Protein AF-0000000069205001 (afdb_homodimer)

Sequence (744 aa):
MDLSSPHASFQARDLKILHTQHYITKPPCDPKIMTFGAFHTDHLLEIDWSDKMGWSRPMIVPFKNLELHPFSSCLHYAIECFEGSKAYKGPDNTIRVFRLDCNMLRMKHSAKRLSLPDFDGHELQKCIEALIKVDQDWIPDHPGFSCYIRPTLIATEEALGVRASSKAKLFVVLCPVGPYFPSGLKPVRVFCNTITIRSYPGGVGEYKVAGNYAPTVLPLKEVQKIGFHQNLWLLPDGLVQEMGVCNLFFYWKNKQGENELITPMLDGTILPGVVRDSILNLAKQLNKFKVTERKVYIQEVVEAIAEGRMIEMFGCGTGVMVQPIEAIGLNDKIYEIKYNPNLNSGELTHQLYQQLNEIQTGGKPHEWISIIMDLSSPHASFQARDLKILHTQHYITKPPCDPKIMTFGAFHTDHLLEIDWSDKMGWSRPMIVPFKNLELHPFSSCLHYAIECFEGSKAYKGPDNTIRVFRLDCNMLRMKHSAKRLSLPDFDGHELQKCIEALIKVDQDWIPDHPGFSCYIRPTLIATEEALGVRASSKAKLFVVLCPVGPYFPSGLKPVRVFCNTITIRSYPGGVGEYKVAGNYAPTVLPLKEVQKIGFHQNLWLLPDGLVQEMGVCNLFFYWKNKQGENELITPMLDGTILPGVVRDSILNLAKQLNKFKVTERKVYIQEVVEAIAEGRMIEMFGCGTGVMVQPIEAIGLNDKIYEIKYNPNLNSGELTHQLYQQLNEIQTGGKPHEWISII

Organism: Paramecium tetraurelia (NCBI:txid5888)

Radius of gyration: 27.1 Å; Cα contacts (8 Å, |Δi|>4): 1817; chains: 2; bounding box: 65×78×55 Å

Structure (mmCIF, N/CA/C/O backbone):
data_AF-0000000069205001-model_v1
#
loop_
_entity.id
_entity.type
_entity.pdbx_description
1 polymer 'Branched-chain-amino-acid aminotransferase'
#
loop_
_atom_site.group_PDB
_atom_site.id
_atom_site.type_symbol
_atom_site.label_atom_id
_atom_site.label_alt_id
_atom_site.label_comp_id
_atom_site.label_asym_id
_atom_site.label_entity_id
_atom_site.label_seq_id
_atom_site.pdbx_PDB_ins_code
_atom_site.Cartn_x
_atom_site.Cartn_y
_atom_site.Cartn_z
_atom_site.occupancy
_atom_site.B_iso_or_equiv
_atom_site.auth_seq_id
_atom_site.auth_comp_id
_atom_site.auth_asym_id
_atom_site.auth_atom_id
_atom_site.pdbx_PDB_model_num
ATOM 1 N N . MET A 1 1 ? 1.134 26.609 -12.836 1 84.44 1 MET A N 1
ATOM 2 C CA . MET A 1 1 ? 0.849 25.188 -12.625 1 84.44 1 MET A CA 1
ATOM 3 C C . MET A 1 1 ? -0.255 24.719 -13.555 1 84.44 1 MET A C 1
ATOM 5 O O . MET A 1 1 ? -1.294 25.359 -13.688 1 84.44 1 MET A O 1
ATOM 9 N N . ASP A 1 2 ? 0.003 23.688 -14.375 1 91.44 2 ASP A N 1
ATOM 10 C CA . ASP A 1 2 ? -0.993 23.141 -15.297 1 91.44 2 ASP A CA 1
ATOM 11 C C . ASP A 1 2 ? -1.703 21.938 -14.695 1 91.44 2 ASP A C 1
ATOM 13 O O . ASP A 1 2 ? -1.098 20.875 -14.523 1 91.44 2 ASP A O 1
ATOM 17 N N . LEU A 1 3 ? -2.941 22.094 -14.367 1 96.44 3 LEU A N 1
ATOM 18 C CA . LEU A 1 3 ? -3.734 21.047 -13.727 1 96.44 3 LEU A CA 1
ATOM 19 C C . LEU A 1 3 ? -4.656 20.375 -14.734 1 96.44 3 LEU A C 1
ATOM 21 O O . LEU A 1 3 ? -5.434 19.484 -14.375 1 96.44 3 LEU A O 1
ATOM 25 N N . SER A 1 4 ? -4.52 20.781 -16 1 95.62 4 SER A N 1
ATOM 26 C CA . SER A 1 4 ? -5.426 20.234 -17.016 1 95.62 4 SER A CA 1
ATOM 27 C C . SER A 1 4 ? -5.109 18.781 -17.297 1 95.62 4 SER A C 1
ATOM 29 O O . SER A 1 4 ? -4.051 18.281 -16.922 1 95.62 4 SER A O 1
ATOM 31 N N . SER A 1 5 ? -6.117 18.125 -17.812 1 94.94 5 SER A N 1
ATOM 32 C CA . SER A 1 5 ? -5.957 16.75 -18.25 1 94.94 5 SER A CA 1
ATOM 33 C C . SER A 1 5 ? -5.945 16.641 -19.766 1 94.94 5 SER A C 1
ATOM 35 O O . SER A 1 5 ? -6.742 17.281 -20.453 1 94.94 5 SER A O 1
ATOM 37 N N . PRO A 1 6 ? -5.078 15.812 -20.328 1 93 6 PRO A N 1
ATOM 38 C CA . PRO A 1 6 ? -5.109 15.586 -21.781 1 93 6 PRO A CA 1
ATOM 39 C C . PRO A 1 6 ? -6.289 14.719 -22.219 1 93 6 PRO A C 1
ATOM 41 O O . PRO A 1 6 ? -6.566 14.609 -23.406 1 93 6 PRO A O 1
ATOM 44 N N . HIS A 1 7 ? -6.961 14.062 -21.25 1 92.69 7 HIS A N 1
ATOM 45 C CA . HIS A 1 7 ? -8.125 13.227 -21.516 1 92.69 7 HIS A CA 1
ATOM 46 C C . HIS A 1 7 ? -9.398 13.875 -20.969 1 92.69 7 HIS A C 1
ATOM 48 O O . HIS A 1 7 ? -9.336 14.789 -20.141 1 92.69 7 HIS A O 1
ATOM 54 N N . ALA A 1 8 ? -10.508 13.398 -21.531 1 95.06 8 ALA A N 1
ATOM 55 C CA . ALA A 1 8 ? -11.797 13.883 -21.031 1 95.06 8 ALA A CA 1
ATOM 56 C C . ALA A 1 8 ? -11.914 13.672 -19.516 1 95.06 8 ALA A C 1
ATOM 58 O O . ALA A 1 8 ? -11.531 12.625 -19 1 95.06 8 ALA A O 1
ATOM 59 N N . SER A 1 9 ? -12.359 14.648 -18.844 1 97.69 9 SER A N 1
ATOM 60 C CA . SER A 1 9 ? -12.57 14.625 -17.391 1 97.69 9 SER A CA 1
ATOM 61 C C . SER A 1 9 ? -13.984 15.07 -17.031 1 97.69 9 SER A C 1
ATOM 63 O O . SER A 1 9 ? -14.734 15.539 -17.891 1 97.69 9 SER A O 1
ATOM 65 N N . PHE A 1 10 ? -14.367 14.766 -15.836 1 98.69 10 PHE A N 1
ATOM 66 C CA . PHE A 1 10 ? -15.625 15.312 -15.336 1 98.69 10 PHE A CA 1
ATOM 67 C C . PHE A 1 10 ? -15.562 16.828 -15.281 1 98.69 10 PHE A C 1
ATOM 69 O O . PHE A 1 10 ? -14.484 17.422 -15.242 1 98.69 10 PHE A O 1
ATOM 76 N N . GLN A 1 11 ? -16.797 17.453 -15.266 1 98.19 11 GLN A N 1
ATOM 77 C CA . GLN A 1 11 ? -16.906 18.906 -15.211 1 98.19 11 GLN A CA 1
ATOM 78 C C . GLN A 1 11 ? -17.703 19.359 -13.984 1 98.19 11 GLN A C 1
ATOM 80 O O . GLN A 1 11 ? -18.75 18.781 -13.68 1 98.19 11 GLN A O 1
ATOM 85 N N . ALA A 1 12 ? -17.172 20.359 -13.32 1 98.44 12 ALA A N 1
ATOM 86 C CA . ALA A 1 12 ? -17.844 20.891 -12.133 1 98.44 12 ALA A CA 1
ATOM 87 C C . ALA A 1 12 ? -19.234 21.422 -12.477 1 98.44 12 ALA A C 1
ATOM 89 O O . ALA A 1 12 ? -20.141 21.359 -11.656 1 98.44 12 ALA A O 1
ATOM 90 N N . ARG A 1 13 ? -19.391 21.969 -13.672 1 98.44 13 ARG A N 1
ATOM 91 C CA . ARG A 1 13 ? -20.672 22.531 -14.078 1 98.44 13 ARG A CA 1
ATOM 92 C C . ARG A 1 13 ? -21.766 21.469 -14.078 1 98.44 13 ARG A C 1
ATOM 94 O O . ARG A 1 13 ? -22.953 21.781 -14.023 1 98.44 13 ARG A O 1
ATOM 101 N N . ASP A 1 14 ? -21.422 20.172 -14.188 1 98.62 14 ASP A N 1
ATOM 102 C CA . ASP A 1 14 ? -22.375 19.078 -14.242 1 98.62 14 ASP A CA 1
ATOM 103 C C . ASP A 1 14 ? -22.641 18.5 -12.852 1 98.62 14 ASP A C 1
ATOM 105 O O . ASP A 1 14 ? -23.375 17.516 -12.703 1 98.62 14 ASP A O 1
ATOM 109 N N . LEU A 1 15 ? -22.062 19.094 -11.828 1 98.81 15 LEU A N 1
ATOM 110 C CA . LEU A 1 15 ? -22.156 18.609 -10.461 1 98.81 15 LEU A CA 1
ATOM 111 C C . LEU A 1 15 ? -23.625 18.594 -10 1 98.81 15 LEU A C 1
ATOM 113 O O . LEU A 1 15 ? -24.344 19.578 -10.18 1 98.81 15 LEU A O 1
ATOM 117 N N . LYS A 1 16 ? -23.984 17.469 -9.477 1 98.81 16 LYS A N 1
ATOM 118 C CA . LYS A 1 16 ? -25.297 17.328 -8.844 1 98.81 16 LYS A CA 1
ATOM 119 C C . LYS A 1 16 ? -25.172 17.203 -7.332 1 98.81 16 LYS A C 1
ATOM 121 O O . LYS A 1 16 ? -24.312 16.469 -6.836 1 98.81 16 LYS A O 1
ATOM 126 N N . ILE A 1 17 ? -26.094 17.891 -6.617 1 98.75 17 ILE A N 1
ATOM 127 C CA . ILE A 1 17 ? -26.062 17.891 -5.16 1 98.75 17 ILE A CA 1
ATOM 128 C C . ILE A 1 17 ? -27.344 17.281 -4.617 1 98.75 17 ILE A C 1
ATOM 130 O O . ILE A 1 17 ? -28.438 17.766 -4.926 1 98.75 17 ILE A O 1
ATOM 134 N N . LEU A 1 18 ? -27.219 16.234 -3.934 1 98.69 18 LEU A N 1
ATOM 135 C CA . LEU A 1 18 ? -28.312 15.648 -3.156 1 98.69 18 LEU A CA 1
ATOM 136 C C . LEU A 1 18 ? -28.109 15.891 -1.665 1 98.69 18 LEU A C 1
ATOM 138 O O . LEU A 1 18 ? -27.281 15.227 -1.031 1 98.69 18 LEU A O 1
ATOM 142 N N . HIS A 1 19 ? -28.906 16.703 -1.059 1 98.25 19 HIS A N 1
ATOM 143 C CA . HIS A 1 19 ? -28.75 17.047 0.35 1 98.25 19 HIS A CA 1
ATOM 144 C C . HIS A 1 19 ? -29.297 15.953 1.25 1 98.25 19 HIS A C 1
ATOM 146 O O . HIS A 1 19 ? -30.297 15.305 0.914 1 98.25 19 HIS A O 1
ATOM 152 N N . THR A 1 20 ? -28.641 15.82 2.369 1 97.69 20 THR A N 1
ATOM 153 C CA . THR A 1 20 ? -29.125 14.867 3.359 1 97.69 20 THR A CA 1
ATOM 154 C C . THR A 1 20 ? -30.438 15.344 3.977 1 97.69 20 THR A C 1
ATOM 156 O O . THR A 1 20 ? -30.703 16.547 4.012 1 97.69 20 THR A O 1
ATOM 159 N N . GLN A 1 21 ? -31.203 14.32 4.395 1 96.06 21 GLN A N 1
ATOM 160 C CA . GLN A 1 21 ? -32.406 14.609 5.18 1 96.06 21 GLN A CA 1
ATOM 161 C C . GLN A 1 21 ? -32.156 14.359 6.664 1 96.06 21 GLN A C 1
ATOM 163 O O . GLN A 1 21 ? -33 14.68 7.5 1 96.06 21 GLN A O 1
ATOM 168 N N . HIS A 1 22 ? -31.078 13.82 6.965 1 94.19 22 HIS A N 1
ATOM 169 C CA . HIS A 1 22 ? -30.719 13.477 8.336 1 94.19 22 HIS A CA 1
ATOM 170 C C . HIS A 1 22 ? -29.359 14.047 8.703 1 94.19 22 HIS A C 1
ATOM 172 O O . HIS A 1 22 ? -28.344 13.359 8.586 1 94.19 22 HIS A O 1
ATOM 178 N N . TYR A 1 23 ? -29.359 15.18 9.281 1 94.75 23 TYR A N 1
ATOM 179 C CA . TYR A 1 23 ? -28.125 15.852 9.656 1 94.75 23 TYR A CA 1
ATOM 180 C C . TYR A 1 23 ? -27.547 15.266 10.938 1 94.75 23 TYR A C 1
ATOM 182 O O . TYR A 1 23 ? -28.297 14.953 11.875 1 94.75 23 TYR A O 1
ATOM 190 N N . ILE A 1 24 ? -26.281 15.023 10.969 1 94.38 24 ILE A N 1
ATOM 191 C CA . ILE A 1 24 ? -25.578 14.516 12.141 1 94.38 24 ILE A CA 1
ATOM 192 C C . ILE A 1 24 ? -25.359 15.648 13.141 1 94.38 24 ILE A C 1
ATOM 194 O O . ILE A 1 24 ? -25.188 16.797 12.75 1 94.38 24 ILE A O 1
ATOM 198 N N . THR A 1 25 ? -25.422 15.273 14.43 1 95.12 25 THR A N 1
ATOM 199 C CA . THR A 1 25 ? -25.109 16.25 15.461 1 95.12 25 THR A CA 1
ATOM 200 C C . THR A 1 25 ? -23.625 16.609 15.43 1 95.12 25 THR A C 1
ATOM 202 O O . THR A 1 25 ? -22.766 15.719 15.508 1 95.12 25 THR A O 1
ATOM 205 N N . LYS A 1 26 ? -23.359 17.875 15.305 1 95.19 26 LYS A N 1
ATOM 206 C CA . LYS A 1 26 ? -21.969 18.328 15.273 1 95.19 26 LYS A CA 1
ATOM 207 C C . LYS A 1 26 ? -21.328 18.203 16.656 1 95.19 26 LYS A C 1
ATOM 209 O O . LYS A 1 26 ? -21.922 18.562 17.656 1 95.19 26 LYS A O 1
ATOM 214 N N . PRO A 1 27 ? -20.156 17.672 16.703 1 95.31 27 PRO A N 1
ATOM 215 C CA . PRO A 1 27 ? -19.438 17.656 17.984 1 95.31 27 PRO A CA 1
ATOM 216 C C . PRO A 1 27 ? -19.047 19.047 18.453 1 95.31 27 PRO A C 1
ATOM 218 O O . PRO A 1 27 ? -18.938 19.984 17.656 1 95.31 27 PRO A O 1
ATOM 221 N N . PRO A 1 28 ? -18.859 19.172 19.844 1 94.62 28 PRO A N 1
ATOM 222 C CA . PRO A 1 28 ? -18.344 20.469 20.328 1 94.62 28 PRO A CA 1
ATOM 223 C C . PRO A 1 28 ? -16.922 20.75 19.844 1 94.62 28 PRO A C 1
ATOM 225 O O . PRO A 1 28 ? -16.141 19.812 19.641 1 94.62 28 PRO A O 1
ATOM 228 N N . CYS A 1 29 ? -16.625 22.031 19.688 1 93.62 29 CYS A N 1
ATOM 229 C CA . CYS A 1 29 ? -15.273 22.438 19.344 1 93.62 29 CYS A CA 1
ATOM 230 C C . CYS A 1 29 ? -14.344 22.281 20.547 1 93.62 29 CYS A C 1
ATOM 232 O O . CYS A 1 29 ? -13.836 23.266 21.078 1 93.62 29 CYS A O 1
ATOM 234 N N . ASP A 1 30 ? -14.227 21.109 20.984 1 94.62 30 ASP A N 1
ATOM 235 C CA . ASP A 1 30 ? -13.336 20.672 22.062 1 94.62 30 ASP A CA 1
ATOM 236 C C . ASP A 1 30 ? -12.172 19.859 21.516 1 94.62 30 ASP A C 1
ATOM 238 O O . ASP A 1 30 ? -12.383 18.781 20.938 1 94.62 30 ASP A O 1
ATOM 242 N N . PRO A 1 31 ? -10.953 20.391 21.719 1 93.31 31 PRO A N 1
ATOM 243 C CA . PRO A 1 31 ? -9.789 19.703 21.172 1 93.31 31 PRO A CA 1
ATOM 244 C C . PRO A 1 31 ? -9.68 18.266 21.641 1 93.31 31 PRO A C 1
ATOM 246 O O . PRO A 1 31 ? -9.055 17.438 20.969 1 93.31 31 PRO A O 1
ATOM 249 N N . LYS A 1 32 ? -10.297 17.938 22.781 1 93.19 32 LYS A N 1
ATOM 250 C CA . LYS A 1 32 ? -10.25 16.578 23.312 1 93.19 32 LYS A CA 1
ATOM 251 C C . LYS A 1 32 ? -11.234 15.664 22.594 1 93.19 32 LYS A C 1
ATOM 253 O O . LYS A 1 32 ? -11.109 14.438 22.656 1 93.19 32 LYS A O 1
ATOM 258 N N . ILE A 1 33 ? -12.164 16.203 22 1 94.56 33 ILE A N 1
ATOM 259 C CA . ILE A 1 33 ? -13.219 15.445 21.344 1 94.56 33 ILE A CA 1
ATOM 260 C C . ILE A 1 33 ? -13 15.453 19.828 1 94.56 33 ILE A C 1
ATOM 262 O O . ILE A 1 33 ? -12.969 14.398 19.203 1 94.56 33 ILE A O 1
ATOM 266 N N . MET A 1 34 ? -12.781 16.656 19.312 1 95.62 34 MET A N 1
ATOM 267 C CA . MET A 1 34 ? -12.602 16.828 17.875 1 95.62 34 MET A CA 1
ATOM 268 C C . MET A 1 34 ? -11.156 16.578 17.469 1 95.62 34 MET A C 1
ATOM 270 O O . MET A 1 34 ? -10.469 17.484 17 1 95.62 34 MET A O 1
ATOM 274 N N . THR A 1 35 ? -10.711 15.32 17.656 1 92.88 35 THR A N 1
ATOM 275 C CA . THR A 1 35 ? -9.352 14.945 17.297 1 92.88 35 THR A CA 1
ATOM 276 C C . THR A 1 35 ? -9.25 14.648 15.805 1 92.88 35 THR A C 1
ATOM 278 O O . THR A 1 35 ? -10.266 14.539 15.117 1 92.88 35 THR A O 1
ATOM 281 N N . PHE A 1 36 ? -8.109 14.594 15.359 1 93.25 36 PHE A N 1
ATOM 282 C CA . PHE A 1 36 ? -7.875 14.383 13.938 1 93.25 36 PHE A CA 1
ATOM 283 C C . PHE A 1 36 ? -8.508 13.078 13.469 1 93.25 36 PHE A C 1
ATOM 285 O O . PHE A 1 36 ? -8.195 12.008 14 1 93.25 36 PHE A O 1
ATOM 292 N N . GLY A 1 37 ? -9.414 13.188 12.461 1 95.31 37 GLY A N 1
ATOM 293 C CA . GLY A 1 37 ? -9.969 12.031 11.781 1 95.31 37 GLY A CA 1
ATOM 294 C C . GLY A 1 37 ? -11.164 11.422 12.508 1 95.31 37 GLY A C 1
ATOM 295 O O . GLY A 1 37 ? -11.695 10.398 12.078 1 95.31 37 GLY A O 1
ATOM 296 N N . ALA A 1 38 ? -11.68 12.062 13.492 1 95.94 38 ALA A N 1
ATOM 297 C CA . ALA A 1 38 ? -12.641 11.422 14.383 1 95.94 38 ALA A CA 1
ATOM 298 C C . ALA A 1 38 ? -14.062 11.57 13.844 1 95.94 38 ALA A C 1
ATOM 300 O O . ALA A 1 38 ? -14.938 10.75 14.156 1 95.94 38 ALA A O 1
ATOM 301 N N . PHE A 1 39 ? -14.297 12.617 13.031 1 97.31 39 PHE A N 1
ATOM 302 C CA . PHE A 1 39 ? -15.664 12.891 12.602 1 97.31 39 PHE A CA 1
ATOM 303 C C . PHE A 1 39 ? -15.703 13.219 11.109 1 97.31 39 PHE A C 1
ATOM 305 O O . PHE A 1 39 ? -14.781 13.828 10.578 1 97.31 39 PHE A O 1
ATOM 312 N N . HIS A 1 40 ? -16.719 12.789 10.5 1 98.19 40 HIS A N 1
ATOM 313 C CA . HIS A 1 40 ? -17 13.203 9.133 1 98.19 40 HIS A CA 1
ATOM 314 C C . HIS A 1 40 ? -18.172 14.188 9.086 1 98.19 40 HIS A C 1
ATOM 316 O O . HIS A 1 40 ? -18.953 14.273 10.031 1 98.19 40 HIS A O 1
ATOM 322 N N . THR A 1 41 ? -18.312 14.898 7.984 1 98.5 41 THR A N 1
ATOM 323 C CA . THR A 1 41 ? -19.438 15.82 7.809 1 98.5 41 THR A CA 1
ATOM 324 C C . THR A 1 41 ? -20.641 15.102 7.211 1 98.5 41 THR A C 1
ATOM 326 O O . THR A 1 41 ? -20.672 13.875 7.16 1 98.5 41 THR A O 1
ATOM 329 N N . ASP A 1 42 ? -21.672 15.859 6.789 1 98.69 42 ASP A N 1
ATOM 330 C CA . ASP A 1 42 ? -22.969 15.305 6.422 1 98.69 42 ASP A CA 1
ATOM 331 C C . ASP A 1 42 ? -22.938 14.719 5.012 1 98.69 42 ASP A C 1
ATOM 333 O O . ASP A 1 42 ? -23.781 13.898 4.652 1 98.69 42 ASP A O 1
ATOM 337 N N . HIS A 1 43 ? -21.984 15.18 4.207 1 98.88 43 HIS A N 1
ATOM 338 C CA . HIS A 1 43 ? -21.984 14.789 2.805 1 98.88 43 HIS A CA 1
ATOM 339 C C . HIS A 1 43 ? -20.594 14.328 2.369 1 98.88 43 HIS A C 1
ATOM 341 O O . HIS A 1 43 ? -19.609 14.539 3.088 1 98.88 43 HIS A O 1
ATOM 347 N N . LEU A 1 44 ? -20.484 13.625 1.287 1 98.88 44 LEU A N 1
ATOM 348 C CA . LEU A 1 44 ? -19.234 13.367 0.579 1 98.88 44 LEU A CA 1
ATOM 349 C C . LEU A 1 44 ? -19.406 13.586 -0.922 1 98.88 44 LEU A C 1
ATOM 351 O O . LEU A 1 44 ? -20.531 13.664 -1.416 1 98.88 44 LEU A O 1
ATOM 355 N N . LEU A 1 45 ? -18.297 13.844 -1.606 1 98.94 45 LEU A N 1
ATOM 356 C CA . LEU A 1 45 ? -18.219 13.898 -3.062 1 98.94 45 LEU A CA 1
ATOM 357 C C . LEU A 1 45 ? -17.797 12.555 -3.643 1 98.94 45 LEU A C 1
ATOM 359 O O . LEU A 1 45 ? -16.891 11.914 -3.121 1 98.94 45 LEU A O 1
ATOM 363 N N . GLU A 1 46 ? -18.438 12.086 -4.691 1 98.88 46 GLU A N 1
ATOM 364 C CA . GLU A 1 46 ? -18.016 10.852 -5.34 1 98.88 46 GLU A CA 1
ATOM 365 C C . GLU A 1 46 ? -18.109 10.969 -6.859 1 98.88 46 GLU A C 1
ATOM 367 O O . GLU A 1 46 ? -19.031 11.602 -7.383 1 98.88 46 GLU A O 1
ATOM 372 N N . ILE A 1 47 ? -17.203 10.445 -7.566 1 98.94 47 ILE A N 1
ATOM 373 C CA . ILE A 1 47 ? -17.094 10.383 -9.016 1 98.94 47 ILE A CA 1
ATOM 374 C C . ILE A 1 47 ? -16.547 9.023 -9.438 1 98.94 47 ILE A C 1
ATOM 376 O O . ILE A 1 47 ? -15.445 8.641 -9.047 1 98.94 47 ILE A O 1
ATOM 380 N N . ASP A 1 48 ? -17.25 8.289 -10.266 1 98.88 48 ASP A N 1
ATOM 381 C CA . ASP A 1 48 ? -16.797 6.984 -10.734 1 98.88 48 ASP A CA 1
ATOM 382 C C . ASP A 1 48 ? -16.141 7.09 -12.102 1 98.88 48 ASP A C 1
ATOM 384 O O . ASP A 1 48 ? -16.391 8.031 -12.852 1 98.88 48 ASP A O 1
ATOM 388 N N . TRP A 1 49 ? -15.273 6.152 -12.391 1 98.88 49 TRP A N 1
ATOM 389 C CA . TRP A 1 49 ? -14.609 6.074 -13.688 1 98.88 49 TRP A CA 1
ATOM 390 C C . TRP A 1 49 ? -14.555 4.633 -14.188 1 98.88 49 TRP A C 1
ATOM 392 O O . TRP A 1 49 ? -14.383 3.701 -13.391 1 98.88 49 TRP A O 1
ATOM 402 N N . SER A 1 50 ? -14.695 4.418 -15.453 1 98.56 50 SER A N 1
ATOM 403 C CA . SER A 1 50 ? -14.352 3.168 -16.125 1 98.56 50 SER A CA 1
ATOM 404 C C . SER A 1 50 ? -13.664 3.428 -17.469 1 98.56 50 SER A C 1
ATOM 406 O O . SER A 1 50 ? -13.852 4.488 -18.062 1 98.56 50 SER A O 1
ATOM 408 N N . ASP A 1 51 ? -12.875 2.461 -17.844 1 97.44 51 ASP A N 1
ATOM 409 C CA . ASP A 1 51 ? -12.18 2.617 -19.109 1 97.44 51 ASP A CA 1
ATOM 410 C C . ASP A 1 51 ? -13.164 2.666 -20.281 1 97.44 51 ASP A C 1
ATOM 412 O O . ASP A 1 51 ? -12.867 3.248 -21.312 1 97.44 51 ASP A O 1
ATOM 416 N N . LYS A 1 52 ? -14.352 2.195 -20.094 1 97.44 52 LYS A N 1
ATOM 417 C CA . LYS A 1 52 ? -15.367 2.15 -21.141 1 97.44 52 LYS A CA 1
ATOM 418 C C . LYS A 1 52 ? -16.172 3.449 -21.188 1 97.44 52 LYS A C 1
ATOM 420 O O . LYS A 1 52 ? -16.484 3.947 -22.266 1 97.44 52 LYS A O 1
ATOM 425 N N . MET A 1 53 ? -16.469 4.035 -20.031 1 97.75 53 MET A N 1
ATOM 426 C CA . MET A 1 53 ? -17.438 5.125 -19.984 1 97.75 53 MET A CA 1
ATOM 427 C C . MET A 1 53 ? -16.75 6.441 -19.609 1 97.75 53 MET A C 1
ATOM 429 O O . MET A 1 53 ? -17.344 7.512 -19.766 1 97.75 53 MET A O 1
ATOM 433 N N . GLY A 1 54 ? -15.461 6.344 -19.156 1 98.25 54 GLY A N 1
ATOM 434 C CA . GLY A 1 54 ? -14.828 7.535 -18.609 1 98.25 54 GLY A CA 1
ATOM 435 C C . GLY A 1 54 ? -15.352 7.93 -17.25 1 98.25 54 GLY A C 1
ATOM 436 O O . GLY A 1 54 ? -15.773 7.07 -16.469 1 98.25 54 GLY A O 1
ATOM 437 N N . TRP A 1 55 ? -15.211 9.203 -16.906 1 98.81 55 TRP A N 1
ATOM 438 C CA . TRP A 1 55 ? -15.648 9.711 -15.609 1 98.81 55 TRP A CA 1
ATOM 439 C C . TRP A 1 55 ? -17.156 9.953 -15.602 1 98.81 55 TRP A C 1
ATOM 441 O O . TRP A 1 55 ? -17.719 10.461 -16.578 1 98.81 55 TRP A O 1
ATOM 451 N N . SER A 1 56 ? -17.797 9.672 -14.539 1 98.75 56 SER A N 1
ATOM 452 C CA . SER A 1 56 ? -19.203 10.008 -14.344 1 98.75 56 SER A CA 1
ATOM 453 C C . SER A 1 56 ? -19.359 11.461 -13.906 1 98.75 56 SER A C 1
ATOM 455 O O . SER A 1 56 ? -18.375 12.141 -13.625 1 98.75 56 SER A O 1
ATOM 457 N N . ARG A 1 57 ? -20.594 11.867 -13.898 1 98.44 57 ARG A N 1
ATOM 458 C CA . ARG A 1 57 ? -20.875 13.18 -13.328 1 98.44 57 ARG A CA 1
ATOM 459 C C . ARG A 1 57 ? -20.531 13.219 -11.844 1 98.44 57 ARG A C 1
ATOM 461 O O . ARG A 1 57 ? -20.812 12.273 -11.109 1 98.44 57 ARG A O 1
ATOM 468 N N . PRO A 1 58 ? -19.922 14.305 -11.406 1 98.88 58 PRO A N 1
ATOM 469 C CA . PRO A 1 58 ? -19.672 14.43 -9.969 1 98.88 58 PRO A CA 1
ATOM 470 C C . PRO A 1 58 ? -20.953 14.555 -9.148 1 98.88 58 PRO A C 1
ATOM 472 O O . PRO A 1 58 ? -21.906 15.211 -9.586 1 98.88 58 PRO A O 1
ATOM 475 N N . MET A 1 59 ? -20.953 13.922 -8.023 1 98.94 59 MET A N 1
ATOM 476 C CA . MET A 1 59 ? -22.125 13.953 -7.148 1 98.94 59 MET A CA 1
ATOM 477 C C . MET A 1 59 ? -21.719 14.266 -5.711 1 98.94 59 MET A C 1
ATOM 479 O O . MET A 1 59 ? -20.797 13.656 -5.18 1 98.94 59 MET A O 1
ATOM 483 N N . ILE A 1 60 ? -22.359 15.219 -5.125 1 98.94 60 ILE A N 1
ATOM 484 C CA . ILE A 1 60 ? -22.344 15.375 -3.674 1 98.94 60 ILE A CA 1
ATOM 485 C C . ILE A 1 60 ? -23.594 14.711 -3.076 1 98.94 60 ILE A C 1
ATOM 487 O O . ILE A 1 60 ? -24.719 15.07 -3.424 1 98.94 60 ILE A O 1
ATOM 491 N N . VAL A 1 61 ? -23.375 13.734 -2.227 1 98.88 61 VAL A N 1
ATOM 492 C CA . VAL A 1 61 ? -24.469 12.922 -1.695 1 98.88 61 VAL A CA 1
ATOM 493 C C . VAL A 1 61 ? -24.359 12.836 -0.175 1 98.88 61 VAL A C 1
ATOM 495 O O . VAL A 1 61 ? -23.312 13.156 0.397 1 98.88 61 VAL A O 1
ATOM 498 N N . PRO A 1 62 ? -25.5 12.461 0.512 1 98.75 62 PRO A N 1
ATOM 499 C CA . PRO A 1 62 ? -25.359 12.195 1.946 1 98.75 62 PRO A CA 1
ATOM 500 C C . PRO A 1 62 ? -24.25 11.195 2.254 1 98.75 62 PRO A C 1
ATOM 502 O O . PRO A 1 62 ? -24.078 10.227 1.521 1 98.75 62 PRO A O 1
ATOM 505 N N . PHE A 1 63 ? -23.578 11.523 3.338 1 98.62 63 PHE A N 1
ATOM 506 C CA . PHE A 1 63 ? -22.516 10.625 3.746 1 98.62 63 PHE A CA 1
ATOM 507 C C . PHE A 1 63 ? -23.031 9.203 3.908 1 98.62 63 PHE A C 1
ATOM 509 O O . PHE A 1 63 ? -24.078 8.984 4.504 1 98.62 63 PHE A O 1
ATOM 516 N N . LYS A 1 64 ? -22.297 8.266 3.35 1 98.25 64 LYS A N 1
ATOM 517 C CA . LYS A 1 64 ? -22.688 6.859 3.385 1 98.25 64 LYS A CA 1
ATOM 518 C C . LYS A 1 64 ? -21.484 5.945 3.232 1 98.25 64 LYS A C 1
ATOM 520 O O . LYS A 1 64 ? -20.42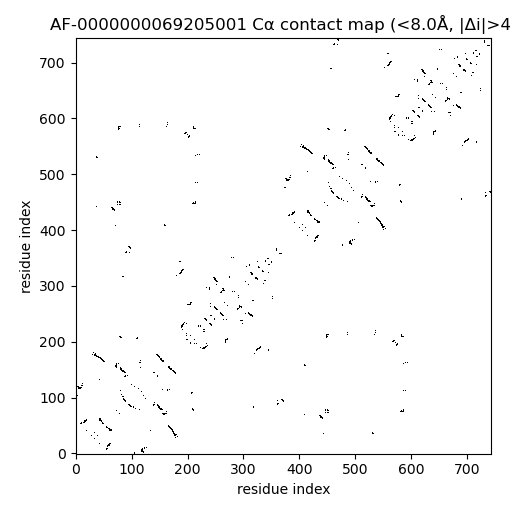2 6.379 2.766 1 98.25 64 LYS A O 1
ATOM 525 N N . ASN A 1 65 ? -21.688 4.777 3.658 1 98.5 65 ASN A N 1
ATOM 526 C CA . ASN A 1 65 ? -20.672 3.766 3.4 1 98.5 65 ASN A CA 1
ATOM 527 C C . ASN A 1 65 ? -20.5 3.504 1.907 1 98.5 65 ASN A C 1
ATOM 529 O O . ASN A 1 65 ? -21.453 3.641 1.14 1 98.5 65 ASN A O 1
ATOM 533 N N . LEU A 1 66 ? -19.281 3.148 1.541 1 98.69 66 LEU A N 1
ATOM 534 C CA . LEU A 1 66 ? -19 2.74 0.168 1 98.69 66 LEU A CA 1
ATOM 535 C C . LEU A 1 66 ? -19.297 1.259 -0.031 1 98.69 66 LEU A C 1
ATOM 537 O O . LEU A 1 66 ? -19 0.438 0.84 1 98.69 66 LEU A O 1
ATOM 541 N N . GLU A 1 67 ? -19.906 0.952 -1.098 1 98.12 67 GLU A N 1
ATOM 542 C CA . GLU A 1 67 ? -20.078 -0.432 -1.527 1 98.12 67 GLU A CA 1
ATOM 543 C C . GLU A 1 67 ? -18.953 -0.866 -2.469 1 98.12 67 GLU A C 1
ATOM 545 O O . GLU A 1 67 ? -18.859 -0.38 -3.598 1 98.12 67 GLU A O 1
ATOM 550 N N . LEU A 1 68 ? -18.172 -1.802 -2.031 1 98.69 68 LEU A N 1
ATOM 551 C CA . LEU A 1 68 ? -17.047 -2.266 -2.838 1 98.69 68 LEU A CA 1
ATOM 552 C C . LEU A 1 68 ? -17.141 -3.77 -3.076 1 98.69 68 LEU A C 1
ATOM 554 O O . LEU A 1 68 ? -17.344 -4.539 -2.139 1 98.69 68 LEU A O 1
ATOM 558 N N . HIS A 1 69 ? -17.047 -4.113 -4.355 1 98.75 69 HIS A N 1
ATOM 559 C CA . HIS A 1 69 ? -16.938 -5.535 -4.672 1 98.75 69 HIS A CA 1
ATOM 560 C C . HIS A 1 69 ? -15.766 -6.176 -3.939 1 98.75 69 HIS A C 1
ATOM 562 O O . HIS A 1 69 ? -14.688 -5.586 -3.861 1 98.75 69 HIS A O 1
ATOM 568 N N . PRO A 1 70 ? -15.945 -7.402 -3.404 1 98.75 70 PRO A N 1
ATOM 569 C CA . PRO A 1 70 ? -14.867 -8.039 -2.641 1 98.75 70 PRO A CA 1
ATOM 570 C C . PRO A 1 70 ? -13.609 -8.273 -3.473 1 98.75 70 PRO A C 1
ATOM 572 O O . PRO A 1 70 ? -12.531 -8.492 -2.918 1 98.75 70 PRO A O 1
ATOM 575 N N . PHE A 1 71 ? -13.688 -8.18 -4.824 1 98.75 71 PHE A N 1
ATOM 576 C CA . PHE A 1 71 ? -12.539 -8.352 -5.699 1 98.75 71 PHE A CA 1
ATOM 577 C C . PHE A 1 71 ? -11.891 -7.008 -6.012 1 98.75 71 PHE A C 1
ATOM 579 O O . PHE A 1 71 ? -10.875 -6.945 -6.711 1 98.75 71 PHE A O 1
ATOM 586 N N . SER A 1 72 ? -12.398 -5.918 -5.48 1 98.75 72 SER A N 1
ATOM 587 C CA . SER A 1 72 ? -11.891 -4.602 -5.852 1 98.75 72 SER A CA 1
ATOM 588 C C . SER A 1 72 ? -10.375 -4.523 -5.684 1 98.75 72 SER A C 1
ATOM 590 O O . SER A 1 72 ? -9.844 -4.906 -4.641 1 98.75 72 SER A O 1
ATOM 592 N N . SER A 1 73 ? -9.711 -3.959 -6.652 1 98.38 73 SER A N 1
ATOM 593 C CA . SER A 1 73 ? -8.25 -3.924 -6.715 1 98.38 73 SER A CA 1
ATOM 594 C C . SER A 1 73 ? -7.664 -3.17 -5.527 1 98.38 73 SER A C 1
ATOM 596 O O . SER A 1 73 ? -6.574 -3.494 -5.055 1 98.38 73 SER A O 1
ATOM 598 N N . CYS A 1 74 ? -8.359 -2.197 -5.02 1 98.69 74 CYS A N 1
ATOM 599 C CA . CYS A 1 74 ? -7.852 -1.418 -3.896 1 98.69 74 CYS A CA 1
ATOM 600 C C . CYS A 1 74 ? -7.762 -2.271 -2.637 1 98.69 74 CYS A C 1
ATOM 602 O O . CYS A 1 74 ? -6.922 -2.021 -1.771 1 98.69 74 CYS A O 1
ATOM 604 N N . LEU A 1 75 ? -8.531 -3.346 -2.52 1 98.69 75 LEU A N 1
ATOM 605 C CA . LEU A 1 75 ? -8.586 -4.16 -1.31 1 98.69 75 LEU A CA 1
ATOM 606 C C . LEU A 1 75 ? -7.492 -5.227 -1.326 1 98.69 75 LEU A C 1
ATOM 608 O O . LEU A 1 75 ? -7.211 -5.848 -0.299 1 98.69 75 LEU A O 1
ATOM 612 N N . HIS A 1 76 ? -6.859 -5.391 -2.475 1 98.62 76 HIS A N 1
ATOM 613 C CA . HIS A 1 76 ? -5.883 -6.469 -2.619 1 98.62 76 HIS A CA 1
ATOM 614 C C . HIS A 1 76 ? -4.508 -5.922 -2.986 1 98.62 76 HIS A C 1
ATOM 616 O O . HIS A 1 76 ? -3.488 -6.449 -2.539 1 98.62 76 HIS A O 1
ATOM 622 N N . TYR A 1 77 ? -4.512 -4.816 -3.746 1 98.56 77 TYR A N 1
ATOM 623 C CA . TYR A 1 77 ? -3.244 -4.402 -4.34 1 98.56 77 TYR A CA 1
ATOM 624 C C . TYR A 1 77 ? -2.932 -2.951 -3.998 1 98.56 77 TYR A C 1
ATOM 626 O O . TYR A 1 77 ? -1.97 -2.379 -4.516 1 98.56 77 TYR A O 1
ATOM 634 N N . ALA A 1 78 ? -3.771 -2.303 -3.215 1 98.56 78 ALA A N 1
ATOM 635 C CA . ALA A 1 78 ? -3.561 -0.965 -2.668 1 98.56 78 ALA A CA 1
ATOM 636 C C . ALA A 1 78 ? -3.326 0.053 -3.779 1 98.56 78 ALA A C 1
ATOM 638 O O . ALA A 1 78 ? -2.48 0.94 -3.648 1 98.56 78 ALA A O 1
ATOM 639 N N . ILE A 1 79 ? -4.031 -0.114 -4.875 1 98.81 79 ILE A N 1
ATOM 640 C CA . ILE A 1 79 ? -3.961 0.903 -5.918 1 98.81 79 ILE A CA 1
ATOM 641 C C . ILE A 1 79 ? -4.824 2.102 -5.531 1 98.81 79 ILE A C 1
ATOM 643 O O . ILE A 1 79 ? -5.988 2.188 -5.93 1 98.81 79 ILE A O 1
ATOM 647 N N . GLU A 1 80 ? -4.219 2.918 -4.684 1 98.75 80 GLU A N 1
ATOM 648 C CA . GLU A 1 80 ? -4.91 4.023 -4.023 1 98.75 80 GLU A CA 1
ATOM 649 C C . GLU A 1 80 ? -3.955 5.18 -3.74 1 98.75 80 GLU A C 1
ATOM 651 O O . GLU A 1 80 ? -2.805 4.961 -3.357 1 98.75 80 GLU A O 1
ATOM 656 N N . CYS A 1 81 ? -4.445 6.367 -3.996 1 98.88 81 CYS A N 1
ATOM 657 C CA . CYS A 1 81 ? -3.73 7.562 -3.561 1 98.88 81 CYS A CA 1
ATOM 658 C C . CYS A 1 81 ? -4.688 8.578 -2.947 1 98.88 81 CYS A C 1
ATOM 660 O O . CYS A 1 81 ? -5.906 8.453 -3.094 1 98.88 81 CYS A O 1
ATOM 662 N N . PHE A 1 82 ? -4.156 9.516 -2.219 1 98.88 82 PHE A N 1
ATOM 663 C CA . PHE A 1 82 ? -4.992 10.492 -1.532 1 98.88 82 PHE A CA 1
ATOM 664 C C . PHE A 1 82 ? -4.238 11.805 -1.341 1 98.88 82 PHE A C 1
ATOM 666 O O . PHE A 1 82 ? -3.049 11.898 -1.659 1 98.88 82 PHE A O 1
ATOM 673 N N . GLU A 1 83 ? -4.938 12.789 -0.892 1 98.69 83 GLU A N 1
ATOM 674 C CA . GLU A 1 83 ? -4.371 14.078 -0.508 1 98.69 83 GLU A CA 1
ATOM 675 C C . GLU A 1 83 ? -4.934 14.547 0.831 1 98.69 83 GLU A C 1
ATOM 677 O O . GLU A 1 83 ? -5.824 13.914 1.395 1 98.69 83 GLU A O 1
ATOM 682 N N . GLY A 1 84 ? -4.391 15.578 1.335 1 97.94 84 GLY A N 1
ATOM 683 C CA . GLY A 1 84 ? -4.824 16.25 2.545 1 97.94 84 GLY A CA 1
ATOM 684 C C . GLY A 1 84 ? -4.625 17.766 2.488 1 97.94 84 GLY A C 1
ATOM 685 O O . GLY A 1 84 ? -3.518 18.234 2.221 1 97.94 84 GLY A O 1
ATOM 686 N N . SER A 1 85 ? -5.641 18.406 2.662 1 98.19 85 SER A N 1
ATOM 687 C CA . SER A 1 85 ? -5.645 19.875 2.766 1 98.19 85 SER A CA 1
ATOM 688 C C . SER A 1 85 ? -6.609 20.344 3.846 1 98.19 85 SER A C 1
ATOM 690 O O . SER A 1 85 ? -7.188 19.531 4.57 1 98.19 85 SER A O 1
ATOM 692 N N . LYS A 1 86 ? -6.668 21.672 4.059 1 97.81 86 LYS A N 1
ATOM 693 C CA . LYS A 1 86 ? -7.555 22.188 5.102 1 97.81 86 LYS A CA 1
ATOM 694 C C . LYS A 1 86 ? -8.312 23.422 4.621 1 97.81 86 LYS A C 1
ATOM 696 O O . LYS A 1 86 ? -7.797 24.188 3.807 1 97.81 86 LYS A O 1
ATOM 701 N N . ALA A 1 87 ? -9.492 23.531 5.121 1 97.94 87 ALA A N 1
ATOM 702 C CA . ALA A 1 87 ? -10.289 24.75 5.023 1 97.94 87 ALA A CA 1
ATOM 703 C C . ALA A 1 87 ? -10.398 25.438 6.379 1 97.94 87 ALA A C 1
ATOM 705 O O . ALA A 1 87 ? -10.508 24.781 7.414 1 97.94 87 ALA A O 1
ATOM 706 N N . TYR A 1 88 ? -10.398 26.75 6.355 1 96.5 88 TYR A N 1
ATOM 707 C CA . TYR A 1 88 ? -10.43 27.578 7.551 1 96.5 88 TYR A CA 1
ATOM 708 C C . TYR A 1 88 ? -11.531 28.641 7.461 1 96.5 88 TYR A C 1
ATOM 710 O O . TYR A 1 88 ? -11.883 29.078 6.367 1 96.5 88 TYR A O 1
ATOM 718 N N . LYS A 1 89 ? -11.992 28.953 8.664 1 94.5 89 LYS A N 1
ATOM 719 C CA . LYS A 1 89 ? -12.852 30.125 8.758 1 94.5 89 LYS A CA 1
ATOM 720 C C . LYS A 1 89 ? -12.023 31.391 9 1 94.5 89 LYS A C 1
ATOM 722 O O . LYS A 1 89 ? -11.172 31.422 9.891 1 94.5 89 LYS A O 1
ATOM 727 N N . GLY A 1 90 ? -12.172 32.312 8.148 1 90.5 90 GLY A N 1
ATOM 728 C CA . GLY A 1 90 ? -11.453 33.562 8.297 1 90.5 90 GLY A CA 1
ATOM 729 C C . GLY A 1 90 ? -12.305 34.688 8.898 1 90.5 90 GLY A C 1
ATOM 730 O O . GLY A 1 90 ? -13.367 34.406 9.461 1 90.5 90 GLY A O 1
ATOM 731 N N . PRO A 1 91 ? -11.703 35.875 8.797 1 87.5 91 PRO A N 1
ATOM 732 C CA . PRO A 1 91 ? -12.484 37.031 9.227 1 87.5 91 PRO A CA 1
ATOM 733 C C . PRO A 1 91 ? -13.789 37.156 8.453 1 87.5 91 PRO A C 1
ATOM 735 O O . PRO A 1 91 ? -13.867 36.812 7.281 1 87.5 91 PRO A O 1
ATOM 738 N N . ASP A 1 92 ? -14.852 37.656 8.969 1 86.06 92 ASP A N 1
ATOM 739 C CA . ASP A 1 92 ? -16.172 37.875 8.398 1 86.06 92 ASP A CA 1
ATOM 740 C C . ASP A 1 92 ? -16.797 36.562 7.922 1 86.06 92 ASP A C 1
ATOM 742 O O . ASP A 1 92 ? -17.5 36.531 6.91 1 86.06 92 ASP A O 1
ATOM 746 N N . ASN A 1 93 ? -16.312 35.438 8.344 1 87.81 93 ASN A N 1
ATOM 747 C CA . ASN A 1 93 ? -16.891 34.125 8.133 1 87.81 93 ASN A CA 1
ATOM 748 C C . ASN A 1 93 ? -16.625 33.625 6.715 1 87.81 93 ASN A C 1
ATOM 750 O O . ASN A 1 93 ? -17.375 32.781 6.191 1 87.81 93 ASN A O 1
ATOM 754 N N . THR A 1 94 ? -15.594 34.281 6.176 1 93.31 94 THR A N 1
ATOM 755 C CA . THR A 1 94 ? -15.203 33.75 4.863 1 93.31 94 THR A CA 1
ATOM 756 C C . THR A 1 94 ? -14.508 32.406 4.996 1 93.31 94 THR A C 1
ATOM 758 O O . THR A 1 94 ? -13.797 32.156 5.973 1 93.31 94 THR A O 1
ATOM 761 N N . ILE A 1 95 ? -14.812 31.531 4.051 1 96.56 95 ILE A N 1
ATOM 762 C CA . ILE A 1 95 ? -14.156 30.219 4.051 1 96.56 95 ILE A CA 1
ATOM 763 C C . ILE A 1 95 ? -12.922 30.266 3.154 1 96.56 95 ILE A C 1
ATOM 765 O O . ILE A 1 95 ? -12.992 30.719 2.01 1 96.56 95 ILE A O 1
ATOM 769 N N . ARG A 1 96 ? -11.789 29.766 3.689 1 96.62 96 ARG A N 1
ATOM 770 C CA . ARG A 1 96 ? -10.484 29.812 3.041 1 96.62 96 ARG A CA 1
ATOM 771 C C . ARG A 1 96 ? -9.914 28.422 2.846 1 96.62 96 ARG A C 1
ATOM 773 O O . ARG A 1 96 ? -10.008 27.578 3.738 1 96.62 96 ARG A O 1
ATOM 780 N N . VAL A 1 97 ? -9.398 28.203 1.672 1 97.94 97 VAL A N 1
ATOM 781 C CA . VAL A 1 97 ? -8.734 26.938 1.385 1 97.94 97 VAL A CA 1
ATOM 782 C C . VAL A 1 97 ? -7.266 27.188 1.048 1 97.94 97 VAL A C 1
ATOM 784 O O . VAL A 1 97 ? -6.949 28.094 0.261 1 97.94 97 VAL A O 1
ATOM 787 N N . PHE A 1 98 ? -6.406 26.438 1.618 1 97.81 98 PHE A N 1
ATOM 788 C CA . PHE A 1 98 ? -4.965 26.656 1.53 1 97.81 98 PHE A CA 1
ATOM 789 C C . PHE A 1 98 ? -4.352 25.766 0.455 1 97.81 98 PHE A C 1
ATOM 791 O O . PHE A 1 98 ? -4.277 24.547 0.619 1 97.81 98 PHE A O 1
ATOM 798 N N . ARG A 1 99 ? -3.873 26.266 -0.675 1 98.25 99 ARG A N 1
ATOM 799 C CA . ARG A 1 99 ? -3.023 25.719 -1.73 1 98.25 99 ARG A CA 1
ATOM 800 C C . ARG A 1 99 ? -3.559 24.391 -2.232 1 98.25 99 ARG A C 1
ATOM 802 O O . ARG A 1 99 ? -2.787 23.453 -2.473 1 98.25 99 ARG A O 1
ATOM 809 N N . LEU A 1 100 ? -4.875 24.359 -2.393 1 98.19 100 LEU A N 1
ATOM 810 C CA . LEU A 1 100 ? -5.531 23.156 -2.881 1 98.19 100 LEU A CA 1
ATOM 811 C C . LEU A 1 100 ? -5.027 22.781 -4.273 1 98.19 100 LEU A C 1
ATOM 813 O O . LEU A 1 100 ? -4.949 21.609 -4.613 1 98.19 100 LEU A O 1
ATOM 817 N N . ASP A 1 101 ? -4.629 23.734 -5.051 1 98.19 101 ASP A N 1
ATOM 818 C CA . ASP A 1 101 ? -4.086 23.516 -6.387 1 98.19 101 ASP A CA 1
ATOM 819 C C . ASP A 1 101 ? -2.814 22.672 -6.332 1 98.19 101 ASP A C 1
ATOM 821 O O . ASP A 1 101 ? -2.621 21.781 -7.16 1 98.19 101 ASP A O 1
ATOM 825 N N . CYS A 1 102 ? -1.922 22.953 -5.316 1 98.5 102 CYS A N 1
ATOM 826 C CA . CYS A 1 102 ? -0.705 22.172 -5.145 1 98.5 102 CYS A CA 1
ATOM 827 C C . CYS A 1 102 ? -1.034 20.719 -4.801 1 98.5 102 CYS A C 1
ATOM 829 O O . CYS A 1 102 ? -0.36 19.812 -5.266 1 98.5 102 CYS A O 1
ATOM 831 N N . ASN A 1 103 ? -2.088 20.562 -4.02 1 98.56 103 ASN A N 1
ATOM 832 C CA . ASN A 1 103 ? -2.523 19.203 -3.701 1 98.56 103 ASN A CA 1
ATOM 833 C C . ASN A 1 103 ? -3.051 18.484 -4.938 1 98.56 103 ASN A C 1
ATOM 835 O O . ASN A 1 103 ? -2.811 17.281 -5.109 1 98.56 103 ASN A O 1
ATOM 839 N N . MET A 1 104 ? -3.758 19.172 -5.797 1 98.69 104 MET A N 1
ATOM 840 C CA . MET A 1 104 ? -4.266 18.547 -7.02 1 98.69 104 MET A CA 1
ATOM 841 C C . MET A 1 104 ? -3.121 18.109 -7.926 1 98.69 104 MET A C 1
ATOM 843 O O . MET A 1 104 ? -3.164 17.016 -8.5 1 98.69 104 MET A O 1
ATOM 847 N N . LEU A 1 105 ? -2.166 18.984 -8.023 1 98.56 105 LEU A N 1
ATOM 848 C CA . LEU A 1 105 ? -1.008 18.641 -8.844 1 98.56 105 LEU A CA 1
ATOM 849 C C . LEU A 1 105 ? -0.326 17.375 -8.312 1 98.56 105 LEU A C 1
ATOM 851 O O . LEU A 1 105 ? 0.023 16.484 -9.094 1 98.56 105 LEU A O 1
ATOM 855 N N . ARG A 1 106 ? -0.095 17.344 -7.035 1 98.56 106 ARG A N 1
ATOM 856 C CA . ARG A 1 106 ? 0.551 16.188 -6.422 1 98.56 106 ARG A CA 1
ATOM 857 C C . ARG A 1 106 ? -0.317 14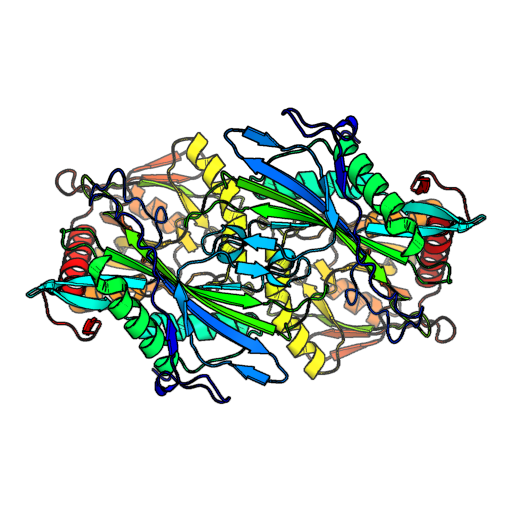.938 -6.555 1 98.56 106 ARG A C 1
ATOM 859 O O . ARG A 1 106 ? 0.197 13.836 -6.746 1 98.56 106 ARG A O 1
ATOM 866 N N . MET A 1 107 ? -1.616 15.109 -6.457 1 98.81 107 MET A N 1
ATOM 867 C CA . MET A 1 107 ? -2.52 13.969 -6.605 1 98.81 107 MET A CA 1
ATOM 868 C C . MET A 1 107 ? -2.434 13.383 -8.008 1 98.81 107 MET A C 1
ATOM 870 O O . MET A 1 107 ? -2.41 12.164 -8.18 1 98.81 107 MET A O 1
ATOM 874 N N . LYS A 1 108 ? -2.42 14.234 -8.977 1 98.75 108 LYS A N 1
ATOM 875 C CA . LYS A 1 108 ? -2.287 13.789 -10.359 1 98.75 108 LYS A CA 1
ATOM 876 C C . LYS A 1 108 ? -0.987 13.016 -10.57 1 98.75 108 LYS A C 1
ATOM 878 O O . LYS A 1 108 ? -0.966 12.008 -11.273 1 98.75 108 LYS A O 1
ATOM 883 N N . HIS A 1 109 ? 0.051 13.508 -9.938 1 98.44 109 HIS A N 1
ATOM 884 C CA . HIS A 1 109 ? 1.344 12.836 -10.023 1 98.44 109 HIS A CA 1
ATOM 885 C C . HIS A 1 109 ? 1.278 11.438 -9.414 1 98.44 109 HIS A C 1
ATOM 887 O O . HIS A 1 109 ? 1.797 10.484 -10 1 98.44 109 HIS A O 1
ATOM 893 N N . SER A 1 110 ? 0.672 11.297 -8.289 1 98.81 110 SER A N 1
ATOM 894 C CA . SER A 1 110 ? 0.515 10.008 -7.621 1 98.81 110 SER A CA 1
ATOM 895 C C . SER A 1 110 ? -0.369 9.07 -8.43 1 98.81 110 SER A C 1
ATOM 897 O O . SER A 1 110 ? -0.065 7.879 -8.57 1 98.81 110 SER A O 1
ATOM 899 N N . ALA A 1 111 ? -1.467 9.609 -8.945 1 98.81 111 ALA A N 1
ATOM 900 C CA . ALA A 1 111 ? -2.379 8.805 -9.758 1 98.81 111 ALA A CA 1
ATOM 901 C C . ALA A 1 111 ? -1.666 8.234 -10.977 1 98.81 111 ALA A C 1
ATOM 903 O O . ALA A 1 111 ? -1.821 7.051 -11.297 1 98.81 111 ALA A O 1
ATOM 904 N N . LYS A 1 112 ? -0.899 9.031 -11.625 1 98.5 112 LYS A N 1
ATOM 905 C CA . LYS A 1 112 ? -0.142 8.586 -12.789 1 98.5 112 LYS A CA 1
ATOM 906 C C . LYS A 1 112 ? 0.787 7.43 -12.43 1 98.5 112 LYS A C 1
ATOM 908 O O . LYS A 1 112 ? 0.857 6.438 -13.156 1 98.5 112 LYS A O 1
ATOM 913 N N . ARG A 1 113 ? 1.45 7.504 -11.312 1 98.5 113 ARG A N 1
ATOM 914 C CA . ARG A 1 113 ? 2.396 6.48 -10.875 1 98.5 113 ARG A CA 1
ATOM 915 C C . ARG A 1 113 ? 1.688 5.156 -10.617 1 98.5 113 ARG A C 1
ATOM 917 O O . ARG A 1 113 ? 2.283 4.086 -10.766 1 98.5 113 ARG A O 1
ATOM 924 N N . LEU A 1 114 ? 0.405 5.207 -10.32 1 98.69 114 LEU A N 1
ATOM 925 C CA . LEU A 1 114 ? -0.37 4.012 -10.016 1 98.69 114 LEU A CA 1
ATOM 926 C C . LEU A 1 114 ? -1.156 3.547 -11.234 1 98.69 114 LEU A C 1
ATOM 928 O O . LEU A 1 114 ? -1.968 2.623 -11.141 1 98.69 114 LEU A O 1
ATOM 932 N N . SER A 1 115 ? -0.998 4.215 -12.336 1 98.5 115 SER A N 1
ATOM 933 C CA . SER A 1 115 ? -1.739 3.945 -13.562 1 98.5 115 SER A CA 1
ATOM 934 C C . SER A 1 115 ? -3.24 4.125 -13.352 1 98.5 115 SER A C 1
ATOM 936 O O . SER A 1 115 ? -4.043 3.389 -13.93 1 98.5 115 SER A O 1
ATOM 938 N N . LEU A 1 116 ? -3.623 5.008 -12.477 1 98.75 116 LEU A N 1
ATOM 939 C CA . LEU A 1 116 ? -5.012 5.43 -12.312 1 98.75 116 LEU A CA 1
ATOM 940 C C . LEU A 1 116 ? -5.375 6.508 -13.328 1 98.75 116 LEU A C 1
ATOM 942 O O . LEU A 1 116 ? -4.496 7.145 -13.906 1 98.75 116 LEU A O 1
ATOM 946 N N . PRO A 1 117 ? -6.691 6.68 -13.531 1 98.62 117 PRO A N 1
ATOM 947 C CA . PRO A 1 117 ? -7.078 7.672 -14.539 1 98.62 117 PRO A CA 1
ATOM 948 C C . PRO A 1 117 ? -6.719 9.094 -14.125 1 98.62 117 PRO A C 1
ATOM 950 O O . PRO A 1 117 ? -6.828 9.453 -12.953 1 98.62 117 PRO A O 1
ATOM 953 N N . ASP A 1 118 ? -6.266 9.867 -15.102 1 98.38 118 ASP A N 1
ATOM 954 C CA . ASP A 1 118 ? -6.027 11.289 -14.898 1 98.38 118 ASP A CA 1
ATOM 955 C C . ASP A 1 118 ? -7.344 12.062 -14.797 1 98.38 118 ASP A C 1
ATOM 957 O O . ASP A 1 118 ? -8.406 11.531 -15.133 1 98.38 118 ASP A O 1
ATOM 961 N N . PHE A 1 119 ? -7.312 13.227 -14.281 1 98.75 119 PHE A N 1
ATOM 962 C CA . PHE A 1 119 ? -8.461 14.125 -14.18 1 98.75 119 PHE A CA 1
ATOM 963 C C . PHE A 1 119 ? -8.023 15.578 -14.266 1 98.75 119 PHE A C 1
ATOM 965 O O . PHE A 1 119 ? -6.836 15.883 -14.133 1 98.75 119 PHE A O 1
ATOM 972 N N . ASP A 1 120 ? -8.969 16.453 -14.586 1 98.69 120 ASP A N 1
ATOM 973 C CA . ASP A 1 120 ? -8.695 17.891 -14.578 1 98.69 120 ASP A CA 1
ATOM 974 C C . ASP A 1 120 ? -8.688 18.422 -13.148 1 98.69 120 ASP A C 1
ATOM 976 O O . ASP A 1 120 ? -9.734 18.484 -12.492 1 98.69 120 ASP A O 1
ATOM 980 N N . GLY A 1 121 ? -7.516 18.844 -12.695 1 98.62 121 GLY A N 1
ATOM 981 C CA . GLY A 1 121 ? -7.355 19.297 -11.32 1 98.62 121 GLY A CA 1
ATOM 982 C C . GLY A 1 121 ? -8.164 20.531 -11 1 98.62 121 GLY A C 1
ATOM 983 O O . GLY A 1 121 ? -8.594 20.734 -9.867 1 98.62 121 GLY A O 1
ATOM 984 N N . HIS A 1 122 ? -8.375 21.422 -11.984 1 98.25 122 HIS A N 1
ATOM 985 C CA . HIS A 1 122 ? -9.203 22.609 -11.766 1 98.25 122 HIS A CA 1
ATOM 986 C C . HIS A 1 122 ? -10.648 22.219 -11.492 1 98.25 122 HIS A C 1
ATOM 988 O O . HIS A 1 122 ? -11.297 22.797 -10.609 1 98.25 122 HIS A O 1
ATOM 994 N N . GLU A 1 123 ? -11.117 21.281 -12.273 1 98.62 123 GLU A N 1
ATOM 995 C CA . GLU A 1 123 ? -12.5 20.828 -12.117 1 98.62 123 GLU A CA 1
ATOM 996 C C . GLU A 1 123 ? -12.703 20.141 -10.773 1 98.62 123 GLU A C 1
ATOM 998 O O . GLU A 1 123 ? -13.734 20.328 -10.125 1 98.62 123 GLU A O 1
ATOM 1003 N N . LEU A 1 124 ? -11.734 19.344 -10.367 1 98.88 124 LEU A N 1
ATOM 1004 C CA . LEU A 1 124 ? -11.867 18.719 -9.055 1 98.88 124 LEU A CA 1
ATOM 1005 C C . LEU A 1 124 ? -11.859 19.766 -7.949 1 98.88 124 LEU A C 1
ATOM 1007 O O . LEU A 1 124 ? -12.617 19.656 -6.984 1 98.88 124 LEU A O 1
ATOM 1011 N N . GLN A 1 125 ? -10.992 20.75 -8.086 1 98.44 125 GLN A N 1
ATOM 1012 C CA . GLN A 1 125 ? -10.961 21.828 -7.098 1 98.44 125 GLN A CA 1
ATOM 1013 C C . GLN A 1 125 ? -12.344 22.469 -6.938 1 98.44 125 GLN A C 1
ATOM 1015 O O . GLN A 1 125 ? -12.805 22.688 -5.812 1 98.44 125 GLN A O 1
ATOM 1020 N N . LYS A 1 126 ? -12.961 22.734 -8.039 1 98.56 126 LYS A N 1
ATOM 1021 C CA . LYS A 1 126 ? -14.289 23.344 -8.008 1 98.56 126 LYS A CA 1
ATOM 1022 C C . LYS A 1 126 ? -15.289 22.438 -7.316 1 98.56 126 LYS A C 1
ATOM 1024 O O . LYS A 1 126 ? -16.141 22.891 -6.559 1 98.56 126 LYS A O 1
ATOM 1029 N N . CYS A 1 127 ? -15.234 21.141 -7.59 1 98.94 127 CYS A N 1
ATOM 1030 C CA . CYS A 1 127 ? -16.141 20.172 -6.957 1 98.94 127 CYS A CA 1
ATOM 1031 C C . CYS A 1 127 ? -15.906 20.125 -5.453 1 98.94 127 CYS A C 1
ATOM 1033 O O . CYS A 1 127 ? -16.859 20.047 -4.676 1 98.94 127 CYS A O 1
ATOM 1035 N N . ILE A 1 128 ? -14.641 20.156 -5.051 1 98.94 128 ILE A N 1
ATOM 1036 C CA . ILE A 1 128 ? -14.305 20.125 -3.635 1 98.94 128 ILE A CA 1
ATOM 1037 C C . ILE A 1 128 ? -14.828 21.391 -2.951 1 98.94 128 ILE A C 1
ATOM 1039 O O . ILE A 1 128 ? -15.398 21.312 -1.859 1 98.94 128 ILE A O 1
ATOM 1043 N N . GLU A 1 129 ? -14.633 22.5 -3.553 1 98.69 129 GLU A N 1
ATOM 1044 C CA . GLU A 1 129 ? -15.133 23.766 -3.01 1 98.69 129 GLU A CA 1
ATOM 1045 C C . GLU A 1 129 ? -16.641 23.734 -2.84 1 98.69 129 GLU A C 1
ATOM 1047 O O . GLU A 1 129 ? -17.172 24.25 -1.853 1 98.69 129 GLU A O 1
ATOM 1052 N N . ALA A 1 130 ? -17.328 23.141 -3.84 1 98.81 130 ALA A N 1
ATOM 1053 C CA . ALA A 1 130 ? -18.766 22.984 -3.723 1 98.81 130 ALA A CA 1
ATOM 1054 C C . ALA A 1 130 ? -19.141 22.141 -2.51 1 98.81 130 ALA A C 1
ATOM 1056 O O . ALA A 1 130 ? -20.094 22.453 -1.787 1 98.81 130 ALA A O 1
ATOM 1057 N N . LEU A 1 131 ? -18.422 21.062 -2.275 1 98.94 131 LEU A N 1
ATOM 1058 C CA . LEU A 1 131 ? -18.656 20.219 -1.108 1 98.94 131 LEU A CA 1
ATOM 1059 C C . LEU A 1 131 ? -18.469 21.016 0.18 1 98.94 131 LEU A C 1
ATOM 1061 O O . LEU A 1 131 ? -19.281 20.906 1.107 1 98.94 131 LEU A O 1
ATOM 1065 N N . ILE A 1 132 ? -17.406 21.797 0.24 1 98.75 132 ILE A N 1
ATOM 1066 C CA . ILE A 1 132 ? -17.109 22.625 1.405 1 98.75 132 ILE A CA 1
ATOM 1067 C C . ILE A 1 132 ? -18.266 23.594 1.651 1 98.75 132 ILE A C 1
ATOM 1069 O O . ILE A 1 132 ? -18.688 23.781 2.795 1 98.75 132 ILE A O 1
ATOM 1073 N N . LYS A 1 133 ? -18.797 24.156 0.592 1 98.12 133 LYS A N 1
ATOM 1074 C CA . LYS A 1 133 ? -19.906 25.094 0.723 1 98.12 133 LYS A CA 1
ATOM 1075 C C . LYS A 1 133 ? -21.156 24.391 1.239 1 98.12 133 LYS A C 1
ATOM 1077 O O . LYS A 1 133 ? -21.859 24.906 2.105 1 98.12 133 LYS A O 1
ATOM 1082 N N . VAL A 1 134 ? -21.422 23.203 0.718 1 98.38 134 VAL A N 1
ATOM 1083 C CA . VAL A 1 134 ? -22.578 22.406 1.141 1 98.38 134 VAL A CA 1
ATOM 1084 C C . VAL A 1 134 ? -22.484 22.125 2.639 1 98.38 134 VAL A C 1
ATOM 1086 O O . VAL A 1 134 ? -23.484 22.219 3.354 1 98.38 134 VAL A O 1
ATOM 1089 N N . ASP A 1 135 ? -21.312 21.875 3.098 1 98.25 135 ASP A N 1
ATOM 1090 C CA . ASP A 1 135 ? -21.094 21.5 4.496 1 98.25 135 ASP A CA 1
ATOM 1091 C C . ASP A 1 135 ? -20.391 22.625 5.25 1 98.25 135 ASP A C 1
ATOM 1093 O O . ASP A 1 135 ? -19.594 22.375 6.152 1 98.25 135 ASP A O 1
ATOM 1097 N N . GLN A 1 136 ? -20.594 23.891 4.906 1 96.94 136 GLN A N 1
ATOM 1098 C CA . GLN A 1 136 ? -19.844 25.031 5.426 1 96.94 136 GLN A CA 1
ATOM 1099 C C . GLN A 1 136 ? -20.062 25.172 6.93 1 96.94 136 GLN A C 1
ATOM 1101 O O . GLN A 1 136 ? -19.172 25.641 7.641 1 96.94 136 GLN A O 1
ATOM 1106 N N . ASP A 1 137 ? -21.203 24.688 7.449 1 95.44 137 ASP A N 1
ATOM 1107 C CA . ASP A 1 137 ? -21.516 24.812 8.875 1 95.44 137 ASP A CA 1
ATOM 1108 C C . ASP A 1 137 ? -20.609 23.922 9.711 1 95.44 137 ASP A C 1
ATOM 1110 O O . ASP A 1 137 ? -20.516 24.078 10.93 1 95.44 137 ASP A O 1
ATOM 1114 N N . TRP A 1 138 ? -19.969 22.984 9.078 1 97.12 138 TRP A N 1
ATOM 1115 C CA . TRP A 1 138 ? -19.078 22.062 9.766 1 97.12 138 TRP A CA 1
ATOM 1116 C C . TRP A 1 138 ? -17.688 22.672 9.938 1 97.12 138 TRP A C 1
ATOM 1118 O O . TRP A 1 138 ? -16.859 22.125 10.664 1 97.12 138 TRP A O 1
ATOM 1128 N N . ILE A 1 139 ? -17.359 23.766 9.258 1 97 139 ILE A N 1
ATOM 1129 C CA . ILE A 1 139 ? -16.078 24.438 9.438 1 97 139 ILE A CA 1
ATOM 1130 C C . ILE A 1 139 ? -16.078 25.234 10.742 1 97 139 ILE A C 1
ATOM 1132 O O . ILE A 1 139 ? -16.797 26.219 10.867 1 97 139 ILE A O 1
ATOM 1136 N N . PRO A 1 140 ? -15.258 24.812 11.656 1 94.88 140 PRO A N 1
ATOM 1137 C CA . PRO A 1 140 ? -15.289 25.469 12.969 1 94.88 140 PRO A CA 1
ATOM 1138 C C . PRO A 1 140 ? -14.836 26.922 12.898 1 94.88 140 PRO A C 1
ATOM 1140 O O . PRO A 1 140 ? -13.945 27.266 12.125 1 94.88 140 PRO A O 1
ATOM 1143 N N . ASP A 1 141 ? -15.391 27.766 13.758 1 91.06 141 ASP A N 1
ATOM 1144 C CA . ASP A 1 141 ? -15.039 29.188 13.812 1 91.06 141 ASP A CA 1
ATOM 1145 C C . ASP A 1 141 ? -14.18 29.484 15.039 1 91.06 141 ASP A C 1
ATOM 1147 O O . ASP A 1 141 ? -14.109 30.641 15.477 1 91.06 141 ASP A O 1
ATOM 1151 N N . HIS A 1 142 ? -13.516 28.547 15.586 1 90.69 142 HIS A N 1
ATOM 1152 C CA . HIS A 1 142 ? -12.641 28.703 16.75 1 90.69 142 HIS A CA 1
ATOM 1153 C C . HIS A 1 142 ? -11.172 28.672 16.344 1 90.69 142 HIS A C 1
ATOM 1155 O O . HIS A 1 142 ? -10.789 27.906 15.453 1 90.69 142 HIS A O 1
ATOM 1161 N N . PRO A 1 143 ? -10.398 29.516 17.062 1 87.88 143 PRO A N 1
ATOM 1162 C CA . PRO A 1 143 ? -8.969 29.5 16.766 1 87.88 143 PRO A CA 1
ATOM 1163 C C . PRO A 1 143 ? -8.359 28.109 16.906 1 87.88 143 PRO A C 1
ATOM 1165 O O . PRO A 1 143 ? -8.656 27.391 17.875 1 87.88 143 PRO A O 1
ATOM 1168 N N . GLY A 1 144 ? -7.578 27.734 15.961 1 90.12 144 GLY A N 1
ATOM 1169 C CA . GLY A 1 144 ? -6.887 26.453 16 1 90.12 144 GLY A CA 1
ATOM 1170 C C . GLY A 1 144 ? -7.664 25.344 15.344 1 90.12 144 GLY A C 1
ATOM 1171 O O . GLY A 1 144 ? -7.105 24.281 15.039 1 90.12 144 GLY A O 1
ATOM 1172 N N . PHE A 1 145 ? -8.977 25.547 15.195 1 94.5 145 PHE A N 1
ATOM 1173 C CA . PHE A 1 145 ? -9.82 24.531 14.555 1 94.5 145 PHE A CA 1
ATOM 1174 C C . PHE A 1 145 ? -9.898 24.766 13.055 1 94.5 145 PHE A C 1
ATOM 1176 O O . PHE A 1 145 ? -9.727 25.906 12.586 1 94.5 145 PHE A O 1
ATOM 1183 N N . SER A 1 146 ? -10.102 23.75 12.258 1 96.56 146 SER A N 1
ATOM 1184 C CA . SER A 1 146 ? -10.227 23.781 10.805 1 96.56 146 SER A CA 1
ATOM 1185 C C . SER A 1 146 ? -11.031 22.594 10.281 1 96.56 146 SER A C 1
ATOM 1187 O O . SER A 1 146 ? -11.656 21.875 11.062 1 96.56 146 SER A O 1
ATOM 1189 N N . CYS A 1 147 ? -11.148 22.484 9.016 1 97.88 147 CYS A N 1
ATOM 1190 C CA . CYS A 1 147 ? -11.797 21.344 8.375 1 97.88 147 CYS A CA 1
ATOM 1191 C C . CYS A 1 147 ? -10.852 20.672 7.391 1 97.88 147 CYS A C 1
ATOM 1193 O O . CYS A 1 147 ? -10.445 21.266 6.391 1 97.88 147 CYS A O 1
ATOM 1195 N N . TYR A 1 148 ? -10.508 19.484 7.766 1 98.12 148 TYR A N 1
ATOM 1196 C CA . TYR A 1 148 ? -9.617 18.688 6.926 1 98.12 148 TYR A CA 1
ATOM 1197 C C . TYR A 1 148 ? -10.344 18.188 5.68 1 98.12 148 TYR A C 1
ATOM 1199 O O . TYR A 1 148 ? -11.508 17.781 5.754 1 98.12 148 TYR A O 1
ATOM 1207 N N . ILE A 1 149 ? -9.703 18.266 4.484 1 98.81 149 ILE A N 1
ATOM 1208 C CA . ILE A 1 149 ? -10.195 17.812 3.189 1 98.81 149 ILE A CA 1
ATOM 1209 C C . ILE A 1 149 ? -9.398 16.594 2.727 1 98.81 149 ILE A C 1
ATOM 1211 O O . ILE A 1 149 ? -8.164 16.656 2.652 1 98.81 149 ILE A O 1
ATOM 1215 N N . ARG A 1 150 ? -10.055 15.492 2.41 1 98.81 150 ARG A N 1
ATOM 1216 C CA . ARG A 1 150 ? -9.383 14.25 2.047 1 98.81 150 ARG A CA 1
ATOM 1217 C C . ARG A 1 150 ? -9.867 13.742 0.69 1 98.81 150 ARG A C 1
ATOM 1219 O O . ARG A 1 150 ? -10.719 12.859 0.616 1 98.81 150 ARG A O 1
ATOM 1226 N N . PRO A 1 151 ? -9.32 14.289 -0.414 1 98.88 151 PRO A N 1
ATOM 1227 C CA . PRO A 1 151 ? -9.531 13.633 -1.705 1 98.88 151 PRO A CA 1
ATOM 1228 C C . PRO A 1 151 ? -8.852 12.273 -1.791 1 98.88 151 PRO A C 1
ATOM 1230 O O . PRO A 1 151 ? -7.699 12.125 -1.374 1 98.88 151 PRO A O 1
ATOM 1233 N N . THR A 1 152 ? -9.555 11.266 -2.309 1 98.94 152 THR A N 1
ATOM 1234 C CA . THR A 1 152 ? -9.031 9.906 -2.41 1 98.94 152 THR A CA 1
ATOM 1235 C C . THR A 1 152 ? -9.406 9.281 -3.75 1 98.94 152 THR A C 1
ATOM 1237 O O . THR A 1 152 ? -10.531 9.445 -4.223 1 98.94 152 THR A O 1
ATOM 1240 N N . LEU A 1 153 ? -8.492 8.672 -4.41 1 98.94 153 LEU A N 1
ATOM 1241 C CA . LEU A 1 153 ? -8.695 7.938 -5.652 1 98.94 153 LEU A CA 1
ATOM 1242 C C . LEU A 1 153 ? -8.305 6.473 -5.488 1 98.94 153 LEU A C 1
ATOM 1244 O O . LEU A 1 153 ? -7.152 6.168 -5.172 1 98.94 153 LEU A O 1
ATOM 1248 N N . ILE A 1 154 ? -9.289 5.531 -5.715 1 98.94 154 ILE A N 1
ATOM 1249 C CA . ILE A 1 154 ? -9.039 4.113 -5.492 1 98.94 154 ILE A CA 1
ATOM 1250 C C . ILE A 1 154 ? -9.43 3.318 -6.738 1 98.94 154 ILE A C 1
ATOM 1252 O O . ILE A 1 154 ? -10.359 3.695 -7.453 1 98.94 154 ILE A O 1
ATOM 1256 N N . ALA A 1 155 ? -8.695 2.221 -7.008 1 98.94 155 ALA A N 1
ATOM 1257 C CA . ALA A 1 155 ? -9.047 1.27 -8.055 1 98.94 155 ALA A CA 1
ATOM 1258 C C . ALA A 1 155 ? -10.164 0.338 -7.609 1 98.94 155 ALA A C 1
ATOM 1260 O O . ALA A 1 155 ? -10.078 -0.28 -6.543 1 98.94 155 ALA A O 1
ATOM 1261 N N . THR A 1 156 ? -11.211 0.189 -8.453 1 98.75 156 THR A N 1
ATOM 1262 C CA . THR A 1 156 ? -12.375 -0.568 -8 1 98.75 156 THR A CA 1
ATOM 1263 C C . THR A 1 156 ? -12.703 -1.685 -8.984 1 98.75 156 THR A C 1
ATOM 1265 O O . THR A 1 156 ? -13.836 -2.188 -9 1 98.75 156 THR A O 1
ATOM 1268 N N . GLU A 1 157 ? -11.773 -1.99 -9.875 1 98.25 157 GLU A N 1
ATOM 1269 C CA . GLU A 1 157 ? -12.023 -3.113 -10.773 1 98.25 157 GLU A CA 1
ATOM 1270 C C . GLU A 1 157 ? -12.438 -4.359 -10 1 98.25 157 GLU A C 1
ATOM 1272 O O . GLU A 1 157 ? -11.844 -4.676 -8.961 1 98.25 157 GLU A O 1
ATOM 1277 N N . GLU A 1 158 ? -13.461 -5.059 -10.461 1 98.06 158 GLU A N 1
ATOM 1278 C CA . GLU A 1 158 ? -14.031 -6.227 -9.789 1 98.06 158 GLU A CA 1
ATOM 1279 C C . GLU A 1 158 ? -13.414 -7.52 -10.305 1 98.06 158 GLU A C 1
ATOM 1281 O O . GLU A 1 158 ? -14.125 -8.43 -10.734 1 98.06 158 GLU A O 1
ATOM 1286 N N . ALA A 1 159 ? -12.117 -7.586 -10.211 1 97.44 159 ALA A N 1
ATOM 1287 C CA . ALA A 1 159 ? -11.352 -8.75 -10.656 1 97.44 159 ALA A CA 1
ATOM 1288 C C . ALA A 1 159 ? -10.031 -8.859 -9.898 1 97.44 159 ALA A C 1
ATOM 1290 O O . ALA A 1 159 ? -9.414 -7.844 -9.555 1 97.44 159 ALA A O 1
ATOM 1291 N N . LEU A 1 160 ? -9.609 -10.094 -9.695 1 96.88 160 LEU A N 1
ATOM 1292 C CA . LEU A 1 160 ? -8.281 -10.281 -9.125 1 96.88 160 LEU A CA 1
ATOM 1293 C C . LEU A 1 160 ? -7.211 -10.234 -10.203 1 96.88 160 LEU A C 1
ATOM 1295 O O . LEU A 1 160 ? -7.453 -10.641 -11.344 1 96.88 160 LEU A O 1
ATOM 1299 N N . GLY A 1 161 ? -6.055 -9.75 -9.844 1 95.38 161 GLY A N 1
ATOM 1300 C CA . GLY A 1 161 ? -4.938 -9.641 -10.766 1 95.38 161 GLY A CA 1
ATOM 1301 C C . GLY A 1 161 ? -4.223 -8.305 -10.68 1 95.38 161 GLY A C 1
ATOM 1302 O O . GLY A 1 161 ? -4.863 -7.262 -10.562 1 95.38 161 GLY A O 1
ATOM 1303 N N . VAL A 1 162 ? -2.938 -8.367 -10.773 1 95.5 162 VAL A N 1
ATOM 1304 C CA . VAL A 1 162 ? -2.119 -7.164 -10.672 1 95.5 162 VAL A CA 1
ATOM 1305 C C . VAL A 1 162 ? -1.976 -6.523 -12.055 1 95.5 162 VAL A C 1
ATOM 1307 O O . VAL A 1 162 ? -1.222 -7.012 -12.898 1 95.5 162 VAL A O 1
ATOM 1310 N N . ARG A 1 163 ? -2.652 -5.469 -12.258 1 95.81 163 ARG A N 1
ATOM 1311 C CA . ARG A 1 163 ? -2.627 -4.707 -13.508 1 95.81 163 ARG A CA 1
ATOM 1312 C C . ARG A 1 163 ? -3.281 -3.342 -13.32 1 95.81 163 ARG A C 1
ATOM 1314 O O . ARG A 1 163 ? -3.861 -3.061 -12.273 1 95.81 163 ARG A O 1
ATOM 1321 N N . ALA A 1 164 ? -3.143 -2.531 -14.383 1 97.62 164 ALA A N 1
ATOM 1322 C CA . ALA A 1 164 ? -3.869 -1.265 -14.359 1 97.62 164 ALA A CA 1
ATOM 1323 C C . ALA A 1 164 ? -5.375 -1.498 -14.266 1 97.62 164 ALA A C 1
ATOM 1325 O O . ALA A 1 164 ? -5.934 -2.295 -15.023 1 97.62 164 ALA A O 1
ATOM 1326 N N . SER A 1 165 ? -6.016 -0.809 -13.391 1 98.38 165 SER A N 1
ATOM 1327 C CA . SER A 1 165 ? -7.426 -1.036 -13.109 1 98.38 165 SER A CA 1
ATOM 1328 C C . SER A 1 165 ? -8.312 -0.445 -14.203 1 98.38 165 SER A C 1
ATOM 1330 O O . SER A 1 165 ? -8.07 0.672 -14.664 1 98.38 165 SER A O 1
ATOM 1332 N N . SER A 1 166 ? -9.398 -1.156 -14.539 1 98.44 166 SER A N 1
ATOM 1333 C CA . SER A 1 166 ? -10.336 -0.681 -15.547 1 98.44 166 SER A CA 1
ATOM 1334 C C . SER A 1 166 ? -11.438 0.165 -14.922 1 98.44 166 SER A C 1
ATOM 1336 O O . SER A 1 166 ? -12.25 0.772 -15.633 1 98.44 166 SER A O 1
ATOM 1338 N N . LYS A 1 167 ? -11.531 0.193 -13.648 1 98.75 167 LYS A N 1
ATOM 1339 C CA . LYS A 1 167 ? -12.484 1.014 -12.906 1 98.75 167 LYS A CA 1
ATOM 1340 C C . LYS A 1 167 ? -11.805 1.723 -11.742 1 98.75 167 LYS A C 1
ATOM 1342 O O . LYS A 1 167 ? -10.828 1.218 -11.188 1 98.75 167 LYS A O 1
ATOM 1347 N N . ALA A 1 168 ? -12.352 2.879 -11.375 1 98.88 168 ALA A N 1
ATOM 1348 C CA . ALA A 1 168 ? -11.852 3.662 -10.25 1 98.88 168 ALA A C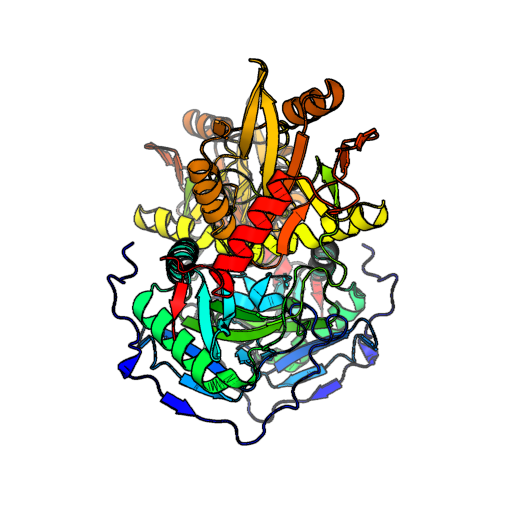A 1
ATOM 1349 C C . ALA A 1 168 ? -12.953 4.527 -9.648 1 98.88 168 ALA A C 1
ATOM 1351 O O . ALA A 1 168 ? -14.008 4.703 -10.258 1 98.88 168 ALA A O 1
ATOM 1352 N N . LYS A 1 169 ? -12.75 4.934 -8.461 1 98.94 169 LYS A N 1
ATOM 1353 C CA . LYS A 1 169 ? -13.633 5.863 -7.762 1 98.94 169 LYS A CA 1
ATOM 1354 C C . LYS A 1 169 ? -12.836 6.977 -7.09 1 98.94 169 LYS A C 1
ATOM 1356 O O . LYS A 1 169 ? -11.875 6.711 -6.367 1 98.94 169 LYS A O 1
ATOM 1361 N N . LEU A 1 170 ? -13.188 8.195 -7.438 1 98.94 170 LEU A N 1
ATOM 1362 C CA . LEU A 1 170 ? -12.703 9.375 -6.723 1 98.94 170 LEU A CA 1
ATOM 1363 C C . LEU A 1 170 ? -13.742 9.852 -5.707 1 98.94 170 LEU A C 1
ATOM 1365 O O . LEU A 1 170 ? -14.914 10.031 -6.047 1 98.94 170 LEU A O 1
ATOM 1369 N N . PHE A 1 171 ? -13.336 9.953 -4.453 1 98.94 171 PHE A N 1
ATOM 1370 C CA . PHE A 1 171 ? -14.25 10.516 -3.461 1 98.94 171 PHE A CA 1
ATOM 1371 C C . PHE A 1 171 ? -13.523 11.492 -2.551 1 98.94 171 PHE A C 1
ATOM 1373 O O . PHE A 1 171 ? -12.297 11.453 -2.432 1 98.94 171 PHE A O 1
ATOM 1380 N N . VAL A 1 172 ? -14.273 12.422 -1.996 1 98.94 172 VAL A N 1
ATOM 1381 C CA . VAL A 1 172 ? -13.75 13.43 -1.078 1 98.94 172 VAL A CA 1
ATOM 1382 C C . VAL A 1 172 ? -14.602 13.469 0.188 1 98.94 172 VAL A C 1
ATOM 1384 O O . VAL A 1 172 ? -15.828 13.539 0.116 1 98.94 172 VAL A O 1
ATOM 1387 N N . VAL A 1 173 ? -13.914 13.391 1.288 1 98.94 173 VAL A N 1
ATOM 1388 C CA . VAL A 1 173 ? -14.594 13.516 2.574 1 98.94 173 VAL A CA 1
ATOM 1389 C C . VAL A 1 173 ? -14 14.68 3.359 1 98.94 173 VAL A C 1
ATOM 1391 O O . VAL A 1 173 ? -12.867 15.094 3.105 1 98.94 173 VAL A O 1
ATOM 1394 N N . LEU A 1 174 ? -14.805 15.234 4.211 1 98.81 174 LEU A N 1
ATOM 1395 C CA . LEU A 1 174 ? -14.391 16.328 5.094 1 98.81 174 LEU A CA 1
ATOM 1396 C C . LEU A 1 174 ? -14.414 15.875 6.551 1 98.81 174 LEU A C 1
ATOM 1398 O O . LEU A 1 174 ? -15.25 15.047 6.938 1 98.81 174 LEU A O 1
ATOM 1402 N N . CYS A 1 175 ? -13.5 16.438 7.332 1 98.25 175 CYS A N 1
ATOM 1403 C CA . CYS A 1 175 ? -13.32 16.094 8.742 1 98.25 175 CYS A CA 1
ATOM 1404 C C . CYS A 1 175 ? -13 17.344 9.562 1 98.25 175 CYS A C 1
ATOM 1406 O O . CYS A 1 175 ? -11.898 17.891 9.469 1 98.25 175 CYS A O 1
ATOM 1408 N N . PRO A 1 176 ? -13.992 17.812 10.406 1 98.06 176 PRO A N 1
ATOM 1409 C CA . PRO A 1 176 ? -13.602 18.875 11.328 1 98.06 176 PRO A CA 1
ATOM 1410 C C . PRO A 1 176 ? -12.516 18.438 12.312 1 98.06 176 PRO A C 1
ATOM 1412 O O . PRO A 1 176 ? -12.594 17.344 12.875 1 98.06 176 PRO A O 1
ATOM 1415 N N . VAL A 1 177 ? -11.547 19.312 12.484 1 96.75 177 VAL A N 1
ATOM 1416 C CA . VAL A 1 177 ? -10.422 18.906 13.312 1 96.75 177 VAL A CA 1
ATOM 1417 C C . VAL A 1 177 ? -10.055 20.047 14.266 1 96.75 177 VAL A C 1
ATOM 1419 O O . VAL A 1 177 ? -10.125 21.234 13.891 1 96.75 177 VAL A O 1
ATOM 1422 N N . GLY A 1 178 ? -9.703 19.656 15.477 1 94.19 178 GLY A N 1
ATOM 1423 C CA . GLY A 1 178 ? -9.133 20.609 16.422 1 94.19 178 GLY A CA 1
ATOM 1424 C C . GLY A 1 178 ? -7.633 20.781 16.266 1 94.19 178 GLY A C 1
ATOM 1425 O O . GLY A 1 178 ? -7.031 20.219 15.344 1 94.19 178 GLY A O 1
ATOM 1426 N N . PRO A 1 179 ? -7.129 21.703 17.172 1 89.06 179 PRO A N 1
ATOM 1427 C CA . PRO A 1 179 ? -5.668 21.812 17.156 1 89.06 179 PRO A CA 1
ATOM 1428 C C . PRO A 1 179 ? -4.965 20.484 17.422 1 89.06 179 PRO A C 1
ATOM 1430 O O . PRO A 1 179 ? -5.383 19.734 18.312 1 89.06 179 PRO A O 1
ATOM 1433 N N . TYR A 1 180 ? -3.99 20.266 16.609 1 77.56 180 TYR A N 1
ATOM 1434 C CA . TYR A 1 180 ? -3.242 19.016 16.797 1 77.56 180 TYR A CA 1
ATOM 1435 C C . TYR A 1 180 ? -2.619 18.953 18.188 1 77.56 180 TYR A C 1
ATOM 1437 O O . TYR A 1 180 ? -2.564 17.891 18.812 1 77.56 180 TYR A O 1
ATOM 1445 N N . PHE A 1 181 ? -2.273 20.203 18.656 1 80.25 181 PHE A N 1
ATOM 1446 C CA . PHE A 1 181 ? -1.75 20.375 20.016 1 80.25 181 PHE A CA 1
ATOM 1447 C C . PHE A 1 181 ? -2.621 21.344 20.812 1 80.25 181 PHE A C 1
ATOM 1449 O O . PHE A 1 181 ? -2.414 22.547 20.781 1 80.25 181 PHE A O 1
ATOM 1456 N N . PRO A 1 182 ? -3.49 20.844 21.625 1 76 182 PRO A N 1
ATOM 1457 C CA . PRO A 1 182 ? -4.426 21.719 22.344 1 76 182 PRO A CA 1
ATOM 1458 C C . PRO A 1 182 ? -3.727 22.688 23.297 1 76 182 PRO A C 1
ATOM 1460 O O . PRO A 1 182 ? -4.188 23.812 23.469 1 76 182 PRO A O 1
ATOM 1463 N N . SER A 1 183 ? -2.633 22.297 23.906 1 76.44 183 SER A N 1
ATOM 1464 C CA . SER A 1 183 ? -1.947 23.141 24.875 1 76.44 183 SER A CA 1
ATOM 1465 C C . SER A 1 183 ? -0.787 23.891 24.234 1 76.44 183 SER A C 1
ATOM 1467 O O . SER A 1 183 ? 0.064 24.453 24.938 1 76.44 183 SER A O 1
ATOM 1469 N N . GLY A 1 184 ? -0.791 23.922 22.922 1 80.62 184 GLY A N 1
ATOM 1470 C CA . GLY A 1 184 ? 0.341 24.516 22.234 1 80.62 184 GLY A CA 1
ATOM 1471 C C . GLY A 1 184 ? 1.276 23.484 21.625 1 80.62 184 GLY A C 1
ATOM 1472 O O . GLY A 1 184 ? 1.055 22.281 21.766 1 80.62 184 GLY A O 1
ATOM 1473 N N . LEU A 1 185 ? 2.232 24.125 20.969 1 89 185 LEU A N 1
ATOM 1474 C CA . LEU A 1 185 ? 3.193 23.234 20.328 1 89 185 LEU A CA 1
ATOM 1475 C C . LEU A 1 185 ? 3.82 22.281 21.344 1 89 185 LEU A C 1
ATOM 1477 O O . LEU A 1 185 ? 4.074 22.672 22.484 1 89 185 LEU A O 1
ATOM 1481 N N . LYS A 1 186 ? 4.02 21.109 20.984 1 90.69 186 LYS A N 1
ATOM 1482 C CA . LYS A 1 186 ? 4.594 20.078 21.844 1 90.69 186 LYS A CA 1
ATOM 1483 C C . LYS A 1 186 ? 5.781 19.406 21.172 1 90.69 186 LYS A C 1
ATOM 1485 O O . LYS A 1 186 ? 5.602 18.609 20.234 1 90.69 186 LYS A O 1
ATOM 1490 N N . PRO A 1 187 ? 6.941 19.672 21.75 1 95.62 187 PRO A N 1
ATOM 1491 C CA . PRO A 1 187 ? 8.109 19.031 21.156 1 95.62 187 PRO A CA 1
ATOM 1492 C C . PRO A 1 187 ? 8.086 17.5 21.297 1 95.62 187 PRO A C 1
ATOM 1494 O O . PRO A 1 187 ? 7.648 16.984 22.344 1 95.62 187 PRO A O 1
ATOM 1497 N N . VAL A 1 188 ? 8.547 16.812 20.297 1 96.31 188 VAL A N 1
ATOM 1498 C CA . VAL A 1 188 ? 8.508 15.359 20.328 1 96.31 188 VAL A CA 1
ATOM 1499 C C . VAL A 1 188 ? 9.93 14.797 20.328 1 96.31 188 VAL A C 1
ATOM 1501 O O . VAL A 1 188 ? 10.875 15.492 19.953 1 96.31 188 VAL A O 1
ATOM 1504 N N . ARG A 1 189 ? 10.031 13.586 20.812 1 97.44 189 ARG A N 1
ATOM 1505 C CA . ARG A 1 189 ? 11.25 12.789 20.734 1 97.44 189 ARG A CA 1
ATOM 1506 C C . ARG A 1 189 ? 11.172 11.781 19.594 1 97.44 189 ARG A C 1
ATOM 1508 O O . ARG A 1 189 ? 10.203 11.016 19.516 1 97.44 189 ARG A O 1
ATOM 1515 N N . VAL A 1 190 ? 12.172 11.812 18.766 1 98 190 VAL A N 1
ATOM 1516 C CA . VAL A 1 190 ? 12.117 10.953 17.594 1 98 190 VAL A CA 1
ATOM 1517 C C . VAL A 1 190 ? 13.266 9.953 17.625 1 98 190 VAL A C 1
ATOM 1519 O O . VAL A 1 190 ? 14.344 10.258 18.141 1 98 190 VAL A O 1
ATOM 1522 N N . PHE A 1 191 ? 13.023 8.742 17.125 1 98.06 191 PHE A N 1
ATOM 1523 C CA . PHE A 1 191 ? 14.008 7.664 17.141 1 98.06 191 PHE A CA 1
ATOM 1524 C C . PHE A 1 191 ? 14.531 7.395 15.734 1 98.06 191 PHE A C 1
ATOM 1526 O O . PHE A 1 191 ? 13.742 7.156 14.812 1 98.06 191 PHE A O 1
ATOM 1533 N N . CYS A 1 192 ? 15.859 7.453 15.562 1 96.62 192 CYS A N 1
ATOM 1534 C CA . CYS A 1 192 ? 16.484 7.105 14.297 1 96.62 192 CYS A CA 1
ATOM 1535 C C . CYS A 1 192 ? 16.484 5.598 14.078 1 96.62 192 CYS A C 1
ATOM 1537 O O . CYS A 1 192 ? 17.359 4.895 14.57 1 96.62 192 CYS A O 1
ATOM 1539 N N . ASN A 1 193 ? 15.562 5.141 13.234 1 89.44 193 ASN A N 1
ATOM 1540 C CA . ASN A 1 193 ? 15.414 3.717 12.945 1 89.44 193 ASN A CA 1
ATOM 1541 C C . ASN A 1 193 ? 16.406 3.252 11.891 1 89.44 193 ASN A C 1
ATOM 1543 O O . ASN A 1 193 ? 16.328 3.67 10.727 1 89.44 193 ASN A O 1
ATOM 1547 N N . THR A 1 194 ? 17.344 2.41 12.227 1 87.12 194 THR A N 1
ATOM 1548 C CA . THR A 1 194 ? 18.391 1.976 11.312 1 87.12 194 THR A CA 1
ATOM 1549 C C . THR A 1 194 ? 18.062 0.606 10.719 1 87.12 194 THR A C 1
ATOM 1551 O O . THR A 1 194 ? 18.859 0.042 9.969 1 87.12 194 THR A O 1
ATOM 1554 N N . ILE A 1 195 ? 16.969 0.094 11.047 1 90.12 195 ILE A N 1
ATOM 1555 C CA . ILE A 1 195 ? 16.625 -1.262 10.633 1 90.12 195 ILE A CA 1
ATOM 1556 C C . ILE A 1 195 ? 15.523 -1.213 9.578 1 90.12 195 ILE A C 1
ATOM 1558 O O . ILE A 1 195 ? 15.656 -1.817 8.508 1 90.12 195 ILE A O 1
ATOM 1562 N N . THR A 1 196 ? 14.477 -0.477 9.914 1 94.31 196 THR A N 1
ATOM 1563 C CA . THR A 1 196 ? 13.344 -0.385 8.992 1 94.31 196 THR A CA 1
ATOM 1564 C C . THR A 1 196 ? 13.469 0.849 8.109 1 94.31 196 THR A C 1
ATOM 1566 O O . THR A 1 196 ? 13.859 1.919 8.57 1 94.31 196 THR A O 1
ATOM 1569 N N . ILE A 1 197 ? 13.148 0.666 6.867 1 93.94 197 ILE A N 1
ATOM 1570 C CA . ILE A 1 197 ? 13.227 1.761 5.906 1 93.94 197 ILE A CA 1
ATOM 1571 C C . ILE A 1 197 ? 11.828 2.102 5.402 1 93.94 197 ILE A C 1
ATOM 1573 O O . ILE A 1 197 ? 11.008 1.209 5.164 1 93.94 197 ILE A O 1
ATOM 1577 N N . ARG A 1 198 ? 11.562 3.336 5.312 1 94.31 198 ARG A N 1
ATOM 1578 C CA . ARG A 1 198 ? 10.258 3.791 4.836 1 94.31 198 ARG A CA 1
ATOM 1579 C C . ARG A 1 198 ? 10.188 3.754 3.314 1 94.31 198 ARG A C 1
ATOM 1581 O O . ARG A 1 198 ? 9.164 3.385 2.744 1 94.31 198 ARG A O 1
ATOM 1588 N N . SER A 1 199 ? 11.234 4.191 2.695 1 94.31 199 SER A N 1
ATOM 1589 C CA . SER A 1 199 ? 11.281 4.301 1.24 1 94.31 199 SER A CA 1
ATOM 1590 C C . SER A 1 199 ? 12.711 4.156 0.723 1 94.31 199 SER A C 1
ATOM 1592 O O . SER A 1 199 ? 13.672 4.336 1.475 1 94.31 199 SER A O 1
ATOM 1594 N N . TYR A 1 200 ? 12.828 3.846 -0.541 1 94.06 200 TYR A N 1
ATOM 1595 C CA . TYR A 1 200 ? 14.117 3.631 -1.196 1 94.06 200 TYR A CA 1
ATOM 1596 C C . TYR A 1 200 ? 14.102 4.176 -2.619 1 94.06 200 TYR A C 1
ATOM 1598 O O . TYR A 1 200 ? 13.055 4.207 -3.268 1 94.06 200 TYR A O 1
ATOM 1606 N N . PRO A 1 201 ? 15.32 4.711 -3.076 1 93.75 201 PRO A N 1
ATOM 1607 C CA . PRO A 1 201 ? 15.352 5.188 -4.461 1 93.75 201 PRO A CA 1
ATOM 1608 C C . PRO A 1 201 ? 14.82 4.156 -5.453 1 93.75 201 PRO A C 1
ATOM 1610 O O . PRO A 1 201 ? 15.156 2.973 -5.359 1 93.75 201 PRO A O 1
ATOM 1613 N N . GLY A 1 202 ? 13.984 4.613 -6.359 1 94.44 202 GLY A N 1
ATOM 1614 C CA . GLY A 1 202 ? 13.359 3.713 -7.316 1 94.44 202 GLY A CA 1
ATOM 1615 C C . GLY A 1 202 ? 12 3.219 -6.871 1 94.44 202 GLY A C 1
ATOM 1616 O O . GLY A 1 202 ? 11.266 2.619 -7.656 1 94.44 202 GLY A O 1
ATOM 1617 N N . GLY A 1 203 ? 11.672 3.447 -5.605 1 95.81 203 GLY A N 1
ATOM 1618 C CA . GLY A 1 203 ? 10.359 3.102 -5.086 1 95.81 203 GLY A CA 1
ATOM 1619 C C . GLY A 1 203 ? 9.328 4.195 -5.285 1 95.81 203 GLY A C 1
ATOM 1620 O O . GLY A 1 203 ? 9.359 4.914 -6.289 1 95.81 203 GLY A O 1
ATOM 1621 N N . VAL A 1 204 ? 8.391 4.277 -4.316 1 97.56 204 VAL A N 1
ATOM 1622 C CA . VAL A 1 204 ? 7.289 5.215 -4.512 1 97.56 204 VAL A CA 1
ATOM 1623 C C . VAL A 1 204 ? 7.25 6.211 -3.355 1 97.56 204 VAL A C 1
ATOM 1625 O O . VAL A 1 204 ? 6.191 6.758 -3.037 1 97.56 204 VAL A O 1
ATOM 1628 N N . GLY A 1 205 ? 8.328 6.496 -2.773 1 96.88 205 GLY A N 1
ATOM 1629 C CA . GLY A 1 205 ? 8.406 7.359 -1.604 1 96.88 205 GLY A CA 1
ATOM 1630 C C . GLY A 1 205 ? 7.969 8.781 -1.885 1 96.88 205 GLY A C 1
ATOM 1631 O O . GLY A 1 205 ? 7.492 9.484 -0.986 1 96.88 205 GLY A O 1
ATOM 1632 N N . GLU A 1 206 ? 8.07 9.258 -3.051 1 97.81 206 GLU A N 1
ATOM 1633 C CA . GLU A 1 206 ? 7.773 10.656 -3.363 1 97.81 206 GLU A CA 1
ATOM 1634 C C . GLU A 1 206 ? 6.312 10.836 -3.766 1 97.81 206 GLU A C 1
ATOM 1636 O O . GLU A 1 206 ? 5.871 11.953 -4.031 1 97.81 206 GLU A O 1
ATOM 1641 N N . TYR A 1 207 ? 5.609 9.75 -3.861 1 98.44 207 TYR A N 1
ATOM 1642 C CA . TYR A 1 207 ? 4.195 9.789 -4.219 1 98.44 207 TYR A CA 1
ATOM 1643 C C . TYR A 1 207 ? 3.318 9.609 -2.984 1 98.44 207 TYR A C 1
ATOM 1645 O O . TYR A 1 207 ? 3.674 8.875 -2.062 1 98.44 207 TYR A O 1
ATOM 1653 N N . LYS A 1 208 ? 2.197 10.273 -2.943 1 98.5 208 LYS A N 1
ATOM 1654 C CA . LYS A 1 208 ? 1.301 10.141 -1.798 1 98.5 208 LYS A CA 1
ATOM 1655 C C . LYS A 1 208 ? 0.335 8.969 -1.986 1 98.5 208 LYS A C 1
ATOM 1657 O O . LYS A 1 208 ? -0.883 9.164 -2.014 1 98.5 208 LYS A O 1
ATOM 1662 N N . VAL A 1 209 ? 0.907 7.77 -1.992 1 98.62 209 VAL A N 1
ATOM 1663 C CA . VAL A 1 209 ? 0.166 6.535 -2.238 1 98.62 209 VAL A CA 1
ATOM 1664 C C . VAL A 1 209 ? -0.032 5.781 -0.925 1 98.62 209 VAL A C 1
ATOM 1666 O O . VAL A 1 209 ? 0.805 5.863 -0.023 1 98.62 209 VAL A O 1
ATOM 1669 N N . ALA A 1 210 ? -1.116 5.039 -0.85 1 98.56 210 ALA A N 1
ATOM 1670 C CA . ALA A 1 210 ? -1.529 4.375 0.385 1 98.56 210 ALA A CA 1
ATOM 1671 C C . ALA A 1 210 ? -0.465 3.391 0.861 1 98.56 210 ALA A C 1
ATOM 1673 O O . ALA A 1 210 ? -0.205 3.281 2.061 1 98.56 210 ALA A O 1
ATOM 1674 N N . GLY A 1 211 ? 0.173 2.746 -0.039 1 98 211 GLY A N 1
ATOM 1675 C CA . GLY A 1 211 ? 1.092 1.663 0.275 1 98 211 GLY A CA 1
ATOM 1676 C C . GLY A 1 211 ? 2.322 2.125 1.033 1 98 211 GLY A C 1
ATOM 1677 O O . GLY A 1 211 ? 3.057 1.308 1.592 1 98 211 GLY A O 1
ATOM 1678 N N . ASN A 1 212 ? 2.566 3.42 1.152 1 97.56 212 ASN A N 1
ATOM 1679 C CA . ASN A 1 212 ? 3.725 3.959 1.859 1 97.56 212 ASN A CA 1
ATOM 1680 C C . ASN A 1 212 ? 3.5 3.977 3.369 1 97.56 212 ASN A C 1
ATOM 1682 O O . ASN A 1 212 ? 4.445 4.168 4.137 1 97.56 212 ASN A O 1
ATOM 1686 N N . TYR A 1 213 ? 2.291 3.725 3.834 1 98 213 TYR A N 1
ATOM 1687 C CA . TYR A 1 213 ? 1.976 4.086 5.211 1 98 213 TYR A CA 1
ATOM 1688 C C . TYR A 1 213 ? 1.875 2.848 6.094 1 98 213 TYR A C 1
ATOM 1690 O O . TYR A 1 213 ? 2.385 2.834 7.215 1 98 213 TYR A O 1
ATOM 1698 N N . ALA A 1 214 ? 1.311 1.787 5.535 1 98.12 214 ALA A N 1
ATOM 1699 C CA . ALA A 1 214 ? 1.147 0.565 6.32 1 98.12 214 ALA A CA 1
ATOM 1700 C C . ALA A 1 214 ? 2.486 0.086 6.875 1 98.12 214 ALA A C 1
ATOM 1702 O O . ALA A 1 214 ? 2.576 -0.316 8.039 1 98.12 214 ALA A O 1
ATOM 1703 N N . PRO A 1 215 ? 3.57 0.171 6.129 1 97 215 PRO A N 1
ATOM 1704 C CA . PRO A 1 215 ? 4.859 -0.342 6.605 1 97 215 PRO A CA 1
ATOM 1705 C C . PRO A 1 215 ? 5.395 0.437 7.805 1 97 215 PRO A C 1
ATOM 1707 O O . PRO A 1 215 ? 6.348 -0.005 8.453 1 97 215 PRO A O 1
ATOM 1710 N N . THR A 1 216 ? 4.848 1.564 8.117 1 97.38 216 THR A N 1
ATOM 1711 C CA . THR A 1 216 ? 5.387 2.408 9.172 1 97.38 216 THR A CA 1
ATOM 1712 C C . THR A 1 216 ? 4.656 2.156 10.492 1 97.38 216 THR A C 1
ATOM 1714 O O . THR A 1 216 ? 5.086 2.633 11.547 1 97.38 216 THR A O 1
ATOM 1717 N N . VAL A 1 217 ? 3.604 1.354 10.438 1 98.12 217 VAL A N 1
ATOM 1718 C CA . VAL A 1 217 ? 2.709 1.224 11.586 1 98.12 217 VAL A CA 1
ATOM 1719 C C . VAL A 1 217 ? 3.41 0.455 12.703 1 98.12 217 VAL A C 1
ATOM 1721 O O . VAL A 1 217 ? 3.504 0.939 13.836 1 98.12 217 VAL A O 1
ATOM 1724 N N . LEU A 1 218 ? 3.961 -0.7 12.438 1 98.12 218 LEU A N 1
ATOM 1725 C CA . LEU A 1 218 ? 4.598 -1.5 13.477 1 98.12 218 LEU A CA 1
ATOM 1726 C C . LEU A 1 218 ? 5.844 -0.805 14.008 1 98.12 218 LEU A C 1
ATOM 1728 O O . LEU A 1 218 ? 6.023 -0.688 15.227 1 98.12 218 LEU A O 1
ATOM 1732 N N . PRO A 1 219 ? 6.727 -0.268 13.133 1 97.38 219 PRO A N 1
ATOM 1733 C CA . PRO A 1 219 ? 7.887 0.462 13.656 1 97.38 219 PRO A CA 1
ATOM 1734 C C . PRO A 1 219 ? 7.492 1.612 14.578 1 97.38 219 PRO A C 1
ATOM 1736 O O . PRO A 1 219 ? 8.18 1.883 15.562 1 97.38 219 PRO A O 1
ATOM 1739 N N . LEU A 1 220 ? 6.418 2.289 14.227 1 97.19 220 LEU A N 1
ATOM 1740 C CA . LEU A 1 220 ? 5.938 3.361 15.086 1 97.19 220 LEU A CA 1
ATOM 1741 C C . LEU A 1 220 ? 5.562 2.824 16.469 1 97.19 220 LEU A C 1
ATOM 1743 O O . LEU A 1 220 ? 5.977 3.379 17.484 1 97.19 220 LEU A O 1
ATOM 1747 N N . LYS A 1 221 ? 4.801 1.777 16.453 1 96.88 221 LYS A N 1
ATOM 1748 C CA . LYS A 1 221 ? 4.406 1.158 17.719 1 96.88 221 LYS A CA 1
ATOM 1749 C C . LYS A 1 221 ? 5.625 0.766 18.547 1 96.88 221 LYS A C 1
ATOM 1751 O O . LYS A 1 221 ? 5.641 0.944 19.766 1 96.88 221 LYS A O 1
ATOM 1756 N N . GLU A 1 222 ? 6.645 0.251 17.969 1 96.75 222 GLU A N 1
ATOM 1757 C CA . GLU A 1 222 ? 7.848 -0.23 18.641 1 96.75 222 GLU A CA 1
ATOM 1758 C C . GLU A 1 222 ? 8.617 0.918 19.297 1 96.75 222 GLU A C 1
ATOM 1760 O O . GLU A 1 222 ? 9.078 0.8 20.438 1 96.75 222 GLU A O 1
ATOM 1765 N N . VAL A 1 223 ? 8.75 2.016 18.609 1 96.56 223 VAL A N 1
ATOM 1766 C CA . VAL A 1 223 ? 9.523 3.117 19.172 1 96.56 223 VAL A CA 1
ATOM 1767 C C . VAL A 1 223 ? 8.727 3.797 20.281 1 96.56 223 VAL A C 1
ATOM 1769 O O . VAL A 1 223 ? 9.305 4.324 21.234 1 96.56 223 VAL A O 1
ATOM 1772 N N . GLN A 1 224 ? 7.398 3.775 20.109 1 97 224 GLN A N 1
ATOM 1773 C CA . GLN A 1 224 ? 6.559 4.332 21.156 1 97 224 GLN A CA 1
ATOM 1774 C C . GLN A 1 224 ? 6.699 3.537 22.453 1 97 224 GLN A C 1
ATOM 1776 O O . GLN A 1 224 ? 6.66 4.105 23.547 1 97 224 GLN A O 1
ATOM 1781 N N . LYS A 1 225 ? 6.93 2.285 22.375 1 96.69 225 LYS A N 1
ATOM 1782 C CA . LYS A 1 225 ? 7.105 1.418 23.531 1 96.69 225 LYS A CA 1
ATOM 1783 C C . LYS A 1 225 ? 8.367 1.779 24.312 1 96.69 225 LYS A C 1
ATOM 1785 O O . LYS A 1 225 ? 8.469 1.519 25.5 1 96.69 225 LYS A O 1
ATOM 1790 N N . ILE A 1 226 ? 9.336 2.412 23.641 1 95.62 226 ILE A N 1
ATOM 1791 C CA . ILE A 1 226 ? 10.594 2.709 24.328 1 95.62 226 ILE A CA 1
ATOM 1792 C C . ILE A 1 226 ? 10.711 4.211 24.562 1 95.62 226 ILE A C 1
ATOM 1794 O O . ILE A 1 226 ? 11.812 4.738 24.734 1 95.62 226 ILE A O 1
ATOM 1798 N N . GLY A 1 227 ? 9.609 4.949 24.406 1 95.69 227 GLY A N 1
ATOM 1799 C CA . GLY A 1 227 ? 9.539 6.305 24.938 1 95.69 227 GLY A CA 1
ATOM 1800 C C . GLY A 1 227 ? 9.719 7.367 23.859 1 95.69 227 GLY A C 1
ATOM 1801 O O . GLY A 1 227 ? 9.844 8.555 24.172 1 95.69 227 GLY A O 1
ATOM 1802 N N . PHE A 1 228 ? 9.719 6.988 22.625 1 97.12 228 PHE A N 1
ATOM 1803 C CA . PHE A 1 228 ? 9.797 7.965 21.531 1 97.12 228 PHE A CA 1
ATOM 1804 C C . PHE A 1 228 ? 8.438 8.133 20.875 1 97.12 228 PHE A C 1
ATOM 1806 O O . PHE A 1 228 ? 7.547 7.305 21.047 1 97.12 228 PHE A O 1
ATOM 1813 N N . HIS A 1 229 ? 8.289 9.227 20.172 1 96.44 229 HIS A N 1
ATOM 1814 C CA . HIS A 1 229 ? 6.98 9.57 19.641 1 96.44 229 HIS A CA 1
ATOM 1815 C C . HIS A 1 229 ? 6.871 9.18 18.172 1 96.44 229 HIS A C 1
ATOM 1817 O O . HIS A 1 229 ? 5.789 8.828 17.688 1 96.44 229 HIS A O 1
ATOM 1823 N N . GLN A 1 230 ? 7.988 9.305 17.438 1 96.19 230 GLN A N 1
ATOM 1824 C CA . GLN A 1 230 ? 8.016 9.062 15.992 1 96.19 230 GLN A CA 1
ATOM 1825 C C . GLN A 1 230 ? 9.359 8.477 15.562 1 96.19 230 GLN A C 1
ATOM 1827 O O . GLN A 1 230 ? 10.336 8.539 16.312 1 96.19 230 GLN A O 1
ATOM 1832 N N . ASN A 1 231 ? 9.305 7.949 14.422 1 97.5 231 ASN A N 1
ATOM 1833 C CA . ASN A 1 231 ? 10.555 7.551 13.781 1 97.5 231 ASN A CA 1
ATOM 1834 C C . ASN A 1 231 ? 11.164 8.695 12.977 1 97.5 231 ASN A C 1
ATOM 1836 O O . ASN A 1 231 ? 10.438 9.492 12.383 1 97.5 231 ASN A O 1
ATOM 1840 N N . LEU A 1 232 ? 12.422 8.789 13.031 1 97.75 232 LEU A N 1
ATOM 1841 C CA . LEU A 1 232 ? 13.195 9.508 12.023 1 97.75 232 LEU A CA 1
ATOM 1842 C C . LEU A 1 232 ? 13.789 8.539 11.008 1 97.75 232 LEU A C 1
ATOM 1844 O O . LEU A 1 232 ? 14.695 7.766 11.336 1 97.75 232 LEU A O 1
ATOM 1848 N N . TRP A 1 233 ? 13.352 8.594 9.805 1 97.31 233 TRP A N 1
ATOM 1849 C CA . TRP A 1 233 ? 13.664 7.586 8.789 1 97.31 233 TRP A CA 1
ATOM 1850 C C . TRP A 1 233 ? 15 7.879 8.125 1 97.31 233 TRP A C 1
ATOM 1852 O O . TRP A 1 233 ? 15.266 9.008 7.715 1 97.31 233 TRP A O 1
ATOM 1862 N N . LEU A 1 234 ? 15.773 6.844 8.016 1 96.31 234 LEU A N 1
ATOM 1863 C CA . LEU A 1 234 ? 17.109 6.902 7.414 1 96.31 234 LEU A CA 1
ATOM 1864 C C . LEU A 1 234 ? 17.281 5.793 6.379 1 96.31 234 LEU A C 1
ATOM 1866 O O . LEU A 1 234 ? 16.656 4.738 6.48 1 96.31 234 LEU A O 1
ATOM 1870 N N . LEU A 1 235 ? 18.094 6.051 5.441 1 94.31 235 LEU A N 1
ATOM 1871 C CA . LEU A 1 235 ? 18.656 4.938 4.676 1 94.31 235 LEU A CA 1
ATOM 1872 C C . LEU A 1 235 ? 19.797 4.273 5.43 1 94.31 235 LEU A C 1
ATOM 1874 O O . LEU A 1 235 ? 20.312 4.828 6.406 1 94.31 235 LEU A O 1
ATOM 1878 N N . PRO A 1 236 ? 20.203 3.094 5.012 1 90.44 236 PRO A N 1
ATOM 1879 C CA . PRO A 1 236 ? 21.219 2.34 5.75 1 90.44 236 PRO A CA 1
ATOM 1880 C C . PRO A 1 236 ? 22.531 3.105 5.891 1 90.44 236 PRO A C 1
ATOM 1882 O O . PRO A 1 236 ? 23.25 2.922 6.875 1 90.44 236 PRO A O 1
ATOM 1885 N N . ASP A 1 237 ? 22.844 3.984 4.988 1 92.44 237 ASP A N 1
ATOM 1886 C CA . ASP A 1 237 ? 24.109 4.715 5.039 1 92.44 237 ASP A CA 1
ATOM 1887 C C . ASP A 1 237 ? 23.984 5.965 5.906 1 92.44 237 ASP A C 1
ATOM 1889 O O . ASP A 1 237 ? 24.922 6.75 6.012 1 92.44 237 ASP A O 1
ATOM 1893 N N . GLY A 1 238 ? 22.812 6.172 6.457 1 95.62 238 GLY A N 1
ATOM 1894 C CA . GLY A 1 238 ? 22.625 7.293 7.359 1 95.62 238 GLY A CA 1
ATOM 1895 C C . GLY A 1 238 ? 22 8.5 6.688 1 95.62 238 GLY A C 1
ATOM 1896 O O . GLY A 1 238 ? 21.797 9.539 7.324 1 95.62 238 GLY A O 1
ATOM 1897 N N . LEU A 1 239 ? 21.656 8.391 5.453 1 96.62 239 LEU A N 1
ATOM 1898 C CA . LEU A 1 239 ? 20.984 9.484 4.758 1 96.62 239 LEU A CA 1
ATOM 1899 C C . LEU A 1 239 ? 19.609 9.75 5.367 1 96.62 239 LEU A C 1
ATOM 1901 O O . LEU A 1 239 ? 18.781 8.844 5.453 1 96.62 239 LEU A O 1
ATOM 1905 N N . VAL A 1 240 ? 19.359 11.008 5.766 1 97.38 240 VAL A N 1
ATOM 1906 C CA . VAL A 1 240 ? 18.109 11.406 6.422 1 97.38 240 VAL A CA 1
ATOM 1907 C C . VAL A 1 240 ? 17.016 11.578 5.379 1 97.38 240 VAL A C 1
ATOM 1909 O O . VAL A 1 240 ? 17.219 12.211 4.34 1 97.38 240 VAL A O 1
ATOM 1912 N N . GLN A 1 241 ? 15.891 11 5.688 1 95.69 241 GLN A N 1
ATOM 1913 C CA . GLN A 1 241 ? 14.742 11.148 4.797 1 95.69 241 GLN A CA 1
ATOM 1914 C C . GLN A 1 241 ? 13.664 12.023 5.422 1 95.69 241 GLN A C 1
ATOM 1916 O O . GLN A 1 241 ? 13.727 13.25 5.332 1 95.69 241 GLN A O 1
ATOM 1921 N N . GLU A 1 242 ? 12.703 11.359 6.262 1 95.19 242 GLU A N 1
ATOM 1922 C CA . GLU A 1 242 ? 11.57 12.062 6.844 1 95.19 242 GLU A CA 1
ATOM 1923 C C . GLU A 1 242 ? 11.344 11.648 8.297 1 95.19 242 GLU A C 1
ATOM 1925 O O . GLU A 1 242 ? 12.062 10.797 8.82 1 95.19 242 GLU A O 1
ATOM 1930 N N . MET A 1 243 ? 10.453 12.383 8.891 1 94.38 243 MET A N 1
ATOM 1931 C CA . MET A 1 243 ? 10.023 12.062 10.25 1 94.38 243 MET A CA 1
ATOM 1932 C C . MET A 1 243 ? 8.57 11.594 10.266 1 94.38 243 MET A C 1
ATOM 1934 O O . MET A 1 243 ? 7.66 12.367 9.969 1 94.38 243 MET A O 1
ATOM 1938 N N . GLY A 1 244 ? 8.391 10.344 10.734 1 92.81 244 GLY A N 1
ATOM 1939 C CA . GLY A 1 244 ? 7.023 9.844 10.719 1 92.81 244 GLY A CA 1
ATOM 1940 C C . GLY A 1 244 ? 6.355 9.984 9.367 1 92.81 244 GLY A C 1
ATOM 1941 O O . GLY A 1 244 ? 6.824 9.422 8.375 1 92.81 244 GLY A O 1
ATOM 1942 N N . VAL A 1 245 ? 5.293 10.828 9.375 1 85.5 245 VAL A N 1
ATOM 1943 C CA . VAL A 1 245 ? 4.578 11.094 8.125 1 85.5 245 VAL A CA 1
ATOM 1944 C C . VAL A 1 245 ? 4.801 12.539 7.699 1 85.5 245 VAL A C 1
ATOM 1946 O O . VAL A 1 245 ? 4.027 13.094 6.914 1 85.5 245 VAL A O 1
ATOM 1949 N N . CYS A 1 246 ? 5.871 13.195 8.211 1 94.19 246 CYS A N 1
ATOM 1950 C CA . CYS A 1 246 ? 6.148 14.609 7.965 1 94.19 246 CYS A CA 1
ATOM 1951 C C . CYS A 1 246 ? 7.508 14.789 7.309 1 94.19 246 CYS A C 1
ATOM 1953 O O . CYS A 1 246 ? 8.359 13.906 7.375 1 94.19 246 CYS A O 1
ATOM 1955 N N . ASN A 1 247 ? 7.672 16.016 6.734 1 98.19 247 ASN A N 1
ATOM 1956 C CA . ASN A 1 247 ? 9.008 16.438 6.336 1 98.19 247 ASN A CA 1
ATOM 1957 C C . ASN A 1 247 ? 9.828 16.922 7.531 1 98.19 247 ASN A C 1
ATOM 1959 O O . ASN A 1 247 ? 9.305 17.016 8.641 1 98.19 247 ASN A O 1
ATOM 1963 N N . LEU A 1 248 ? 11.141 17.141 7.277 1 98.25 248 LEU A N 1
ATOM 1964 C CA . LEU A 1 248 ? 12.055 17.438 8.383 1 98.25 248 LEU A CA 1
ATOM 1965 C C . LEU A 1 248 ? 12.945 18.625 8.047 1 98.25 248 LEU A C 1
ATOM 1967 O O . LEU A 1 248 ? 13.43 18.734 6.914 1 98.25 248 LEU A O 1
ATOM 1971 N N . PHE A 1 249 ? 13.172 19.5 9.047 1 98.56 249 PHE A N 1
ATOM 1972 C CA . PHE A 1 249 ? 14.062 20.641 8.922 1 98.56 249 PHE A CA 1
ATOM 1973 C C . PHE A 1 249 ? 15.062 20.688 10.07 1 98.56 249 PHE A C 1
ATOM 1975 O O . PHE A 1 249 ? 14.727 20.328 11.203 1 98.56 249 PHE A O 1
ATOM 1982 N N . PHE A 1 250 ? 16.25 21.203 9.805 1 98.38 250 PHE A N 1
ATOM 1983 C CA . PHE A 1 250 ? 17.297 21.5 10.773 1 98.38 250 PHE A CA 1
ATOM 1984 C C . PHE A 1 250 ? 17.688 22.969 10.688 1 98.38 250 PHE A C 1
ATOM 1986 O O . PHE A 1 250 ? 17.906 23.5 9.594 1 98.38 250 PHE A O 1
ATOM 1993 N N . TYR A 1 251 ? 17.703 23.625 11.734 1 98.62 251 TYR A N 1
ATOM 1994 C CA . TYR A 1 251 ? 18.281 24.969 11.844 1 98.62 251 TYR A CA 1
ATOM 1995 C C . TYR A 1 251 ? 19.547 24.953 12.695 1 98.62 251 TYR A C 1
ATOM 1997 O O . TYR A 1 251 ? 19.5 24.625 13.883 1 98.62 251 TYR A O 1
ATOM 2005 N N . TRP A 1 252 ? 20.703 25.266 12.039 1 98.56 252 TRP A N 1
ATOM 2006 C CA . TRP A 1 252 ? 21.969 25.188 12.773 1 98.56 252 TRP A CA 1
ATOM 2007 C C . TRP A 1 252 ? 22.953 26.219 12.266 1 98.56 252 TRP A C 1
ATOM 2009 O O . TRP A 1 252 ? 22.672 26.953 11.312 1 98.56 252 TRP A O 1
ATOM 2019 N N . LYS A 1 253 ? 24.016 26.438 13.047 1 98.25 253 LYS A N 1
ATOM 2020 C CA . LYS A 1 253 ? 25.172 27.156 12.523 1 98.25 253 LYS A CA 1
ATOM 2021 C C . LYS A 1 253 ? 26.078 26.219 11.711 1 98.25 253 LYS A C 1
ATOM 2023 O O . LYS A 1 253 ? 26.578 25.234 12.242 1 98.25 253 LYS A O 1
ATOM 2028 N N . ASN A 1 254 ? 26.234 26.531 10.414 1 97.31 254 ASN A N 1
ATOM 2029 C CA . ASN A 1 254 ? 27.062 25.656 9.594 1 97.31 254 ASN A CA 1
ATOM 2030 C C . ASN A 1 254 ? 28.547 25.797 9.945 1 97.31 254 ASN A C 1
ATOM 2032 O O . ASN A 1 254 ? 28.906 26.547 10.852 1 97.31 254 ASN A O 1
ATOM 2036 N N . LYS A 1 255 ? 29.391 25.031 9.273 1 95.06 255 LYS A N 1
ATOM 2037 C CA . LYS A 1 255 ? 30.797 24.969 9.625 1 95.06 255 LYS A CA 1
ATOM 2038 C C . LYS A 1 255 ? 31.5 26.297 9.328 1 95.06 255 LYS A C 1
ATOM 2040 O O . LYS A 1 255 ? 32.562 26.578 9.875 1 95.06 255 LYS A O 1
ATOM 2045 N N . GLN A 1 256 ? 30.906 27.141 8.57 1 95.94 256 GLN A N 1
ATOM 2046 C CA . GLN A 1 256 ? 31.438 28.453 8.266 1 95.94 256 GLN A CA 1
ATOM 2047 C C . GLN A 1 256 ? 30.953 29.5 9.266 1 95.94 256 GLN A C 1
ATOM 2049 O O . GLN A 1 256 ? 31.297 30.672 9.156 1 95.94 256 GLN A O 1
ATOM 2054 N N . GLY A 1 257 ? 30.062 29.125 10.148 1 96 257 GLY A N 1
ATOM 2055 C CA . GLY A 1 257 ? 29.578 30.016 11.188 1 96 257 GLY A CA 1
ATOM 2056 C C . GLY A 1 257 ? 28.312 30.75 10.805 1 96 257 GLY A C 1
ATOM 2057 O O . GLY A 1 257 ? 27.875 31.656 11.516 1 96 257 GLY A O 1
ATOM 2058 N N . GLU A 1 258 ? 27.734 30.297 9.766 1 97.31 258 GLU A N 1
ATOM 2059 C CA . GLU A 1 258 ? 26.5 30.938 9.281 1 97.31 258 GLU A CA 1
ATOM 2060 C C . GLU A 1 258 ? 25.266 30.172 9.727 1 97.31 258 GLU A C 1
ATOM 2062 O O . GLU A 1 258 ? 25.266 28.938 9.734 1 97.31 258 GLU A O 1
ATOM 2067 N N . ASN A 1 259 ? 24.219 31.016 10.156 1 98.31 259 ASN A N 1
ATOM 2068 C CA . ASN A 1 259 ? 22.938 30.375 10.398 1 98.31 259 ASN A CA 1
ATOM 2069 C C . ASN A 1 259 ? 22.328 29.797 9.117 1 98.31 259 ASN A C 1
ATOM 2071 O O . ASN A 1 259 ? 22.328 30.453 8.078 1 98.31 259 ASN A O 1
ATOM 2075 N N . GLU A 1 260 ? 21.906 28.547 9.211 1 98.69 260 GLU A N 1
ATOM 2076 C CA . GLU A 1 260 ? 21.438 27.844 8.031 1 98.69 260 GLU A CA 1
ATOM 2077 C C . GLU A 1 260 ? 20.234 26.953 8.359 1 98.69 260 GLU A C 1
ATOM 2079 O O . GLU A 1 260 ? 20.281 26.188 9.32 1 98.69 260 GLU A O 1
ATOM 2084 N N . LEU A 1 261 ? 19.125 27.188 7.59 1 98.75 261 LEU A N 1
ATOM 2085 C CA . LEU A 1 261 ? 18.016 26.25 7.605 1 98.75 261 LEU A CA 1
ATOM 2086 C C . LEU A 1 261 ? 18.156 25.203 6.504 1 98.75 261 LEU A C 1
ATOM 2088 O O . LEU A 1 261 ? 18.25 25.562 5.324 1 98.75 261 LEU A O 1
ATOM 2092 N N . ILE A 1 262 ? 18.203 23.906 6.953 1 98.44 262 ILE A N 1
ATOM 2093 C CA . ILE A 1 262 ? 18.453 22.844 5.988 1 98.44 262 ILE A CA 1
ATOM 2094 C C . ILE A 1 262 ? 17.297 21.844 6.02 1 98.44 262 ILE A C 1
ATOM 2096 O O . ILE A 1 262 ? 16.719 21.578 7.078 1 98.44 262 ILE A O 1
ATOM 2100 N N . THR A 1 263 ? 16.906 21.359 4.863 1 98.69 263 THR A N 1
ATOM 2101 C CA . THR A 1 263 ? 15.984 20.234 4.742 1 98.69 263 THR A CA 1
ATOM 2102 C C . THR A 1 263 ? 16.484 19.234 3.693 1 98.69 263 THR A C 1
ATOM 2104 O O . THR A 1 263 ? 17.125 19.625 2.717 1 98.69 263 THR A O 1
ATOM 2107 N N . PRO A 1 264 ? 16.297 17.938 3.939 1 98.31 264 PRO A N 1
ATOM 2108 C CA . PRO A 1 264 ? 16.703 16.969 2.928 1 98.31 264 PRO A CA 1
ATOM 2109 C C . PRO A 1 264 ? 16.141 17.281 1.543 1 98.31 264 PRO A C 1
ATOM 2111 O O . PRO A 1 264 ? 14.984 17.672 1.421 1 98.31 264 PRO A O 1
ATOM 2114 N N . MET A 1 265 ? 16.984 17.172 0.544 1 97.94 265 MET A N 1
ATOM 2115 C CA . MET A 1 265 ? 16.531 17.422 -0.821 1 97.94 265 MET A CA 1
ATOM 2116 C C . MET A 1 265 ? 15.578 16.328 -1.292 1 97.94 265 MET A C 1
ATOM 2118 O O . MET A 1 265 ? 15.641 15.203 -0.814 1 97.94 265 MET A O 1
ATOM 2122 N N . LEU A 1 266 ? 14.703 16.703 -2.211 1 97.25 266 LEU A N 1
ATOM 2123 C CA . LEU A 1 266 ? 13.797 15.742 -2.828 1 97.25 266 LEU A CA 1
ATOM 2124 C C . LEU A 1 266 ? 14.539 14.859 -3.826 1 97.25 266 LEU A C 1
ATOM 2126 O O . LEU A 1 266 ? 15.047 15.352 -4.836 1 97.25 266 LEU A O 1
ATOM 2130 N N . ASP A 1 267 ? 14.664 13.555 -3.523 1 94.81 267 ASP A N 1
ATOM 2131 C CA . ASP A 1 267 ? 15.477 12.664 -4.348 1 94.81 267 ASP A CA 1
ATOM 2132 C C . ASP A 1 267 ? 14.68 11.43 -4.766 1 94.81 267 ASP A C 1
ATOM 2134 O O . ASP A 1 267 ? 15.258 10.375 -5.043 1 94.81 267 ASP A O 1
ATOM 2138 N N . GLY A 1 268 ? 13.398 11.547 -4.625 1 94.94 268 GLY A N 1
ATOM 2139 C CA . GLY A 1 268 ? 12.539 10.438 -5 1 94.94 268 GLY A CA 1
ATOM 2140 C C . GLY A 1 268 ? 12.094 9.602 -3.812 1 94.94 268 GLY A C 1
ATOM 2141 O O . GLY A 1 268 ? 11.219 8.742 -3.947 1 94.94 268 GLY A O 1
ATOM 2142 N N . THR A 1 269 ? 12.633 9.852 -2.617 1 95.44 269 THR A N 1
ATOM 2143 C CA . THR A 1 269 ? 12.305 9.047 -1.441 1 95.44 269 THR A CA 1
ATOM 2144 C C . THR A 1 269 ? 11.469 9.859 -0.453 1 95.44 269 THR A C 1
ATOM 2146 O O . THR A 1 269 ? 10.922 9.305 0.504 1 95.44 269 THR A O 1
ATOM 2149 N N . ILE A 1 270 ? 11.344 11.109 -0.692 1 97.38 270 ILE A N 1
ATOM 2150 C CA . ILE A 1 270 ? 10.688 12.031 0.227 1 97.38 270 ILE A CA 1
ATOM 2151 C C . ILE A 1 270 ? 9.461 12.648 -0.451 1 97.38 270 ILE A C 1
ATOM 2153 O O . ILE A 1 270 ? 9.523 13.039 -1.62 1 97.38 270 ILE A O 1
ATOM 2157 N N . LEU A 1 271 ? 8.359 12.648 0.255 1 98.12 271 LEU A N 1
ATOM 2158 C CA . LEU A 1 271 ? 7.164 13.305 -0.274 1 98.12 271 LEU A CA 1
ATOM 2159 C C . LEU A 1 271 ? 7.391 14.805 -0.443 1 98.12 271 LEU A C 1
ATOM 2161 O O . LEU A 1 271 ? 7.879 15.469 0.474 1 98.12 271 LEU A O 1
ATOM 2165 N N . PRO A 1 272 ? 7.129 15.312 -1.628 1 98.31 272 PRO A N 1
ATOM 2166 C CA . PRO A 1 272 ? 7.211 16.766 -1.788 1 98.31 272 PRO A CA 1
ATOM 2167 C C . PRO A 1 272 ? 6.051 17.5 -1.116 1 98.31 272 PRO A C 1
ATOM 2169 O O . PRO A 1 272 ? 5.086 17.875 -1.784 1 98.31 272 PRO A O 1
ATOM 2172 N N . GLY A 1 273 ? 6.176 17.781 0.129 1 98.19 273 GLY A N 1
ATOM 2173 C CA . GLY A 1 273 ? 5.105 18.359 0.935 1 98.19 273 GLY A CA 1
ATOM 2174 C C . GLY A 1 273 ? 4.75 19.781 0.541 1 98.19 273 GLY A C 1
ATOM 2175 O O . GLY A 1 273 ? 5.637 20.594 0.259 1 98.19 273 GLY A O 1
ATOM 2176 N N . VAL A 1 274 ? 3.494 20.062 0.56 1 98.5 274 VAL A N 1
ATOM 2177 C CA . VAL A 1 274 ? 3.016 21.406 0.263 1 98.5 274 VAL A CA 1
ATOM 2178 C C . VAL A 1 274 ? 3.414 22.344 1.391 1 98.5 274 VAL A C 1
ATOM 2180 O O . VAL A 1 274 ? 3.867 23.469 1.137 1 98.5 274 VAL A O 1
ATOM 2183 N N . VAL A 1 275 ? 3.283 21.922 2.633 1 98.31 275 VAL A N 1
ATOM 2184 C CA . VAL A 1 275 ? 3.697 22.719 3.773 1 98.31 275 VAL A CA 1
ATOM 2185 C C . VAL A 1 275 ? 5.215 22.906 3.756 1 98.31 275 VAL A C 1
ATOM 2187 O O . VAL A 1 275 ? 5.723 23.984 4.059 1 98.31 275 VAL A O 1
ATOM 2190 N N . ARG A 1 276 ? 5.93 21.844 3.453 1 98.56 276 ARG A N 1
ATOM 2191 C CA . ARG A 1 276 ? 7.379 21.938 3.291 1 98.56 276 ARG A CA 1
ATOM 2192 C C . ARG A 1 276 ? 7.746 23.062 2.324 1 98.56 276 ARG A C 1
ATOM 2194 O O . ARG A 1 276 ? 8.602 23.906 2.631 1 98.56 276 ARG A O 1
ATOM 2201 N N . ASP A 1 277 ? 7.105 23.031 1.164 1 98.5 277 ASP A N 1
ATOM 2202 C CA . ASP A 1 277 ? 7.352 24.047 0.144 1 98.5 277 ASP A CA 1
ATOM 2203 C C . ASP A 1 277 ? 7.004 25.438 0.663 1 98.5 277 ASP A C 1
ATOM 2205 O O . ASP A 1 277 ? 7.707 26.406 0.369 1 98.5 277 ASP A O 1
ATOM 2209 N N . SER A 1 278 ? 5.969 25.562 1.373 1 98.62 278 SER A N 1
ATOM 2210 C CA . SER A 1 278 ? 5.555 26.844 1.95 1 98.62 278 SER A CA 1
ATOM 2211 C C . SER A 1 278 ? 6.586 27.359 2.941 1 98.62 278 SER A C 1
ATOM 2213 O O . SER A 1 278 ? 6.93 28.547 2.922 1 98.62 278 SER A O 1
ATOM 2215 N N . ILE A 1 279 ? 7.074 26.5 3.773 1 98.38 279 ILE A N 1
ATOM 2216 C CA . ILE A 1 279 ? 8.07 26.859 4.773 1 98.38 279 ILE A CA 1
ATOM 2217 C C . ILE A 1 279 ? 9.344 27.344 4.082 1 98.38 279 ILE A C 1
ATOM 2219 O O . ILE A 1 279 ? 9.938 28.344 4.48 1 98.38 279 ILE A O 1
ATOM 2223 N N . LEU A 1 280 ? 9.766 26.641 3.098 1 98.62 280 LEU A N 1
ATOM 2224 C CA . LEU A 1 280 ? 10.945 27.031 2.34 1 98.62 280 LEU A CA 1
ATOM 2225 C C . LEU A 1 280 ? 10.773 28.422 1.753 1 98.62 280 LEU A C 1
ATOM 2227 O O . LEU A 1 280 ? 11.68 29.25 1.832 1 98.62 280 LEU A O 1
ATOM 2231 N N . ASN A 1 281 ? 9.633 28.688 1.189 1 98.31 281 ASN A N 1
ATOM 2232 C CA . ASN A 1 281 ? 9.352 29.984 0.602 1 98.31 281 ASN A CA 1
ATOM 2233 C C . ASN A 1 281 ? 9.367 31.094 1.656 1 98.31 281 ASN A C 1
ATOM 2235 O O . ASN A 1 281 ? 9.992 32.125 1.466 1 98.31 281 ASN A O 1
ATOM 2239 N N . LEU A 1 282 ? 8.68 30.875 2.748 1 98.12 282 LEU A N 1
ATOM 2240 C CA . LEU A 1 282 ? 8.633 31.859 3.822 1 98.12 282 LEU A CA 1
ATOM 2241 C C . LEU A 1 282 ? 10.023 32.125 4.395 1 98.12 282 LEU A C 1
ATOM 2243 O O . LEU A 1 282 ? 10.391 33.25 4.66 1 98.12 282 LEU A O 1
ATOM 2247 N N . ALA A 1 283 ? 10.758 31.047 4.609 1 98.44 283 ALA A N 1
ATOM 2248 C CA . ALA A 1 283 ? 12.109 31.156 5.156 1 98.44 283 ALA A CA 1
ATOM 2249 C C . ALA A 1 283 ? 13 31.984 4.246 1 98.44 283 ALA A C 1
ATOM 2251 O O . ALA A 1 283 ? 13.766 32.844 4.723 1 98.44 283 ALA A O 1
ATOM 2252 N N . LYS A 1 284 ? 12.953 31.781 2.973 1 98.19 284 LYS A N 1
ATOM 2253 C CA . LYS A 1 284 ? 13.742 32.531 2.012 1 98.19 284 LYS A CA 1
ATOM 2254 C C . LYS A 1 284 ? 13.375 34.031 2.039 1 98.19 284 LYS A C 1
ATOM 2256 O O . LYS A 1 284 ? 14.242 34.875 1.909 1 98.19 284 LYS A O 1
ATOM 2261 N N . GLN A 1 285 ? 12.141 34.281 2.236 1 96.94 285 GLN A N 1
ATOM 2262 C CA . GLN A 1 285 ? 11.664 35.656 2.262 1 96.94 285 GLN A CA 1
ATOM 2263 C C . GLN A 1 285 ? 12.18 36.375 3.494 1 96.94 285 GLN A C 1
ATOM 2265 O O . GLN A 1 285 ? 12.367 37.594 3.459 1 96.94 285 GLN A O 1
ATOM 2270 N N . LEU A 1 286 ? 12.359 35.656 4.578 1 96.25 286 LEU A N 1
ATOM 2271 C CA . LEU A 1 286 ? 12.906 36.281 5.777 1 96.25 286 LEU A CA 1
ATOM 2272 C C . LEU A 1 286 ? 14.289 36.875 5.504 1 96.25 286 LEU A C 1
ATOM 2274 O O . LEU A 1 286 ? 14.68 37.875 6.098 1 96.25 286 LEU A O 1
ATOM 2278 N N . ASN A 1 287 ? 15.086 36.25 4.715 1 96 287 ASN A N 1
ATOM 2279 C CA . ASN A 1 287 ? 16.406 36.688 4.285 1 96 287 ASN A CA 1
ATOM 2280 C C . ASN A 1 287 ? 17.328 36.938 5.477 1 96 287 ASN A C 1
ATOM 2282 O O . ASN A 1 287 ? 18.031 37.969 5.516 1 96 287 ASN A O 1
ATOM 2286 N N . LYS A 1 288 ? 17.297 36.031 6.453 1 97 288 LYS A N 1
ATOM 2287 C CA . LYS A 1 288 ? 18.078 36.219 7.672 1 97 288 LYS A CA 1
ATOM 2288 C C . LYS A 1 288 ? 19.109 35.094 7.832 1 97 288 LYS A C 1
ATOM 2290 O O . LYS A 1 288 ? 20.031 35.219 8.641 1 97 288 LYS A O 1
ATOM 2295 N N . PHE A 1 289 ? 19 34.125 7.156 1 98.31 289 PHE A N 1
ATOM 2296 C CA . PHE A 1 289 ? 19.859 32.969 7.211 1 98.31 289 PHE A CA 1
ATOM 2297 C C . PHE A 1 289 ? 19.875 32.219 5.875 1 98.31 289 PHE A C 1
ATOM 2299 O O . PHE A 1 289 ? 19.031 32.469 5.012 1 98.31 289 PHE A O 1
ATOM 2306 N N . LYS A 1 290 ? 20.844 31.344 5.707 1 98.12 290 LYS A N 1
ATOM 2307 C CA . LYS A 1 290 ? 20.922 30.516 4.504 1 98.12 290 LYS A CA 1
ATOM 2308 C C . LYS A 1 290 ? 19.844 29.438 4.508 1 98.12 290 LYS A C 1
ATOM 2310 O O . LYS A 1 290 ? 19.562 28.828 5.547 1 98.12 290 LYS A O 1
ATOM 2315 N N . VAL A 1 291 ? 19.141 29.281 3.402 1 98.69 291 VAL A N 1
ATOM 2316 C CA . VAL A 1 291 ? 18.156 28.219 3.227 1 98.69 291 VAL A CA 1
ATOM 2317 C C . VAL A 1 291 ? 18.672 27.219 2.193 1 98.69 291 VAL A C 1
ATOM 2319 O O . VAL A 1 291 ? 18.969 27.578 1.054 1 98.69 291 VAL A O 1
ATOM 2322 N N . THR A 1 292 ? 18.828 25.891 2.617 1 98.19 292 THR A N 1
ATOM 232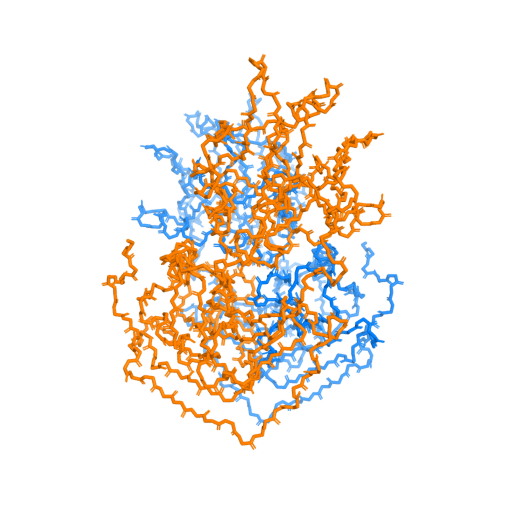3 C CA . THR A 1 292 ? 19.5 24.906 1.761 1 98.19 292 THR A CA 1
ATOM 2324 C C . THR A 1 292 ? 18.703 23.625 1.677 1 98.19 292 THR A C 1
ATOM 2326 O O . THR A 1 292 ? 18.172 23.141 2.684 1 98.19 292 THR A O 1
ATOM 2329 N N . GLU A 1 293 ? 18.5 23.125 0.479 1 98.44 293 GLU A N 1
ATOM 2330 C CA . GLU A 1 293 ? 18.031 21.766 0.218 1 98.44 293 GLU A CA 1
ATOM 2331 C C . GLU A 1 293 ? 19.156 20.891 -0.307 1 98.44 293 GLU A C 1
ATOM 2333 O O . GLU A 1 293 ? 19.656 21.094 -1.416 1 98.44 293 GLU A O 1
ATOM 2338 N N . ARG A 1 294 ? 19.562 19.938 0.471 1 98.19 294 ARG A N 1
ATOM 2339 C CA . ARG A 1 294 ? 20.641 19.031 0.073 1 98.19 294 ARG A CA 1
ATOM 2340 C C . ARG A 1 294 ? 20.562 17.719 0.829 1 98.19 294 ARG A C 1
ATOM 2342 O O . ARG A 1 294 ? 19.703 17.547 1.703 1 98.19 294 ARG A O 1
ATOM 2349 N N . LYS A 1 295 ? 21.438 16.812 0.47 1 98 295 LYS A N 1
ATOM 2350 C CA . LYS A 1 295 ? 21.562 15.586 1.256 1 98 295 LYS A CA 1
ATOM 2351 C C . LYS A 1 295 ? 22.078 15.883 2.66 1 98 295 LYS A C 1
ATOM 2353 O O . LYS A 1 295 ? 22.969 16.719 2.832 1 98 295 LYS A O 1
ATOM 2358 N N . VAL A 1 296 ? 21.453 15.32 3.615 1 98.12 296 VAL A N 1
ATOM 2359 C CA . VAL A 1 296 ? 21.859 15.445 5.012 1 98.12 296 VAL A CA 1
ATOM 2360 C C . VAL A 1 296 ? 22.047 14.055 5.617 1 98.12 296 VAL A C 1
ATOM 2362 O O . VAL A 1 296 ? 21.172 13.195 5.516 1 98.12 296 VAL A O 1
ATOM 2365 N N . TYR A 1 297 ? 23.188 13.852 6.211 1 97.94 297 TYR A N 1
ATOM 2366 C CA . TYR A 1 297 ? 23.453 12.578 6.871 1 97.94 297 TYR A CA 1
ATOM 2367 C C . TYR A 1 297 ? 23.328 12.711 8.383 1 97.94 297 TYR A C 1
ATOM 2369 O O . TYR A 1 297 ? 23.672 13.75 8.953 1 97.94 297 TYR A O 1
ATOM 2377 N N . ILE A 1 298 ? 22.906 11.625 9.016 1 97.94 298 ILE A N 1
ATOM 2378 C CA . ILE A 1 298 ? 22.594 11.641 10.438 1 97.94 298 ILE A CA 1
ATOM 2379 C C . ILE A 1 298 ? 23.844 11.992 11.234 1 97.94 298 ILE A C 1
ATOM 2381 O O . ILE A 1 298 ? 23.766 12.641 12.281 1 97.94 298 ILE A O 1
ATOM 2385 N N . GLN A 1 299 ? 24.984 11.688 10.727 1 97.19 299 GLN A N 1
ATOM 2386 C CA . GLN A 1 299 ? 26.234 12.016 11.398 1 97.19 299 GLN A CA 1
ATOM 2387 C C . GLN A 1 299 ? 26.438 13.523 11.484 1 97.19 299 GLN A C 1
ATOM 2389 O O . GLN A 1 299 ? 26.969 14.031 12.469 1 97.19 299 GLN A O 1
ATOM 2394 N N . GLU A 1 300 ? 26.047 14.211 10.406 1 98.06 300 GLU A N 1
ATOM 2395 C CA . GLU A 1 300 ? 26.125 15.672 10.422 1 98.06 300 GLU A CA 1
ATOM 2396 C C . GLU A 1 300 ? 25.234 16.266 11.516 1 98.06 300 GLU A C 1
ATOM 2398 O O . GLU A 1 300 ? 25.594 17.25 12.156 1 98.06 300 GLU A O 1
ATOM 2403 N N . VAL A 1 301 ? 24.094 15.641 11.688 1 98 301 VAL A N 1
ATOM 2404 C CA . VAL A 1 301 ? 23.125 16.109 12.672 1 98 301 VAL A CA 1
ATOM 2405 C C . VAL A 1 301 ? 23.672 15.906 14.078 1 98 301 VAL A C 1
ATOM 2407 O O . VAL A 1 301 ? 23.656 16.828 14.891 1 98 301 VAL A O 1
ATOM 2410 N N . VAL A 1 302 ? 24.188 14.75 14.344 1 97.31 302 VAL A N 1
ATOM 2411 C CA . VAL A 1 302 ? 24.719 14.414 15.656 1 97.31 302 VAL A CA 1
ATOM 2412 C C . VAL A 1 302 ? 25.922 15.297 15.961 1 97.31 302 VAL A C 1
ATOM 2414 O O . VAL A 1 302 ? 26.094 15.766 17.094 1 97.31 302 VAL A O 1
ATOM 2417 N N . GLU A 1 303 ? 26.719 15.531 14.984 1 97.75 303 GLU A N 1
ATOM 2418 C CA . GLU A 1 303 ? 27.891 16.391 15.148 1 97.75 303 GLU A CA 1
ATOM 2419 C C . GLU A 1 303 ? 27.469 17.828 15.492 1 97.75 303 GLU A C 1
ATOM 2421 O O . GLU A 1 303 ? 28.062 18.453 16.375 1 97.75 303 GLU A O 1
ATOM 2426 N N . ALA A 1 304 ? 26.516 18.297 14.766 1 98.19 304 ALA A N 1
ATOM 2427 C CA . ALA A 1 304 ? 26.031 19.656 15.023 1 98.19 304 ALA A CA 1
ATOM 2428 C C . ALA A 1 304 ? 25.5 19.781 16.438 1 98.19 304 ALA A C 1
ATOM 2430 O O . ALA A 1 304 ? 25.719 20.812 17.109 1 98.19 304 ALA A O 1
ATOM 2431 N N . ILE A 1 305 ? 24.812 18.75 16.922 1 97.69 305 ILE A N 1
ATOM 2432 C CA . ILE A 1 305 ? 24.281 18.766 18.281 1 97.69 305 ILE A CA 1
ATOM 2433 C C . ILE A 1 305 ? 25.438 18.719 19.297 1 97.69 305 ILE A C 1
ATOM 2435 O O . ILE A 1 305 ? 25.484 19.531 20.219 1 97.69 305 ILE A O 1
ATOM 2439 N N . ALA A 1 306 ? 26.375 17.891 19.078 1 96.12 306 ALA A N 1
ATOM 2440 C CA . ALA A 1 306 ? 27.5 17.672 20 1 96.12 306 ALA A CA 1
ATOM 2441 C C . ALA A 1 306 ? 28.359 18.922 20.094 1 96.12 306 ALA A C 1
ATOM 2443 O O . ALA A 1 306 ? 28.906 19.234 21.156 1 96.12 306 ALA A O 1
ATOM 2444 N N . GLU A 1 307 ? 28.438 19.656 19.016 1 97.25 307 GLU A N 1
ATOM 2445 C CA . GLU A 1 307 ? 29.297 20.844 18.969 1 97.25 307 GLU A CA 1
ATOM 2446 C C . GLU A 1 307 ? 28.531 22.078 19.422 1 97.25 307 GLU A C 1
ATOM 2448 O O . GLU A 1 307 ? 29.078 23.188 19.422 1 97.25 307 GLU A O 1
ATOM 2453 N N . GLY A 1 308 ? 27.281 21.906 19.719 1 96.38 308 GLY A N 1
ATOM 2454 C CA . GLY A 1 308 ? 26.484 23.031 20.188 1 96.38 308 GLY A CA 1
ATOM 2455 C C . GLY A 1 308 ? 26.031 23.953 19.062 1 96.38 308 GLY A C 1
ATOM 2456 O O . GLY A 1 308 ? 25.656 25.094 19.297 1 96.38 308 GLY A O 1
ATOM 2457 N N . ARG A 1 309 ? 26.109 23.469 17.812 1 98.06 309 ARG A N 1
ATOM 2458 C CA . ARG A 1 309 ? 25.75 24.297 16.656 1 98.06 309 ARG A CA 1
ATOM 2459 C C . ARG A 1 309 ? 24.281 24.141 16.297 1 98.06 309 ARG A C 1
ATOM 2461 O O . ARG A 1 309 ? 23.719 24.984 15.594 1 98.06 309 ARG A O 1
ATOM 2468 N N . MET A 1 310 ? 23.641 23.062 16.719 1 98.31 310 MET A N 1
ATOM 2469 C CA . MET A 1 310 ? 22.219 22.859 16.438 1 98.31 310 MET A CA 1
ATOM 2470 C C . MET A 1 310 ? 21.359 23.875 17.188 1 98.31 310 MET A C 1
ATOM 2472 O O . MET A 1 310 ? 21.438 23.969 18.422 1 98.31 310 MET A O 1
ATOM 2476 N N . ILE A 1 311 ? 20.562 24.625 16.5 1 97.94 311 ILE A N 1
ATOM 2477 C CA . ILE A 1 311 ? 19.719 25.641 17.109 1 97.94 311 ILE A CA 1
ATOM 2478 C C . ILE A 1 311 ? 18.312 25.062 17.328 1 97.94 311 ILE A C 1
ATOM 2480 O O . ILE A 1 311 ? 17.766 25.141 18.438 1 97.94 311 ILE A O 1
ATOM 2484 N N . GLU A 1 312 ? 17.641 24.547 16.312 1 97.62 312 GLU A N 1
ATOM 2485 C CA . GLU A 1 312 ? 16.328 23.891 16.453 1 97.62 312 GLU A CA 1
ATOM 2486 C C . GLU A 1 312 ? 16.125 22.844 15.367 1 97.62 312 GLU A C 1
ATOM 2488 O O . GLU A 1 312 ? 16.859 22.812 14.375 1 97.62 312 GLU A O 1
ATOM 2493 N N . MET A 1 313 ? 15.227 21.891 15.617 1 97.69 313 MET A N 1
ATOM 2494 C CA . MET A 1 313 ? 14.742 20.859 14.695 1 97.69 313 MET A CA 1
ATOM 2495 C C . MET A 1 313 ? 13.219 20.797 14.719 1 97.69 313 MET A C 1
ATOM 2497 O O . MET A 1 313 ? 12.602 20.906 15.781 1 97.69 313 MET A O 1
ATOM 2501 N N . PHE A 1 314 ? 12.648 20.609 13.5 1 97.94 314 PHE A N 1
ATOM 2502 C CA . PHE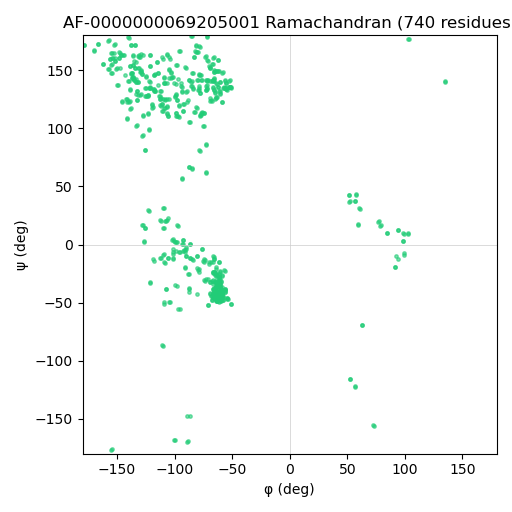 A 1 314 ? 11.195 20.469 13.5 1 97.94 314 PHE A CA 1
ATOM 2503 C C . PHE A 1 314 ? 10.727 19.734 12.25 1 97.94 314 PHE A C 1
ATOM 2505 O O . PHE A 1 314 ? 11.422 19.719 11.227 1 97.94 314 PHE A O 1
ATOM 2512 N N . GLY A 1 315 ? 9.586 19.031 12.383 1 97.38 315 GLY A N 1
ATOM 2513 C CA . GLY A 1 315 ? 8.883 18.469 11.234 1 97.38 315 GLY A CA 1
ATOM 2514 C C . GLY A 1 315 ? 7.754 19.359 10.742 1 97.38 315 GLY A C 1
ATOM 2515 O O . GLY A 1 315 ? 7.391 20.344 11.398 1 97.38 315 GLY A O 1
ATOM 2516 N N . CYS A 1 316 ? 7.258 19.047 9.555 1 97.75 316 CYS A N 1
ATOM 2517 C CA . CYS A 1 316 ? 6.109 19.797 9.07 1 97.75 316 CYS A CA 1
ATOM 2518 C C . CYS A 1 316 ? 5.242 18.953 8.148 1 97.75 316 CYS A C 1
ATOM 2520 O O . CYS A 1 316 ? 5.746 18.047 7.473 1 97.75 316 CYS A O 1
ATOM 2522 N N . GLY A 1 317 ? 3.975 19.234 8.102 1 96.06 317 GLY A N 1
ATOM 2523 C CA . GLY A 1 317 ? 2.949 18.594 7.297 1 96.06 317 GLY A CA 1
ATOM 2524 C C . GLY A 1 317 ? 1.574 19.203 7.48 1 96.06 317 GLY A C 1
ATOM 2525 O O . GLY A 1 317 ? 1.358 20 8.398 1 96.06 317 GLY A O 1
ATOM 2526 N N . THR A 1 318 ? 0.677 18.766 6.652 1 93.81 318 THR A N 1
ATOM 2527 C CA . THR A 1 318 ? -0.656 19.359 6.641 1 93.81 318 THR A CA 1
ATOM 2528 C C . THR A 1 318 ? -1.357 19.141 7.977 1 93.81 318 THR A C 1
ATOM 2530 O O . THR A 1 318 ? -1.973 20.062 8.516 1 93.81 318 THR A O 1
ATOM 2533 N N . GLY A 1 319 ? -1.237 17.969 8.547 1 87.06 319 GLY A N 1
ATOM 2534 C CA . GLY A 1 319 ? -1.913 17.656 9.797 1 87.06 319 GLY A CA 1
ATOM 2535 C C . GLY A 1 319 ? -1.438 18.5 10.961 1 87.06 319 GLY A C 1
ATOM 2536 O O . GLY A 1 319 ? -2.229 19.234 11.57 1 87.06 319 GLY A O 1
ATOM 2537 N N . VAL A 1 320 ? -0.127 18.641 11.133 1 85.88 320 VAL A N 1
ATOM 2538 C CA . VAL A 1 320 ? 0.439 19.234 12.336 1 85.88 320 VAL A CA 1
ATOM 2539 C C . VAL A 1 320 ? 0.942 20.641 12.031 1 85.88 320 VAL A C 1
ATOM 2541 O O . VAL A 1 320 ? 1.217 21.422 12.938 1 85.88 320 VAL A O 1
ATOM 2544 N N . MET A 1 321 ? 1.032 21.047 10.789 1 92.44 321 MET A N 1
ATOM 2545 C CA . MET A 1 321 ? 1.671 22.266 10.328 1 92.44 321 MET A CA 1
ATOM 2546 C C . MET A 1 321 ? 3.164 22.266 10.641 1 92.44 321 MET A C 1
ATOM 2548 O O . MET A 1 321 ? 3.99 22.109 9.742 1 92.44 321 MET A O 1
ATOM 2552 N N . VAL A 1 322 ? 3.506 22.375 11.953 1 95.44 322 VAL A N 1
ATOM 2553 C CA . VAL A 1 322 ? 4.887 22.203 12.391 1 95.44 322 VAL A CA 1
ATOM 2554 C C . VAL A 1 322 ? 4.93 21.375 13.672 1 95.44 322 VAL A C 1
ATOM 2556 O O . VAL A 1 322 ? 4.004 21.422 14.484 1 95.44 322 VAL A O 1
ATOM 2559 N N . GLN A 1 323 ? 5.996 20.594 13.828 1 95.81 323 GLN A N 1
ATOM 2560 C CA . GLN A 1 323 ? 6.219 19.75 14.992 1 95.81 323 GLN A CA 1
ATOM 2561 C C . GLN A 1 323 ? 7.641 19.891 15.523 1 95.81 323 GLN A C 1
ATOM 2563 O O . GLN A 1 323 ? 8.586 19.344 14.953 1 95.81 323 GLN A O 1
ATOM 2568 N N . PRO A 1 324 ? 7.824 20.672 16.625 1 97.12 324 PRO A N 1
ATOM 2569 C CA . PRO A 1 324 ? 9.164 20.797 17.203 1 97.12 324 PRO A CA 1
ATOM 2570 C C . PRO A 1 324 ? 9.734 19.469 17.688 1 97.12 324 PRO A C 1
ATOM 2572 O O . PRO A 1 324 ? 8.984 18.609 18.141 1 97.12 324 PRO A O 1
ATOM 2575 N N . ILE A 1 325 ? 11 19.328 17.641 1 97.5 325 ILE A N 1
ATOM 2576 C CA . ILE A 1 325 ? 11.695 18.125 18.094 1 97.5 325 ILE A CA 1
ATOM 2577 C C . ILE A 1 325 ? 12.617 18.484 19.266 1 97.5 325 ILE A C 1
ATOM 2579 O O . ILE A 1 325 ? 13.406 19.422 19.172 1 97.5 325 ILE A O 1
ATOM 2583 N N . GLU A 1 326 ? 12.523 17.688 20.312 1 97.62 326 GLU A N 1
ATOM 2584 C CA . GLU A 1 326 ? 13.32 18.016 21.484 1 97.62 326 GLU A CA 1
ATOM 2585 C C . GLU A 1 326 ? 14.469 17.031 21.672 1 97.62 326 GLU A C 1
ATOM 2587 O O . GLU A 1 326 ? 15.383 17.266 22.469 1 97.62 326 GLU A O 1
ATOM 2592 N N . ALA A 1 327 ? 14.359 15.891 20.969 1 97.75 327 ALA A N 1
ATOM 2593 C CA . ALA A 1 327 ? 15.453 14.93 21.094 1 97.75 327 ALA A CA 1
ATOM 2594 C C . ALA A 1 327 ? 15.43 13.922 19.953 1 97.75 327 ALA A C 1
ATOM 2596 O O . ALA A 1 327 ? 14.367 13.641 19.391 1 97.75 327 ALA A O 1
ATOM 2597 N N . ILE A 1 328 ? 16.625 13.398 19.719 1 97.88 328 ILE A N 1
ATOM 2598 C CA . ILE A 1 328 ? 16.719 12.273 18.797 1 97.88 328 ILE A CA 1
ATOM 2599 C C . ILE A 1 328 ? 17.438 11.109 19.484 1 97.88 328 ILE A C 1
ATOM 2601 O O . ILE A 1 328 ? 18.391 11.312 20.234 1 97.88 328 ILE A O 1
ATOM 2605 N N . GLY A 1 329 ? 16.828 9.945 19.297 1 97.81 329 GLY A N 1
ATOM 2606 C CA . GLY A 1 329 ? 17.484 8.727 19.734 1 97.81 329 GLY A CA 1
ATOM 2607 C C . GLY A 1 329 ? 18.188 8 18.609 1 97.81 329 GLY A C 1
ATOM 2608 O O . GLY A 1 329 ? 17.594 7.758 17.547 1 97.81 329 GLY A O 1
ATOM 2609 N N . LEU A 1 330 ? 19.469 7.664 18.797 1 96.44 330 LEU A N 1
ATOM 2610 C CA . LEU A 1 330 ? 20.266 6.91 17.844 1 96.44 330 LEU A CA 1
ATOM 2611 C C . LEU A 1 330 ? 21.125 5.871 18.547 1 96.44 330 LEU A C 1
ATOM 2613 O O . LEU A 1 330 ? 21.984 6.223 19.359 1 96.44 330 LEU A O 1
ATOM 2617 N N . ASN A 1 331 ? 20.781 4.59 18.141 1 89.94 331 ASN A N 1
ATOM 2618 C CA . ASN A 1 331 ? 21.438 3.498 18.859 1 89.94 331 ASN A CA 1
ATOM 2619 C C . ASN A 1 331 ? 21.188 3.592 20.359 1 89.94 331 ASN A C 1
ATOM 2621 O O . ASN A 1 331 ? 20.047 3.662 20.812 1 89.94 331 ASN A O 1
ATOM 2625 N N . ASP A 1 332 ? 22.047 3.664 21.188 1 90.38 332 ASP A N 1
ATOM 2626 C CA . ASP A 1 332 ? 21.859 3.672 22.641 1 90.38 332 ASP A CA 1
ATOM 2627 C C . ASP A 1 332 ? 22.109 5.059 23.219 1 90.38 332 ASP A C 1
ATOM 2629 O O . ASP A 1 332 ? 22.359 5.203 24.422 1 90.38 332 ASP A O 1
ATOM 2633 N N . LYS A 1 333 ? 22.047 6.074 22.406 1 96.31 333 LYS A N 1
ATOM 2634 C CA . LYS A 1 333 ? 22.297 7.434 22.875 1 96.31 333 LYS A CA 1
ATOM 2635 C C . LYS A 1 333 ? 21.125 8.352 22.547 1 96.31 333 LYS A C 1
ATOM 2637 O O . LYS A 1 333 ? 20.469 8.195 21.516 1 96.31 333 LYS A O 1
ATOM 2642 N N . ILE A 1 334 ? 20.859 9.281 23.438 1 97.75 334 ILE A N 1
ATOM 2643 C CA . ILE A 1 334 ? 19.844 10.305 23.25 1 97.75 334 ILE A CA 1
ATOM 2644 C C . ILE A 1 334 ? 20.5 11.68 23.125 1 97.75 334 ILE A C 1
ATOM 2646 O O . ILE A 1 334 ? 21.312 12.055 23.984 1 97.75 334 ILE A O 1
ATOM 2650 N N . TYR A 1 335 ? 20.234 12.398 22.078 1 97.88 335 TYR A N 1
ATOM 2651 C CA . TYR A 1 335 ? 20.75 13.742 21.828 1 97.88 335 TYR A CA 1
ATOM 2652 C C . TYR A 1 335 ? 19.656 14.789 22.016 1 97.88 335 TYR A C 1
ATOM 2654 O O . TYR A 1 335 ? 18.672 14.805 21.281 1 97.88 335 TYR A O 1
ATOM 2662 N N . GLU A 1 336 ? 19.891 15.648 22.938 1 97.25 336 GLU A N 1
ATOM 2663 C CA . GLU A 1 336 ? 18.891 16.656 23.266 1 97.25 336 GLU A CA 1
ATOM 2664 C C . GLU A 1 336 ? 19.016 17.875 22.344 1 97.25 336 GLU A C 1
ATOM 2666 O O . GLU A 1 336 ? 20.125 18.281 22 1 97.25 336 GLU A O 1
ATOM 2671 N N . ILE A 1 337 ? 17.922 18.391 21.953 1 96.56 337 ILE A N 1
ATOM 2672 C CA . ILE A 1 337 ? 17.859 19.609 21.141 1 96.56 337 ILE A CA 1
ATOM 2673 C C . ILE A 1 337 ? 17.234 20.734 21.953 1 96.56 337 ILE A C 1
ATOM 2675 O O . ILE A 1 337 ? 16.125 20.578 22.484 1 96.56 337 ILE A O 1
ATOM 2679 N N . LYS A 1 338 ? 17.875 21.844 22.016 1 88.38 338 LYS A N 1
ATOM 2680 C CA . LYS A 1 338 ? 17.391 22.984 22.797 1 88.38 338 LYS A CA 1
ATOM 2681 C C . LYS A 1 338 ? 16.188 23.641 22.156 1 88.38 338 LYS A C 1
ATOM 2683 O O . LYS A 1 338 ? 16.078 23.656 20.922 1 88.38 338 LYS A O 1
ATOM 2688 N N . TYR A 1 339 ? 15.266 24.031 22.906 1 91.12 339 TYR A N 1
ATOM 2689 C CA . TYR A 1 339 ? 14.125 24.828 22.469 1 91.12 339 TYR A CA 1
ATOM 2690 C C . TYR A 1 339 ? 13.719 25.828 23.547 1 91.12 339 TYR A C 1
ATOM 2692 O O . TYR A 1 339 ? 14.242 25.797 24.656 1 91.12 339 TYR A O 1
ATOM 2700 N N . ASN A 1 340 ? 12.984 26.797 23.234 1 94.44 340 ASN A N 1
ATOM 2701 C CA . ASN A 1 340 ? 12.445 27.781 24.172 1 94.44 340 ASN A CA 1
ATOM 2702 C C . ASN A 1 340 ? 11.25 27.219 24.938 1 94.44 340 ASN A C 1
ATOM 2704 O O . ASN A 1 340 ? 10.172 27.031 24.375 1 94.44 340 ASN A O 1
ATOM 2708 N N . PRO A 1 341 ? 11.383 26.969 26.219 1 92.25 341 PRO A N 1
ATOM 2709 C CA . PRO A 1 341 ? 10.297 26.359 27 1 92.25 341 PRO A CA 1
ATOM 2710 C C . PRO A 1 341 ? 9.039 27.219 27.016 1 92.25 341 PRO A C 1
ATOM 2712 O O . PRO A 1 341 ? 7.93 26.688 27.141 1 92.25 341 PRO A O 1
ATOM 2715 N N . ASN A 1 342 ? 9.227 28.516 26.859 1 93.62 342 ASN A N 1
ATOM 2716 C CA . ASN A 1 342 ? 8.07 29.406 26.859 1 93.62 342 ASN A CA 1
ATOM 2717 C C . ASN A 1 342 ? 7.23 29.234 25.594 1 93.62 342 ASN A C 1
ATOM 2719 O O . ASN A 1 342 ? 6.02 29.453 25.625 1 93.62 342 ASN A O 1
ATOM 2723 N N . LEU A 1 343 ? 7.863 28.875 24.531 1 93.94 343 LEU A N 1
ATOM 2724 C CA . LEU A 1 343 ? 7.191 28.703 23.25 1 93.94 343 LEU A CA 1
ATOM 2725 C C . LEU A 1 343 ? 6.941 27.234 22.953 1 93.94 343 LEU A C 1
ATOM 2727 O O . LEU A 1 343 ? 6.211 26.891 22.031 1 93.94 343 LEU A O 1
ATOM 2731 N N . ASN A 1 344 ? 7.625 26.406 23.797 1 93.56 344 ASN A N 1
ATOM 2732 C CA . ASN A 1 344 ? 7.652 24.969 23.531 1 93.56 344 ASN A CA 1
ATOM 2733 C C . ASN A 1 344 ? 8.102 24.672 22.094 1 93.56 344 ASN A C 1
ATOM 2735 O O . ASN A 1 344 ? 7.512 23.844 21.406 1 93.56 344 ASN A O 1
ATOM 2739 N N . SER A 1 345 ? 9.023 25.438 21.609 1 95.56 345 SER A N 1
ATOM 2740 C CA . SER A 1 345 ? 9.609 25.328 20.266 1 95.56 345 SER A CA 1
ATOM 2741 C C . SER A 1 345 ? 10.828 26.234 20.125 1 95.56 345 SER A C 1
ATOM 2743 O O . SER A 1 345 ? 11.094 27.062 21 1 95.56 345 SER A O 1
ATOM 2745 N N . GLY A 1 346 ? 11.57 26.047 19.094 1 95.94 346 GLY A N 1
ATOM 2746 C CA . GLY A 1 346 ? 12.539 27.062 18.703 1 95.94 346 GLY A CA 1
ATOM 2747 C C . GLY A 1 346 ? 11.906 28.344 18.234 1 95.94 346 GLY A C 1
ATOM 2748 O O . GLY A 1 346 ? 10.727 28.375 17.859 1 95.94 346 GLY A O 1
ATOM 2749 N N . GLU A 1 347 ? 12.68 29.406 18.25 1 97.19 347 GLU A N 1
ATOM 2750 C CA . GLU A 1 347 ? 12.188 30.734 17.859 1 97.19 347 GLU A CA 1
ATOM 2751 C C . GLU A 1 347 ? 11.781 30.766 16.391 1 97.19 347 GLU A C 1
ATOM 2753 O O . GLU A 1 347 ? 10.727 31.297 16.031 1 97.19 347 GLU A O 1
ATOM 2758 N N . LEU A 1 348 ? 12.633 30.219 15.539 1 97.56 348 LEU A N 1
ATOM 2759 C CA . LEU A 1 348 ? 12.328 30.219 14.117 1 97.56 348 LEU A CA 1
ATOM 2760 C C . LEU A 1 348 ? 11.109 29.344 13.828 1 97.56 348 LEU A C 1
ATOM 2762 O O . LEU A 1 348 ? 10.227 29.734 13.062 1 97.56 348 LEU A O 1
ATOM 2766 N N . THR A 1 349 ? 11.086 28.156 14.438 1 96.94 349 THR A N 1
ATOM 2767 C CA . THR A 1 349 ? 9.953 27.25 14.289 1 96.94 349 THR A CA 1
ATOM 2768 C C . THR A 1 349 ? 8.641 27.953 14.648 1 96.94 349 THR A C 1
ATOM 2770 O O . THR A 1 349 ? 7.656 27.859 13.914 1 96.94 349 THR A O 1
ATOM 2773 N N . HIS A 1 350 ? 8.68 28.625 15.75 1 96.38 350 HIS A N 1
ATOM 2774 C CA . HIS A 1 350 ? 7.492 29.328 16.219 1 96.38 350 HIS A CA 1
ATOM 2775 C C . HIS A 1 350 ? 7.105 30.453 15.25 1 96.38 350 HIS A C 1
ATOM 2777 O O . HIS A 1 350 ? 5.922 30.656 14.977 1 96.38 350 HIS A O 1
ATOM 2783 N N . GLN A 1 351 ? 8.062 31.188 14.789 1 97.12 351 GLN A N 1
ATOM 2784 C CA . GLN A 1 351 ? 7.812 32.281 13.852 1 97.12 351 GLN A CA 1
ATOM 2785 C C . GLN A 1 351 ? 7.168 31.75 12.57 1 97.12 351 GLN A C 1
ATOM 2787 O O . GLN A 1 351 ? 6.207 32.344 12.07 1 97.12 351 GLN A O 1
ATOM 2792 N N . LEU A 1 352 ? 7.691 30.672 12.023 1 97.19 352 LEU A N 1
ATOM 2793 C CA . LEU A 1 352 ? 7.16 30.078 10.805 1 97.19 352 LEU A CA 1
ATOM 2794 C C . LEU A 1 352 ? 5.75 29.547 11.023 1 97.19 352 LEU A C 1
ATOM 2796 O O . LEU A 1 352 ? 4.887 29.688 10.156 1 97.19 352 LEU A O 1
ATOM 2800 N N . TYR A 1 353 ? 5.543 28.938 12.188 1 95.81 353 TYR A N 1
ATOM 2801 C CA . TYR A 1 353 ? 4.211 28.484 12.562 1 95.81 353 TYR A CA 1
ATOM 2802 C C . TYR A 1 353 ? 3.215 29.641 12.57 1 95.81 353 TYR A C 1
ATOM 2804 O O . TYR A 1 353 ? 2.125 29.531 12 1 95.81 353 TYR A O 1
ATOM 2812 N N . GLN A 1 354 ? 3.559 30.719 13.18 1 95.25 354 GLN A N 1
ATOM 2813 C CA . GLN A 1 354 ? 2.68 31.875 13.289 1 95.25 354 GLN A CA 1
ATOM 2814 C C . GLN A 1 354 ? 2.373 32.469 11.922 1 95.25 354 GLN A C 1
ATOM 2816 O O . GLN A 1 354 ? 1.229 32.812 11.633 1 95.25 354 GLN A O 1
ATOM 2821 N N . GLN A 1 355 ? 3.369 32.594 11.125 1 96.69 355 GLN A N 1
ATOM 2822 C CA . GLN A 1 355 ? 3.176 33.125 9.789 1 96.69 355 GLN A CA 1
ATOM 2823 C C . GLN A 1 355 ? 2.23 32.281 8.961 1 96.69 355 GLN A C 1
ATOM 2825 O O . GLN A 1 355 ? 1.326 32.781 8.297 1 96.69 355 GLN A O 1
ATOM 2830 N N . LEU A 1 356 ? 2.455 31 8.984 1 96.06 356 LEU A N 1
ATOM 2831 C CA . LEU A 1 356 ? 1.598 30.078 8.242 1 96.06 356 LEU A CA 1
ATOM 2832 C C . LEU A 1 356 ? 0.162 30.141 8.75 1 96.06 356 LEU A C 1
ATOM 2834 O O . LEU A 1 356 ? -0.783 30.141 7.961 1 96.06 356 LEU A O 1
ATOM 2838 N N . ASN A 1 357 ? 0.038 30.172 10.055 1 94.12 357 ASN A N 1
ATOM 2839 C CA . ASN A 1 357 ? -1.283 30.266 10.664 1 94.12 357 ASN A CA 1
ATOM 2840 C C . ASN A 1 357 ? -2.008 31.547 10.25 1 94.12 357 ASN A C 1
ATOM 2842 O O . ASN A 1 357 ? -3.203 31.516 9.953 1 94.12 357 ASN A O 1
ATOM 2846 N N . GLU A 1 358 ? -1.299 32.656 10.266 1 95.56 358 GLU A N 1
ATOM 2847 C CA . GLU A 1 358 ? -1.884 33.938 9.875 1 95.56 358 GLU A CA 1
ATOM 2848 C C . GLU A 1 358 ? -2.355 33.906 8.43 1 95.56 358 GLU A C 1
ATOM 2850 O O . GLU A 1 358 ? -3.428 34.438 8.109 1 95.56 358 GLU A O 1
ATOM 2855 N N . ILE A 1 359 ? -1.562 33.344 7.621 1 96.44 359 ILE A N 1
ATOM 2856 C CA . ILE A 1 359 ? -1.917 33.25 6.207 1 96.44 359 ILE A CA 1
ATOM 2857 C C . ILE A 1 359 ? -3.164 32.406 6.051 1 96.44 359 ILE A C 1
ATOM 2859 O O . ILE A 1 359 ? -4.129 32.781 5.395 1 96.44 359 ILE A O 1
ATOM 2863 N N . GLN A 1 360 ? -3.209 31.25 6.664 1 95.81 360 GLN A N 1
ATOM 2864 C CA . GLN A 1 360 ? -4.27 30.25 6.504 1 95.81 360 GLN A CA 1
ATOM 2865 C C . GLN A 1 360 ? -5.59 30.766 7.07 1 95.81 360 GLN A C 1
ATOM 2867 O O . GLN A 1 360 ? -6.656 30.516 6.5 1 95.81 360 GLN A O 1
ATOM 2872 N N . THR A 1 361 ? -5.531 31.578 8.164 1 94.06 361 THR A N 1
ATOM 2873 C CA . THR A 1 361 ? -6.75 31.984 8.859 1 94.06 361 THR A CA 1
ATOM 2874 C C . THR A 1 361 ? -7.18 33.375 8.438 1 94.06 361 THR A C 1
ATOM 2876 O O . THR A 1 361 ? -8.219 33.875 8.883 1 94.06 361 THR A O 1
ATOM 2879 N N . GLY A 1 362 ? -6.395 34.062 7.637 1 93.81 362 GLY A N 1
ATOM 2880 C CA . GLY A 1 362 ? -6.797 35.312 7.043 1 93.81 362 GLY A CA 1
ATOM 2881 C C . GLY A 1 362 ? -6.254 36.531 7.777 1 93.81 362 GLY A C 1
ATOM 2882 O O . GLY A 1 362 ? -6.668 37.656 7.516 1 93.81 362 GLY A O 1
ATOM 2883 N N . GLY A 1 363 ? -5.363 36.281 8.711 1 92.81 363 GLY A N 1
ATOM 2884 C CA . GLY A 1 363 ? -4.695 37.406 9.352 1 92.81 363 GLY A CA 1
ATOM 2885 C C . GLY A 1 363 ? -3.805 38.188 8.406 1 92.81 363 GLY A C 1
ATOM 2886 O O . GLY A 1 363 ? -3.527 39.375 8.633 1 92.81 363 GLY A O 1
ATOM 2887 N N . LYS A 1 364 ? -3.387 37.562 7.391 1 93.25 364 LYS A N 1
ATOM 2888 C CA . LYS A 1 364 ? -2.564 38.188 6.348 1 93.25 364 LYS A CA 1
ATOM 2889 C C . LYS A 1 364 ? -3 37.719 4.961 1 93.25 364 LYS A C 1
ATOM 2891 O O . LYS A 1 364 ? -3.051 36.5 4.695 1 93.25 364 LYS A O 1
ATOM 2896 N N . PRO A 1 365 ? -3.354 38.656 4.121 1 93.19 365 PRO A N 1
ATOM 2897 C CA . PRO A 1 365 ? -3.664 38.25 2.748 1 93.19 365 PRO A CA 1
ATOM 2898 C C . PRO A 1 365 ? -2.48 37.594 2.051 1 93.19 365 PRO A C 1
ATOM 2900 O O . PRO A 1 365 ? -1.335 38 2.242 1 93.19 365 PRO A O 1
ATOM 2903 N N . HIS A 1 366 ? -2.752 36.594 1.32 1 96 366 HIS A N 1
ATOM 2904 C CA . HIS A 1 366 ? -1.689 35.875 0.623 1 96 366 HIS A CA 1
ATOM 2905 C C . HIS A 1 366 ? -2.225 35.156 -0.612 1 96 366 HIS A C 1
ATOM 2907 O O . HIS A 1 366 ? -3.375 34.719 -0.626 1 96 366 HIS A O 1
ATOM 2913 N N . GLU A 1 367 ? -1.375 34.906 -1.616 1 96.75 367 GLU A N 1
ATOM 2914 C CA . GLU A 1 367 ? -1.761 34.281 -2.883 1 96.75 367 GLU A CA 1
ATOM 2915 C C . GLU A 1 367 ? -2.012 32.781 -2.715 1 96.75 367 GLU A C 1
ATOM 2917 O O . GLU A 1 367 ? -2.645 32.156 -3.568 1 96.75 367 GLU A O 1
ATOM 2922 N N . TRP A 1 368 ? -1.578 32.188 -1.595 1 97.75 368 TRP A N 1
ATOM 2923 C CA . TRP A 1 368 ? -1.719 30.766 -1.346 1 97.75 368 TRP A CA 1
ATOM 2924 C C . TRP A 1 368 ? -3.154 30.422 -0.964 1 97.75 368 TRP A C 1
ATOM 2926 O O . TRP A 1 368 ? -3.494 29.25 -0.809 1 97.75 368 TRP A O 1
ATOM 2936 N N . ILE A 1 369 ? -4.023 31.438 -0.84 1 97.06 369 ILE A N 1
ATOM 2937 C CA . ILE A 1 369 ? -5.355 31.219 -0.293 1 97.06 369 ILE A CA 1
ATOM 2938 C C . ILE A 1 369 ? -6.406 31.438 -1.379 1 97.06 369 ILE A C 1
ATOM 2940 O O . ILE A 1 369 ? -6.348 32.438 -2.111 1 97.06 369 ILE A O 1
ATOM 2944 N N . SER A 1 370 ? -7.312 30.469 -1.448 1 95.69 370 SER A N 1
ATOM 2945 C CA . SER A 1 370 ? -8.539 30.641 -2.223 1 95.69 370 SER A CA 1
ATOM 2946 C C . SER A 1 370 ? -9.742 30.875 -1.312 1 95.69 370 SER A C 1
ATOM 2948 O O . SER A 1 370 ? -10 30.078 -0.41 1 95.69 370 SER A O 1
ATOM 2950 N N . ILE A 1 371 ? -10.398 31.984 -1.617 1 95.5 371 ILE A N 1
ATOM 2951 C CA . ILE A 1 371 ? -11.633 32.25 -0.889 1 95.5 371 ILE A CA 1
ATOM 2952 C C . ILE A 1 371 ? -12.812 31.609 -1.626 1 95.5 371 ILE A C 1
ATOM 2954 O O . ILE A 1 371 ? -12.945 31.766 -2.844 1 95.5 371 ILE A O 1
ATOM 2958 N N . ILE A 1 372 ? -13.633 30.906 -0.867 1 93.88 372 ILE A N 1
ATOM 2959 C CA . ILE A 1 372 ? -14.719 30.203 -1.536 1 93.88 372 ILE A CA 1
ATOM 2960 C C . ILE A 1 372 ? -16.062 30.75 -1.042 1 93.88 372 ILE A C 1
ATOM 2962 O O . ILE A 1 372 ? -16.203 31.078 0.136 1 93.88 372 ILE A O 1
ATOM 2966 N N . MET B 1 1 ? 4.406 -27 12.32 1 84.56 1 MET B N 1
ATOM 2967 C CA . MET B 1 1 ? 4 -25.609 12.148 1 84.56 1 MET B CA 1
ATOM 2968 C C . MET B 1 1 ? 2.951 -25.219 13.18 1 84.56 1 MET B C 1
ATOM 2970 O O . MET B 1 1 ? 1.979 -25.938 13.391 1 84.56 1 MET B O 1
ATOM 2974 N N . ASP B 1 2 ? 3.213 -24.156 13.977 1 91.69 2 ASP B N 1
ATOM 2975 C CA . ASP B 1 2 ? 2.264 -23.703 14.992 1 91.69 2 ASP B CA 1
ATOM 2976 C C . ASP B 1 2 ? 1.417 -22.547 14.461 1 91.69 2 ASP B C 1
ATOM 2978 O O . ASP B 1 2 ? 1.928 -21.438 14.234 1 91.69 2 ASP B O 1
ATOM 2982 N N . LEU B 1 3 ? 0.161 -22.812 14.242 1 96.56 3 LEU B N 1
ATOM 2983 C CA . LEU B 1 3 ? -0.76 -21.828 13.688 1 96.56 3 LEU B CA 1
ATOM 2984 C C . LEU B 1 3 ? -1.642 -21.219 14.773 1 96.56 3 LEU B C 1
ATOM 2986 O O . LEU B 1 3 ? -2.518 -20.406 14.484 1 96.56 3 LEU B O 1
ATOM 2990 N N . SER B 1 4 ? -1.347 -21.609 16.031 1 95.75 4 SER B N 1
ATOM 2991 C CA . SER B 1 4 ? -2.199 -21.141 17.109 1 95.75 4 SER B CA 1
ATOM 2992 C C . SER B 1 4 ? -1.977 -19.641 17.375 1 95.75 4 SER B C 1
ATOM 2994 O O . SER B 1 4 ? -0.998 -19.062 16.906 1 95.75 4 SER B O 1
ATOM 2996 N N . SER B 1 5 ? -2.979 -19.078 18 1 95.25 5 SER B N 1
ATOM 2997 C CA . SER B 1 5 ? -2.895 -17.688 18.422 1 95.25 5 SER B CA 1
ATOM 2998 C C . SER B 1 5 ? -2.76 -17.578 19.938 1 95.25 5 SER B C 1
ATOM 3000 O O . SER B 1 5 ? -3.445 -18.281 20.672 1 95.25 5 SER B O 1
ATOM 3002 N N . PRO B 1 6 ? -1.914 -16.672 20.422 1 93.06 6 PRO B N 1
ATOM 3003 C CA . PRO B 1 6 ? -1.834 -16.453 21.859 1 93.06 6 PRO B CA 1
ATOM 3004 C C . PRO B 1 6 ? -3.037 -15.68 22.406 1 93.06 6 PRO B C 1
ATOM 3006 O O . PRO B 1 6 ? -3.219 -15.594 23.625 1 93.06 6 PRO B O 1
ATOM 3009 N N . HIS B 1 7 ? -3.848 -15.094 21.5 1 92.75 7 HIS B N 1
ATOM 3010 C CA . HIS B 1 7 ? -5.051 -14.352 21.875 1 92.75 7 HIS B CA 1
ATOM 3011 C C . HIS B 1 7 ? -6.309 -15.094 21.438 1 92.75 7 HIS B C 1
ATOM 3013 O O . HIS B 1 7 ? -6.242 -16 20.609 1 92.75 7 HIS B O 1
ATOM 3019 N N . ALA B 1 8 ? -7.375 -14.68 22.078 1 95.12 8 ALA B N 1
ATOM 3020 C CA . ALA B 1 8 ? -8.656 -15.273 21.703 1 95.12 8 ALA B CA 1
ATOM 3021 C C . ALA B 1 8 ? -8.93 -15.07 20.203 1 95.12 8 ALA B C 1
ATOM 3023 O O . ALA B 1 8 ? -8.68 -13.992 19.656 1 95.12 8 ALA B O 1
ATOM 3024 N N . SER B 1 9 ? -9.375 -16.125 19.594 1 97.69 9 SER B N 1
ATOM 3025 C CA . SER B 1 9 ? -9.711 -16.125 18.172 1 97.69 9 SER B CA 1
ATOM 3026 C C . SER B 1 9 ? -11.109 -16.688 17.938 1 97.69 9 SER B C 1
ATOM 3028 O O . SER B 1 9 ? -11.734 -17.203 18.859 1 97.69 9 SER B O 1
ATOM 3030 N N . PHE B 1 10 ? -11.617 -16.422 16.766 1 98.69 10 PHE B N 1
ATOM 3031 C CA . PHE B 1 10 ? -12.867 -17.062 16.375 1 98.69 10 PHE B CA 1
ATOM 3032 C C . PHE B 1 10 ? -12.695 -18.578 16.312 1 98.69 10 PHE B C 1
ATOM 3034 O O . PHE B 1 10 ? -11.57 -19.078 16.172 1 98.69 10 PHE B O 1
ATOM 3041 N N . GLN B 1 11 ? -13.867 -19.297 16.406 1 98.19 11 GLN B N 1
ATOM 3042 C CA . GLN B 1 11 ? -13.859 -20.75 16.359 1 98.19 11 GLN B CA 1
ATOM 3043 C C . GLN B 1 11 ? -14.727 -21.266 15.211 1 98.19 11 GLN B C 1
ATOM 3045 O O . GLN B 1 11 ? -15.844 -20.781 15.008 1 98.19 11 GLN B O 1
ATOM 3050 N N . ALA B 1 12 ? -14.195 -22.219 14.492 1 98.44 12 ALA B N 1
ATOM 3051 C CA . ALA B 1 12 ? -14.914 -22.812 13.367 1 98.44 12 ALA B CA 1
ATOM 3052 C C . ALA B 1 12 ? -16.219 -23.453 13.836 1 98.44 12 ALA B C 1
ATOM 3054 O O . ALA B 1 12 ? -17.203 -23.469 13.102 1 98.44 12 ALA B O 1
ATOM 3055 N N . ARG B 1 13 ? -16.234 -24.016 15.039 1 98.44 13 ARG B N 1
ATOM 3056 C CA . ARG B 1 13 ? -17.422 -24.672 15.562 1 98.44 13 ARG B CA 1
ATOM 3057 C C . ARG B 1 13 ? -18.594 -23.703 15.664 1 98.44 13 ARG B C 1
ATOM 3059 O O . ARG B 1 13 ? -19.75 -24.109 15.711 1 98.44 13 ARG B O 1
ATOM 3066 N N . ASP B 1 14 ? -18.359 -22.391 15.75 1 98.62 14 ASP B N 1
ATOM 3067 C CA . ASP B 1 14 ? -19.391 -21.359 15.898 1 98.62 14 ASP B CA 1
ATOM 3068 C C . ASP B 1 14 ? -19.812 -20.828 14.539 1 98.62 14 ASP B C 1
ATOM 3070 O O . ASP B 1 14 ? -20.641 -19.906 14.461 1 98.62 14 ASP B O 1
ATOM 3074 N N . LEU B 1 15 ? -19.297 -21.375 13.461 1 98.81 15 LEU B N 1
ATOM 3075 C CA . LEU B 1 15 ? -19.562 -20.906 12.109 1 98.81 15 LEU B CA 1
ATOM 3076 C C . LEU B 1 15 ? -21.047 -21 11.781 1 98.81 15 LEU B C 1
ATOM 3078 O O . LEU B 1 15 ? -21.688 -22.031 12.031 1 98.81 15 LEU B O 1
ATOM 3082 N N . LYS B 1 16 ? -21.562 -19.922 11.289 1 98.81 16 LYS B N 1
ATOM 3083 C CA . LYS B 1 16 ? -22.922 -19.891 10.781 1 98.81 16 LYS B CA 1
ATOM 3084 C C . LYS B 1 16 ? -22.953 -19.766 9.258 1 98.81 16 LYS B C 1
ATOM 3086 O O . LYS B 1 16 ? -22.188 -18.969 8.688 1 98.81 16 LYS B O 1
ATOM 3091 N N . ILE B 1 17 ? -23.875 -20.516 8.617 1 98.75 17 ILE B N 1
ATOM 3092 C CA . ILE B 1 17 ? -23.984 -20.516 7.164 1 98.75 17 ILE B CA 1
ATOM 3093 C C . ILE B 1 17 ? -25.359 -20.031 6.742 1 98.75 17 ILE B C 1
ATOM 3095 O O . ILE B 1 17 ? -26.375 -20.594 7.152 1 98.75 17 ILE B O 1
ATOM 3099 N N . LEU B 1 18 ? -25.375 -18.969 6.051 1 98.69 18 LEU B N 1
ATOM 3100 C CA . LEU B 1 18 ? -26.562 -18.484 5.379 1 98.69 18 LEU B CA 1
ATOM 3101 C C . LEU B 1 18 ? -26.484 -18.719 3.873 1 98.69 18 LEU B C 1
ATOM 3103 O O . LEU B 1 18 ? -25.766 -18 3.172 1 98.69 18 LEU B O 1
ATOM 3107 N N . HIS B 1 19 ? -27.266 -19.594 3.324 1 98.19 19 HIS B N 1
ATOM 3108 C CA . HIS B 1 19 ? -27.219 -19.938 1.905 1 98.19 19 HIS B CA 1
ATOM 3109 C C . HIS B 1 19 ? -27.922 -18.891 1.062 1 98.19 19 HIS B C 1
ATOM 3111 O O . HIS B 1 19 ? -28.938 -18.312 1.489 1 98.19 19 HIS B O 1
ATOM 3117 N N . THR B 1 20 ? -27.375 -18.719 -0.104 1 97.69 20 THR B N 1
ATOM 3118 C CA . THR B 1 20 ? -28.016 -17.812 -1.041 1 97.69 20 THR B CA 1
ATOM 3119 C C . THR B 1 20 ? -29.344 -18.391 -1.539 1 97.69 20 THR B C 1
ATOM 3121 O O . THR B 1 20 ? -29.516 -19.609 -1.555 1 97.69 20 THR B O 1
ATOM 3124 N N . GLN B 1 21 ? -30.25 -17.422 -1.898 1 96 21 GLN B N 1
ATOM 3125 C CA . GLN B 1 21 ? -31.484 -17.812 -2.57 1 96 21 GLN B CA 1
ATOM 3126 C C . GLN B 1 21 ? -31.391 -17.547 -4.07 1 96 21 GLN B C 1
ATOM 3128 O O . GLN B 1 21 ? -32.281 -17.938 -4.828 1 96 21 GLN B O 1
ATOM 3133 N N . HIS B 1 22 ? -30.375 -16.938 -4.473 1 94.06 22 H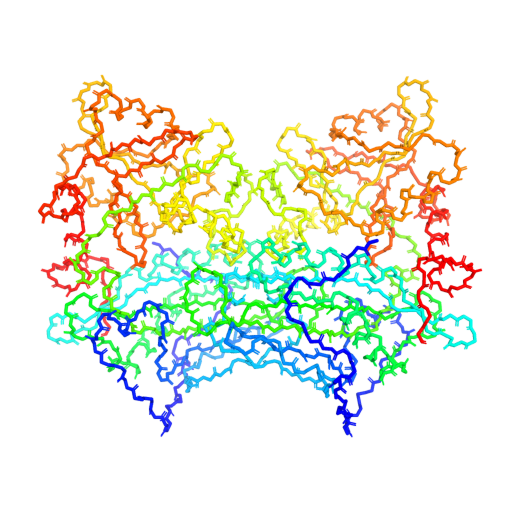IS B N 1
ATOM 3134 C CA . HIS B 1 22 ? -30.172 -16.562 -5.867 1 94.06 22 HIS B CA 1
ATOM 3135 C C . HIS B 1 22 ? -28.797 -17.031 -6.363 1 94.06 22 HIS B C 1
ATOM 3137 O O . HIS B 1 22 ? -27.828 -16.266 -6.336 1 94.06 22 HIS B O 1
ATOM 3143 N N . TYR B 1 23 ? -28.781 -18.172 -6.941 1 94.69 23 TYR B N 1
ATOM 3144 C CA . TYR B 1 23 ? -27.531 -18.734 -7.426 1 94.69 23 TYR B CA 1
ATOM 3145 C C . TYR B 1 23 ? -27.125 -18.109 -8.758 1 94.69 23 TYR B C 1
ATOM 3147 O O . TYR B 1 23 ? -27.984 -17.875 -9.617 1 94.69 23 TYR B O 1
ATOM 3155 N N . ILE B 1 24 ? -25.891 -17.781 -8.898 1 94.38 24 ILE B N 1
ATOM 3156 C CA . ILE B 1 24 ? -25.344 -17.219 -10.133 1 94.38 24 ILE B CA 1
ATOM 3157 C C . ILE B 1 24 ? -25.125 -18.344 -11.148 1 94.38 24 ILE B C 1
ATOM 3159 O O . ILE B 1 24 ? -24.812 -19.469 -10.781 1 94.38 24 ILE B O 1
ATOM 3163 N N . THR B 1 25 ? -25.328 -17.969 -12.422 1 95.25 25 THR B N 1
ATOM 3164 C CA . THR B 1 25 ? -25.016 -18.938 -13.477 1 95.25 25 THR B CA 1
ATOM 3165 C C . THR B 1 25 ? -23.516 -19.156 -13.586 1 95.25 25 THR B C 1
ATOM 3167 O O . THR B 1 25 ? -22.75 -18.203 -13.734 1 95.25 25 THR B O 1
ATOM 3170 N N . LYS B 1 26 ? -23.141 -20.391 -13.5 1 95.25 26 LYS B N 1
ATOM 3171 C CA . LYS B 1 26 ? -21.719 -20.719 -13.602 1 95.25 26 LYS B CA 1
ATOM 3172 C C . LYS B 1 26 ? -21.219 -20.547 -15.031 1 95.25 26 LYS B C 1
ATOM 3174 O O . LYS B 1 26 ? -21.875 -20.969 -15.984 1 95.25 26 LYS B O 1
ATOM 3179 N N . PRO B 1 27 ? -20.109 -19.938 -15.188 1 95.38 27 PRO B N 1
ATOM 3180 C CA . PRO B 1 27 ? -19.516 -19.859 -16.531 1 95.38 27 PRO B CA 1
ATOM 3181 C C . PRO B 1 27 ? -19.062 -21.219 -17.047 1 95.38 27 PRO B C 1
ATOM 3183 O O . PRO B 1 27 ? -18.812 -22.141 -16.25 1 95.38 27 PRO B O 1
ATOM 3186 N N . PRO B 1 28 ? -19 -21.344 -18.438 1 94.75 28 PRO B N 1
ATOM 3187 C CA . PRO B 1 28 ? -18.422 -22.578 -18.969 1 94.75 28 PRO B CA 1
ATOM 3188 C C . PRO B 1 28 ? -16.953 -22.75 -18.625 1 94.75 28 PRO B C 1
ATOM 3190 O O . PRO B 1 28 ? -16.234 -21.75 -18.484 1 94.75 28 PRO B O 1
ATOM 3193 N N . CYS B 1 29 ? -16.547 -24 -18.484 1 93.69 29 CYS B N 1
ATOM 3194 C CA . CYS B 1 29 ? -15.125 -24.281 -18.281 1 93.69 29 CYS B CA 1
ATOM 3195 C C . CYS B 1 29 ? -14.328 -24.062 -19.562 1 93.69 29 CYS B C 1
ATOM 3197 O O . CYS B 1 29 ? -13.797 -25.016 -20.141 1 93.69 29 CYS B O 1
ATOM 3199 N N . ASP B 1 30 ? -14.336 -22.875 -20 1 94.75 30 ASP B N 1
ATOM 3200 C CA . ASP B 1 30 ? -13.586 -22.375 -21.141 1 94.75 30 ASP B CA 1
ATOM 3201 C C . ASP B 1 30 ? -12.453 -21.453 -20.703 1 94.75 30 ASP B C 1
ATOM 3203 O O . ASP B 1 30 ? -12.695 -20.406 -20.109 1 94.75 30 ASP B O 1
ATOM 3207 N N . PRO B 1 31 ? -11.219 -21.906 -21.031 1 93.56 31 PRO B N 1
ATOM 3208 C CA . PRO B 1 31 ? -10.07 -21.125 -20.578 1 93.56 31 PRO B CA 1
ATOM 3209 C C . PRO B 1 31 ? -10.125 -19.672 -21.062 1 93.56 31 PRO B C 1
ATOM 3211 O O . PRO B 1 31 ? -9.508 -18.781 -20.438 1 93.56 31 PRO B O 1
ATOM 3214 N N . LYS B 1 32 ? -10.875 -19.391 -22.125 1 93.38 32 LYS B N 1
ATOM 3215 C CA . LYS B 1 32 ? -10.984 -18.047 -22.672 1 93.38 32 LYS B CA 1
ATOM 3216 C C . LYS B 1 32 ? -11.977 -17.203 -21.859 1 93.38 32 LYS B C 1
ATOM 3218 O O . LYS B 1 32 ? -11.961 -15.977 -21.922 1 93.38 32 LYS B O 1
ATOM 3223 N N . ILE B 1 33 ? -12.789 -17.828 -21.172 1 94.69 33 ILE B N 1
ATOM 3224 C CA . ILE B 1 33 ? -13.836 -17.156 -20.422 1 94.69 33 ILE B CA 1
ATOM 3225 C C . ILE B 1 33 ? -13.477 -17.141 -18.938 1 94.69 33 ILE B C 1
ATOM 3227 O O . ILE B 1 33 ? -13.477 -16.094 -18.297 1 94.69 33 ILE B O 1
ATOM 3231 N N . MET B 1 34 ? -13.117 -18.328 -18.438 1 95.75 34 MET B N 1
ATOM 3232 C CA . MET B 1 34 ? -12.797 -18.469 -17.016 1 95.75 34 MET B CA 1
ATOM 3233 C C . MET B 1 34 ? -11.344 -18.109 -16.75 1 95.75 34 MET B C 1
ATOM 3235 O O . MET B 1 34 ? -10.539 -18.953 -16.359 1 95.75 34 MET B O 1
ATOM 3239 N N . THR B 1 35 ? -11.031 -16.812 -16.969 1 93.12 35 THR B N 1
ATOM 3240 C CA . THR B 1 35 ? -9.672 -16.328 -16.734 1 93.12 35 THR B CA 1
ATOM 3241 C C . THR B 1 35 ? -9.453 -16.016 -15.25 1 93.12 35 THR B C 1
ATOM 3243 O O . THR B 1 35 ? -10.414 -15.984 -14.469 1 93.12 35 THR B O 1
ATOM 3246 N N . PHE B 1 36 ? -8.281 -15.859 -14.922 1 93.38 36 PHE B N 1
ATOM 3247 C CA . PHE B 1 36 ? -7.93 -15.625 -13.523 1 93.38 36 PHE B CA 1
ATOM 3248 C C . PHE B 1 36 ? -8.625 -14.375 -13 1 93.38 36 PHE B C 1
ATOM 3250 O O . PHE B 1 36 ? -8.453 -13.281 -13.547 1 93.38 36 PHE B O 1
ATOM 3257 N N . GLY B 1 37 ? -9.422 -14.562 -11.906 1 95.44 37 GLY B N 1
ATOM 3258 C CA . GLY B 1 37 ? -10.008 -13.453 -11.172 1 95.44 37 GLY B CA 1
ATOM 3259 C C . GLY B 1 37 ? -11.305 -12.953 -11.781 1 95.44 37 GLY B C 1
ATOM 3260 O O . GLY B 1 37 ? -11.891 -11.977 -11.297 1 95.44 37 GLY B O 1
ATOM 3261 N N . ALA B 1 38 ? -11.867 -13.633 -12.719 1 96.06 38 ALA B N 1
ATOM 3262 C CA . ALA B 1 38 ? -12.953 -13.078 -13.516 1 96.06 38 ALA B CA 1
ATOM 3263 C C . ALA B 1 38 ? -14.305 -13.336 -12.852 1 96.06 38 ALA B C 1
ATOM 3265 O O . ALA B 1 38 ? -15.266 -12.602 -13.078 1 96.06 38 ALA B O 1
ATOM 3266 N N . PHE B 1 39 ? -14.375 -14.406 -12.023 1 97.38 39 PHE B N 1
ATOM 3267 C CA . PHE B 1 39 ? -15.664 -14.789 -11.469 1 97.38 39 PHE B CA 1
ATOM 3268 C C . PHE B 1 39 ? -15.539 -15.109 -9.984 1 97.38 39 PHE B C 1
ATOM 3270 O O . PHE B 1 39 ? -14.523 -15.641 -9.547 1 97.38 39 PHE B O 1
ATOM 3277 N N . HIS B 1 40 ? -16.531 -14.766 -9.289 1 98.25 40 HIS B N 1
ATOM 3278 C CA . HIS B 1 40 ? -16.656 -15.195 -7.898 1 98.25 40 HIS B CA 1
ATOM 3279 C C . HIS B 1 40 ? -17.719 -16.266 -7.746 1 98.25 40 HIS B C 1
ATOM 3281 O O . HIS B 1 40 ? -18.578 -16.422 -8.617 1 98.25 40 HIS B O 1
ATOM 3287 N N . THR B 1 41 ? -17.719 -16.984 -6.629 1 98.5 41 THR B N 1
ATOM 3288 C CA . THR B 1 41 ? -18.734 -17.984 -6.355 1 98.5 41 THR B CA 1
ATOM 3289 C C . THR B 1 41 ? -19.922 -17.375 -5.648 1 98.5 41 THR B C 1
ATOM 3291 O O . THR B 1 41 ? -20.062 -16.141 -5.59 1 98.5 41 THR B O 1
ATOM 3294 N N . ASP B 1 42 ? -20.844 -18.203 -5.141 1 98.69 42 ASP B N 1
ATOM 3295 C CA . ASP B 1 42 ? -22.141 -17.766 -4.652 1 98.69 42 ASP B CA 1
ATOM 3296 C C . ASP B 1 42 ? -22.031 -17.156 -3.25 1 98.69 42 ASP B C 1
ATOM 3298 O O . ASP B 1 42 ? -22.891 -16.406 -2.816 1 98.69 42 ASP B O 1
ATOM 3302 N N . HIS B 1 43 ? -20.984 -17.547 -2.539 1 98.88 43 HIS B N 1
ATOM 3303 C CA . HIS B 1 43 ? -20.875 -17.141 -1.141 1 98.88 43 HIS B CA 1
ATOM 3304 C C . HIS B 1 43 ? -19.5 -16.562 -0.831 1 98.88 43 HIS B C 1
ATOM 3306 O O . HIS B 1 43 ? -18.578 -16.703 -1.633 1 98.88 43 HIS B O 1
ATOM 3312 N N . LEU B 1 44 ? -19.344 -15.859 0.25 1 98.88 44 LEU B N 1
ATOM 3313 C CA . LEU B 1 44 ? -18.062 -15.5 0.843 1 98.88 44 LEU B CA 1
ATOM 3314 C C . LEU B 1 44 ? -18.078 -15.719 2.352 1 98.88 44 LEU B C 1
ATOM 3316 O O . LEU B 1 44 ? -19.141 -15.898 2.945 1 98.88 44 LEU B O 1
ATOM 3320 N N . LEU B 1 45 ? -16.891 -15.875 2.941 1 98.94 45 LEU B N 1
ATOM 3321 C CA . LEU B 1 45 ? -16.688 -15.922 4.387 1 98.94 45 LEU B CA 1
ATOM 3322 C C . LEU B 1 45 ? -16.328 -14.539 4.926 1 98.94 45 LEU B C 1
ATOM 3324 O O . LEU B 1 45 ? -15.516 -13.828 4.328 1 98.94 45 LEU B O 1
ATOM 3328 N N . GLU B 1 46 ? -16.891 -14.117 6.031 1 98.88 46 GLU B N 1
ATOM 3329 C CA . GLU B 1 46 ? -16.516 -12.852 6.645 1 98.88 46 GLU B CA 1
ATOM 3330 C C . GLU B 1 46 ? -16.469 -12.961 8.164 1 98.88 46 GLU B C 1
ATOM 3332 O O . GLU B 1 46 ? -17.281 -13.664 8.773 1 98.88 46 GLU B O 1
ATOM 3337 N N . ILE B 1 47 ? -15.539 -12.359 8.797 1 98.94 47 ILE B N 1
ATOM 3338 C CA . ILE B 1 47 ? -15.297 -12.281 10.234 1 98.94 47 ILE B CA 1
ATOM 3339 C C . ILE B 1 47 ? -14.828 -10.883 10.602 1 98.94 47 ILE B C 1
ATOM 3341 O O . ILE B 1 47 ? -13.797 -10.414 10.109 1 98.94 47 ILE B O 1
ATOM 3345 N N . ASP B 1 48 ? -15.492 -10.211 11.5 1 98.88 48 ASP B N 1
ATOM 3346 C CA . ASP B 1 48 ? -15.109 -8.867 11.93 1 98.88 48 ASP B CA 1
ATOM 3347 C C . ASP B 1 48 ? -14.32 -8.922 13.234 1 98.88 48 ASP B C 1
ATOM 3349 O O . ASP B 1 48 ? -14.43 -9.875 14 1 98.88 48 ASP B O 1
ATOM 3353 N N . TRP B 1 49 ? -13.516 -7.922 13.445 1 98.88 49 TRP B N 1
ATOM 3354 C CA . TRP B 1 49 ? -12.742 -7.781 14.672 1 98.88 49 TRP B CA 1
ATOM 3355 C C . TRP B 1 49 ? -12.758 -6.34 15.172 1 98.88 49 TRP B C 1
ATOM 3357 O O . TRP B 1 49 ? -12.734 -5.402 14.367 1 98.88 49 TRP B O 1
ATOM 3367 N N . SER B 1 50 ? -12.797 -6.129 16.453 1 98.56 50 SER B N 1
ATOM 3368 C CA . SER B 1 50 ? -12.5 -4.852 17.094 1 98.56 50 SER B CA 1
ATOM 3369 C C . SER B 1 50 ? -11.68 -5.051 18.359 1 98.56 50 SER B C 1
ATOM 3371 O O . SER B 1 50 ? -11.727 -6.117 18.984 1 98.56 50 SER B O 1
ATOM 3373 N N . ASP B 1 51 ? -10.953 -4.035 18.656 1 97.44 51 ASP B N 1
ATOM 3374 C CA . ASP B 1 51 ? -10.133 -4.125 19.859 1 97.44 51 ASP B CA 1
ATOM 3375 C C . ASP B 1 51 ? -11.008 -4.254 21.109 1 97.44 51 ASP B C 1
ATOM 3377 O O . ASP B 1 51 ? -10.57 -4.812 22.125 1 97.44 51 ASP B O 1
ATOM 3381 N N . LYS B 1 52 ? -12.234 -3.867 21.047 1 97.5 52 LYS B N 1
ATOM 3382 C CA . LYS B 1 52 ? -13.148 -3.9 22.188 1 97.5 52 LYS B CA 1
ATOM 3383 C C . LYS B 1 52 ? -13.836 -5.262 22.297 1 97.5 52 LYS B C 1
ATOM 3385 O O . LYS B 1 52 ? -14.023 -5.777 23.406 1 97.5 52 LYS B O 1
ATOM 3390 N N . MET B 1 53 ? -14.188 -5.879 21.172 1 97.75 53 MET B N 1
ATOM 3391 C CA . MET B 1 53 ? -15.062 -7.047 21.203 1 97.75 53 MET B CA 1
ATOM 3392 C C . MET B 1 53 ? -14.312 -8.305 20.781 1 97.75 53 MET B C 1
ATOM 3394 O O . MET B 1 53 ? -14.797 -9.422 20.969 1 97.75 53 MET B O 1
ATOM 3398 N N . GLY B 1 54 ? -13.086 -8.102 20.219 1 98.25 54 GLY B N 1
ATOM 3399 C CA . GLY B 1 54 ? -12.398 -9.234 19.609 1 98.25 54 GLY B CA 1
ATOM 3400 C C . GLY B 1 54 ? -13.016 -9.68 18.297 1 98.25 54 GLY B C 1
ATOM 3401 O O . GLY B 1 54 ? -13.578 -8.867 17.562 1 98.25 54 GLY B O 1
ATOM 3402 N N . TRP B 1 55 ? -12.82 -10.938 17.938 1 98.81 55 TRP B N 1
ATOM 3403 C CA . TRP B 1 55 ? -13.328 -11.484 16.688 1 98.81 55 TRP B CA 1
ATOM 3404 C C . TRP B 1 55 ? -14.805 -11.844 16.812 1 98.81 55 TRP B C 1
ATOM 3406 O O . TRP B 1 55 ? -15.234 -12.391 17.828 1 98.81 55 TRP B O 1
ATOM 3416 N N . SER B 1 56 ? -15.555 -11.617 15.812 1 98.75 56 SER B N 1
ATOM 3417 C CA . SER B 1 56 ? -16.938 -12.07 15.742 1 98.75 56 SER B CA 1
ATOM 3418 C C . SER B 1 56 ? -17.031 -13.531 15.32 1 98.75 56 SER B C 1
ATOM 3420 O O . SER B 1 56 ? -16.016 -14.141 14.945 1 98.75 56 SER B O 1
ATOM 3422 N N . ARG B 1 57 ? -18.219 -14.031 15.414 1 98.44 57 ARG B N 1
ATOM 3423 C CA . ARG B 1 57 ? -18.438 -15.367 14.867 1 98.44 57 ARG B CA 1
ATOM 3424 C C . ARG B 1 57 ? -18.234 -15.391 13.359 1 98.44 57 ARG B C 1
ATOM 3426 O O . ARG B 1 57 ? -18.656 -14.469 12.656 1 98.44 57 ARG B O 1
ATOM 3433 N N . PRO B 1 58 ? -17.594 -16.422 12.859 1 98.88 58 PRO B N 1
ATOM 3434 C CA . PRO B 1 58 ? -17.469 -16.531 11.406 1 98.88 58 PRO B CA 1
ATOM 3435 C C . PRO B 1 58 ? -18.797 -16.766 10.711 1 98.88 58 PRO B C 1
ATOM 3437 O O . PRO B 1 58 ? -19.656 -17.5 11.227 1 98.88 58 PRO B O 1
ATOM 3440 N N . MET B 1 59 ? -18.953 -16.156 9.578 1 98.94 59 MET B N 1
ATOM 3441 C CA . MET B 1 59 ? -20.203 -16.281 8.812 1 98.94 59 MET B CA 1
ATOM 3442 C C . MET B 1 59 ? -19.891 -16.562 7.344 1 98.94 59 MET B C 1
ATOM 3444 O O . MET B 1 59 ? -19.078 -15.891 6.73 1 98.94 59 MET B O 1
ATOM 3448 N N . ILE B 1 60 ? -20.5 -17.562 6.801 1 98.94 60 ILE B N 1
ATOM 3449 C CA . ILE B 1 60 ? -20.609 -17.734 5.352 1 98.94 60 ILE B CA 1
ATOM 3450 C C . ILE B 1 60 ? -21.953 -17.172 4.871 1 98.94 60 ILE B C 1
ATOM 3452 O O . ILE B 1 60 ? -23.016 -17.609 5.32 1 98.94 60 ILE B O 1
ATOM 3456 N N . VAL B 1 61 ? -21.891 -16.188 4.004 1 98.88 61 VAL B N 1
ATOM 3457 C CA . VAL B 1 61 ? -23.094 -15.461 3.578 1 98.88 61 VAL B CA 1
ATOM 3458 C C . VAL B 1 61 ? -23.125 -15.375 2.053 1 98.88 61 VAL B C 1
ATOM 3460 O O . VAL B 1 61 ? -22.109 -15.609 1.389 1 98.88 61 VAL B O 1
ATOM 3463 N N . PRO B 1 62 ? -24.359 -15.094 1.479 1 98.75 62 PRO B N 1
ATOM 3464 C CA . PRO B 1 62 ? -24.375 -14.82 0.04 1 98.75 62 PRO B CA 1
ATOM 3465 C C . PRO B 1 62 ? -23.375 -13.742 -0.367 1 98.75 62 PRO B C 1
ATOM 3467 O O . PRO B 1 62 ? -23.203 -12.75 0.351 1 98.75 62 PRO B O 1
ATOM 3470 N N . PHE B 1 63 ? -22.797 -14.023 -1.51 1 98.62 63 PHE B N 1
ATOM 3471 C CA . PHE B 1 63 ? -21.844 -13.039 -2.012 1 98.62 63 PHE B CA 1
ATOM 3472 C C . PHE B 1 63 ? -22.484 -11.664 -2.121 1 98.62 63 PHE B C 1
ATOM 3474 O O . PHE B 1 63 ? -23.594 -11.531 -2.621 1 98.62 63 PHE B O 1
ATOM 3481 N N . LYS B 1 64 ? -21.766 -10.656 -1.626 1 98.25 64 LYS B N 1
ATOM 3482 C CA . LYS B 1 64 ? -22.281 -9.281 -1.624 1 98.25 64 LYS B CA 1
ATOM 3483 C C . LYS B 1 64 ? -21.141 -8.273 -1.575 1 98.25 64 LYS B C 1
ATOM 3485 O O . LYS B 1 64 ? -20.016 -8.617 -1.205 1 98.25 64 LYS B O 1
ATOM 3490 N N . ASN B 1 65 ? -21.469 -7.137 -1.97 1 98.5 65 ASN B N 1
ATOM 3491 C CA . ASN B 1 65 ? -20.516 -6.047 -1.805 1 98.5 65 ASN B CA 1
ATOM 3492 C C . ASN B 1 65 ? -20.234 -5.766 -0.332 1 98.5 65 ASN B C 1
ATOM 3494 O O . ASN B 1 65 ? -21.094 -5.969 0.519 1 98.5 65 ASN B O 1
ATOM 3498 N N . LEU B 1 66 ? -19.016 -5.301 -0.076 1 98.69 66 LEU B N 1
ATOM 3499 C CA . LEU B 1 66 ? -18.641 -4.871 1.267 1 98.69 66 LEU B CA 1
ATOM 3500 C C . LEU B 1 66 ? -19.031 -3.416 1.498 1 98.69 66 LEU B C 1
ATOM 3502 O O . LEU B 1 66 ? -18.875 -2.576 0.607 1 98.69 66 LEU B O 1
ATOM 3506 N N . GLU B 1 67 ? -19.562 -3.158 2.613 1 98.12 67 GLU B N 1
ATOM 3507 C CA . GLU B 1 67 ? -19.812 -1.792 3.062 1 98.12 67 GLU B CA 1
ATOM 3508 C C . GLU B 1 67 ? -18.641 -1.267 3.904 1 98.12 67 GLU B C 1
ATOM 3510 O O . GLU B 1 67 ? -18.422 -1.742 5.016 1 98.12 67 GLU B O 1
ATOM 3515 N N . LEU B 1 68 ? -17.984 -0.272 3.406 1 98.69 68 LEU B N 1
ATOM 3516 C CA . LEU B 1 68 ? -16.844 0.285 4.113 1 98.69 68 LEU B CA 1
ATOM 3517 C C . LEU B 1 68 ? -17.016 1.779 4.359 1 98.69 68 LEU B C 1
ATOM 3519 O O . LEU B 1 68 ? -17.375 2.523 3.443 1 98.69 68 LEU B O 1
ATOM 3523 N N . HIS B 1 69 ? -16.844 2.141 5.621 1 98.75 69 HIS B N 1
ATOM 3524 C CA . HIS B 1 69 ? -16.828 3.566 5.926 1 98.75 69 HIS B CA 1
ATOM 3525 C C . HIS B 1 69 ? -15.773 4.293 5.09 1 98.75 69 HIS B C 1
ATOM 3527 O O . HIS B 1 69 ? -14.656 3.791 4.914 1 98.75 69 HIS B O 1
ATOM 3533 N N . PRO B 1 70 ? -16.094 5.492 4.578 1 98.75 70 PRO B N 1
ATOM 3534 C CA . PRO B 1 70 ? -15.141 6.207 3.725 1 98.75 70 PRO B CA 1
ATOM 3535 C C . PRO B 1 70 ? -13.836 6.547 4.445 1 98.75 70 PRO B C 1
ATOM 3537 O O . PRO B 1 70 ? -12.836 6.848 3.797 1 98.75 70 PRO B O 1
ATOM 3540 N N . PHE B 1 71 ? -13.797 6.465 5.785 1 98.75 71 PHE B N 1
ATOM 3541 C CA . PHE B 1 71 ? -12.586 6.734 6.559 1 98.75 71 PHE B CA 1
ATOM 3542 C C . PHE B 1 71 ? -11.812 5.445 6.812 1 98.75 71 PHE B C 1
ATOM 3544 O O . PHE B 1 71 ? -10.742 5.469 7.43 1 98.75 71 PHE B O 1
ATOM 3551 N N . SER B 1 72 ? -12.281 4.316 6.332 1 98.75 72 SER B N 1
ATOM 3552 C CA . SER B 1 72 ? -11.633 3.047 6.652 1 98.75 72 SER B CA 1
ATOM 3553 C C . SER B 1 72 ? -10.141 3.094 6.348 1 98.75 72 SER B C 1
ATOM 3555 O O . SER B 1 72 ? -9.734 3.51 5.262 1 98.75 72 SER B O 1
ATOM 3557 N N . SER B 1 73 ? -9.336 2.594 7.246 1 98.38 73 SER B N 1
ATOM 3558 C CA . SER B 1 73 ? -7.879 2.68 7.176 1 98.38 73 SER B CA 1
ATOM 3559 C C . SER B 1 73 ? -7.344 1.976 5.934 1 98.38 73 SER B C 1
ATOM 3561 O O . SER B 1 73 ? -6.332 2.393 5.363 1 98.38 73 SER B O 1
ATOM 3563 N N . CYS B 1 74 ? -7.992 0.942 5.492 1 98.69 74 CYS B N 1
ATOM 3564 C CA . CYS B 1 74 ? -7.523 0.203 4.324 1 98.69 74 CYS B CA 1
ATOM 3565 C C . CYS B 1 74 ? -7.621 1.055 3.062 1 98.69 74 CYS B C 1
ATOM 3567 O O . CYS B 1 74 ? -6.852 0.868 2.121 1 98.69 74 CYS B O 1
ATOM 3569 N N . LEU B 1 75 ? -8.484 2.062 3.02 1 98.69 75 LEU B N 1
ATOM 3570 C CA . LEU B 1 75 ? -8.719 2.865 1.823 1 98.69 75 LEU B CA 1
ATOM 3571 C C . LEU B 1 75 ? -7.715 4.016 1.741 1 98.69 75 LEU B C 1
ATOM 3573 O O . LEU B 1 75 ? -7.582 4.652 0.695 1 98.69 75 LEU B O 1
ATOM 3577 N N . HIS B 1 76 ? -6.988 4.234 2.828 1 98.56 76 HIS B N 1
ATOM 3578 C CA . HIS B 1 76 ? -6.098 5.387 2.887 1 98.56 76 HIS B CA 1
ATOM 3579 C C . HIS B 1 76 ? -4.652 4.953 3.123 1 98.56 76 HIS B C 1
ATOM 3581 O O . HIS B 1 76 ? -3.723 5.559 2.586 1 98.56 76 HIS B O 1
ATOM 3587 N N . TYR B 1 77 ? -4.504 3.857 3.875 1 98.56 77 TYR B N 1
ATOM 3588 C CA . TYR B 1 77 ? -3.16 3.555 4.348 1 98.56 77 TYR B CA 1
ATOM 3589 C C . TYR B 1 77 ? -2.762 2.131 3.982 1 98.56 77 TYR B C 1
ATOM 3591 O O . TYR B 1 77 ? -1.718 1.639 4.418 1 98.56 77 TYR B O 1
ATOM 3599 N N . ALA B 1 78 ? -3.605 1.41 3.27 1 98.56 78 ALA B N 1
ATOM 3600 C CA . ALA B 1 78 ? -3.336 0.094 2.699 1 98.56 78 ALA B CA 1
ATOM 3601 C C . ALA B 1 78 ? -2.92 -0.899 3.779 1 98.56 78 ALA B C 1
ATOM 3603 O O . ALA B 1 78 ? -2.018 -1.714 3.568 1 98.56 78 ALA B O 1
ATOM 3604 N N . ILE B 1 79 ? -3.539 -0.791 4.934 1 98.81 79 ILE B N 1
ATOM 3605 C CA . ILE B 1 79 ? -3.289 -1.797 5.961 1 98.81 79 ILE B CA 1
ATOM 3606 C C . ILE B 1 79 ? -4.086 -3.061 5.648 1 98.81 79 ILE B C 1
ATOM 3608 O O . ILE B 1 79 ? -5.195 -3.242 6.152 1 98.81 79 ILE B O 1
ATOM 3612 N N . GLU B 1 80 ? -3.508 -3.826 4.754 1 98.81 80 GLU B N 1
ATOM 3613 C CA . GLU B 1 80 ? -4.164 -4.984 4.152 1 98.81 80 GLU B CA 1
ATOM 3614 C C . GLU B 1 80 ? -3.15 -6.062 3.787 1 98.81 80 GLU B C 1
ATOM 3616 O O . GLU B 1 80 ? -2.057 -5.758 3.305 1 98.81 80 GLU B O 1
ATOM 3621 N N . CYS B 1 81 ? -3.521 -7.289 4.086 1 98.88 81 CYS B N 1
ATOM 3622 C CA . CYS B 1 81 ? -2.758 -8.43 3.582 1 98.88 81 CYS B CA 1
ATOM 3623 C C . CYS B 1 81 ? -3.684 -9.516 3.055 1 98.88 81 CYS B C 1
ATOM 3625 O O . CYS B 1 81 ? -4.887 -9.492 3.312 1 98.88 81 CYS B O 1
ATOM 3627 N N . PHE B 1 82 ? -3.158 -10.406 2.275 1 98.88 82 PHE B N 1
ATOM 3628 C CA . PHE B 1 82 ? -3.969 -11.453 1.663 1 98.88 82 PHE B CA 1
ATOM 3629 C C . PHE B 1 82 ? -3.131 -12.703 1.402 1 98.88 82 PHE B C 1
ATOM 3631 O O . PHE B 1 82 ? -1.919 -12.703 1.624 1 98.88 82 PHE B O 1
ATOM 3638 N N . GLU B 1 83 ? -3.793 -13.742 1.002 1 98.75 83 GLU B N 1
ATOM 3639 C CA . GLU B 1 83 ? -3.16 -14.984 0.564 1 98.75 83 GLU B CA 1
ATOM 3640 C C . GLU B 1 83 ? -3.797 -15.5 -0.721 1 98.75 83 GLU B C 1
ATOM 3642 O O . GLU B 1 83 ? -4.789 -14.945 -1.199 1 98.75 83 GLU B O 1
ATOM 3647 N N . GLY B 1 84 ? -3.223 -16.484 -1.278 1 97.94 84 GLY B N 1
ATOM 3648 C CA . GLY B 1 84 ? -3.705 -17.203 -2.447 1 97.94 84 GLY B CA 1
ATOM 3649 C C . GLY B 1 84 ? -3.383 -18.688 -2.414 1 97.94 84 GLY B C 1
ATOM 3650 O O . GLY B 1 84 ? -2.223 -19.062 -2.252 1 97.94 84 GLY B O 1
ATOM 3651 N N . SER B 1 85 ? -4.363 -19.422 -2.51 1 98.19 85 SER B N 1
ATOM 3652 C CA . SER B 1 85 ? -4.258 -20.875 -2.617 1 98.19 85 SER B CA 1
ATOM 3653 C C . SER B 1 85 ? -5.277 -21.422 -3.607 1 98.19 85 SER B C 1
ATOM 3655 O O . SER B 1 85 ? -5.98 -20.672 -4.273 1 98.19 85 SER B O 1
ATOM 3657 N N . LYS B 1 86 ? -5.254 -22.766 -3.818 1 97.88 86 LYS B N 1
ATOM 3658 C CA . LYS B 1 86 ? -6.184 -23.344 -4.777 1 97.88 86 LYS B CA 1
ATOM 3659 C C . LYS B 1 86 ? -6.797 -24.641 -4.234 1 97.88 86 LYS B C 1
ATOM 3661 O O . LYS B 1 86 ? -6.152 -25.359 -3.475 1 97.88 86 LYS B O 1
ATOM 3666 N N . ALA B 1 87 ? -8.008 -24.844 -4.633 1 98 87 ALA B N 1
ATOM 3667 C CA . ALA B 1 87 ? -8.695 -26.125 -4.469 1 98 87 ALA B CA 1
ATOM 3668 C C . ALA B 1 87 ? -8.875 -26.828 -5.812 1 98 87 ALA B C 1
ATOM 3670 O O . ALA B 1 87 ? -9.133 -26.188 -6.832 1 98 87 ALA B O 1
ATOM 3671 N N . TYR B 1 88 ? -8.758 -28.141 -5.797 1 96.56 88 TYR B N 1
ATOM 3672 C CA . TYR B 1 88 ? -8.82 -28.969 -6.992 1 96.56 88 TYR B CA 1
ATOM 3673 C C . TYR B 1 88 ? -9.82 -30.109 -6.805 1 96.56 88 TYR B C 1
ATOM 3675 O O . TYR B 1 88 ? -10.031 -30.578 -5.688 1 96.56 88 TYR B O 1
ATOM 3683 N N . LYS B 1 89 ? -10.383 -30.453 -7.973 1 94.56 89 LYS B N 1
ATOM 3684 C CA . LYS B 1 89 ? -11.141 -31.703 -7.996 1 94.56 89 LYS B CA 1
ATOM 3685 C C . LYS B 1 89 ? -10.242 -32.875 -8.32 1 94.56 89 LYS B C 1
ATOM 3687 O O . LYS B 1 89 ? -9.461 -32.844 -9.273 1 94.56 89 LYS B O 1
ATOM 3692 N N . GLY B 1 90 ? -10.242 -33.844 -7.461 1 90.5 90 GLY B N 1
ATOM 3693 C CA . GLY B 1 90 ? -9.438 -35.031 -7.688 1 90.5 90 GLY B CA 1
ATOM 3694 C C . GLY B 1 90 ? -10.242 -36.188 -8.211 1 90.5 90 GLY B C 1
ATOM 3695 O O . GLY B 1 90 ? -11.375 -36.031 -8.672 1 90.5 90 GLY B O 1
ATOM 3696 N N . PRO B 1 91 ? -9.539 -37.344 -8.164 1 87.44 91 PRO B N 1
ATOM 3697 C CA . PRO B 1 91 ? -10.258 -38.562 -8.531 1 87.44 91 PRO B CA 1
ATOM 3698 C C . PRO B 1 91 ? -11.484 -38.812 -7.648 1 87.44 91 PRO B C 1
ATOM 3700 O O . PRO B 1 91 ? -11.484 -38.438 -6.473 1 87.44 91 PRO B O 1
ATOM 3703 N N . ASP B 1 92 ? -12.531 -39.375 -8.062 1 86.06 92 ASP B N 1
ATOM 3704 C CA . ASP B 1 92 ? -13.781 -39.688 -7.379 1 86.06 92 ASP B CA 1
ATOM 3705 C C . ASP B 1 92 ? -14.453 -38.438 -6.844 1 86.06 92 ASP B C 1
ATOM 3707 O O . ASP B 1 92 ? -15.062 -38.438 -5.773 1 86.06 92 ASP B O 1
ATOM 3711 N N . ASN B 1 93 ? -14.109 -37.281 -7.309 1 88 93 ASN B N 1
ATOM 3712 C CA . ASN B 1 93 ? -14.766 -36 -7.035 1 88 93 ASN B CA 1
ATOM 3713 C C . ASN B 1 93 ? -14.414 -35.469 -5.645 1 88 93 ASN B C 1
ATOM 3715 O O . ASN B 1 93 ? -15.18 -34.688 -5.055 1 88 93 ASN B O 1
ATOM 3719 N N . THR B 1 94 ? -13.297 -36.062 -5.191 1 93.44 94 THR B N 1
ATOM 3720 C CA . THR B 1 94 ? -12.828 -35.531 -3.916 1 93.44 94 THR B CA 1
ATOM 3721 C C . THR B 1 94 ? -12.258 -34.125 -4.098 1 93.44 94 THR B C 1
ATOM 3723 O O . THR B 1 94 ? -11.656 -33.812 -5.133 1 93.44 94 THR B O 1
ATOM 3726 N N . ILE B 1 95 ? -12.531 -33.25 -3.121 1 96.62 95 ILE B N 1
ATOM 3727 C CA . ILE B 1 95 ? -11.984 -31.906 -3.172 1 96.62 95 ILE B CA 1
ATOM 3728 C C . ILE B 1 95 ? -10.68 -31.844 -2.387 1 96.62 95 ILE B C 1
ATOM 3730 O O . ILE B 1 95 ? -10.609 -32.312 -1.245 1 96.62 95 ILE B O 1
ATOM 3734 N N . ARG B 1 96 ? -9.648 -31.25 -3.018 1 96.69 96 ARG B N 1
ATOM 3735 C CA . ARG B 1 96 ? -8.289 -31.188 -2.488 1 96.69 96 ARG B CA 1
ATOM 3736 C C . ARG B 1 96 ? -7.824 -29.75 -2.336 1 96.69 96 ARG B C 1
ATOM 3738 O O . ARG B 1 96 ? -8.07 -28.906 -3.209 1 96.69 96 ARG B O 1
ATOM 3745 N N . VAL B 1 97 ? -7.215 -29.484 -1.215 1 98 97 VAL B N 1
ATOM 3746 C CA . VAL B 1 97 ? -6.629 -28.172 -0.982 1 98 97 VAL B CA 1
ATOM 3747 C C . VAL B 1 97 ? -5.121 -28.312 -0.783 1 98 97 VAL B C 1
ATOM 3749 O O . VAL B 1 97 ? -4.664 -29.172 -0.04 1 98 97 VAL B O 1
ATOM 3752 N N . PHE B 1 98 ? -4.383 -27.484 -1.417 1 97.88 98 PHE B N 1
ATOM 3753 C CA . PHE B 1 98 ? -2.93 -27.578 -1.464 1 97.88 98 PHE B CA 1
ATOM 3754 C C . PHE B 1 98 ? -2.293 -26.625 -0.447 1 97.88 98 PHE B C 1
ATOM 3756 O O . PHE B 1 98 ? -2.336 -25.406 -0.612 1 97.88 98 PHE B O 1
ATOM 3763 N N . ARG B 1 99 ? -1.671 -27.078 0.638 1 98.25 99 ARG B N 1
ATOM 3764 C CA . ARG B 1 99 ? -0.772 -26.469 1.61 1 98.25 99 ARG B CA 1
ATOM 3765 C C . ARG B 1 99 ? -1.366 -25.172 2.166 1 98.25 99 ARG B C 1
ATOM 3767 O O . ARG B 1 99 ? -0.657 -24.188 2.336 1 98.25 99 ARG B O 1
ATOM 3774 N N . LEU B 1 100 ? -2.652 -25.266 2.453 1 98.25 100 LEU B N 1
ATOM 3775 C CA . LEU B 1 100 ? -3.361 -24.109 3.008 1 98.25 100 LEU B CA 1
ATOM 3776 C C . LEU B 1 100 ? -2.762 -23.703 4.348 1 98.25 100 LEU B C 1
ATOM 3778 O O . LEU B 1 100 ? -2.752 -22.516 4.688 1 98.25 100 LEU B O 1
ATOM 3782 N N . ASP B 1 101 ? -2.219 -24.609 5.082 1 98.19 101 ASP B N 1
ATOM 3783 C CA . ASP B 1 101 ? -1.578 -24.344 6.367 1 98.19 101 ASP B CA 1
ATOM 3784 C C . ASP B 1 101 ? -0.39 -23.406 6.199 1 98.19 101 ASP B C 1
ATOM 3786 O O . ASP B 1 101 ? -0.195 -22.5 7.008 1 98.19 101 ASP B O 1
ATOM 3790 N N . CYS B 1 102 ? 0.427 -23.609 5.109 1 98.56 102 CYS B N 1
ATOM 3791 C CA . CYS B 1 102 ? 1.556 -22.734 4.828 1 98.56 102 CYS B CA 1
ATOM 3792 C C . CYS B 1 102 ? 1.081 -21.312 4.523 1 98.56 102 CYS B C 1
ATOM 3794 O O . CYS B 1 102 ? 1.716 -20.344 4.93 1 98.56 102 CYS B O 1
ATOM 3796 N N . ASN B 1 103 ? -0.053 -21.234 3.838 1 98.62 103 ASN B N 1
ATOM 3797 C CA . ASN B 1 103 ? -0.626 -19.922 3.568 1 98.62 103 ASN B CA 1
ATOM 3798 C C . ASN B 1 103 ? -1.093 -19.234 4.852 1 98.62 103 ASN B C 1
ATOM 3800 O O . ASN B 1 103 ? -0.935 -18.031 5.008 1 98.62 103 ASN B O 1
ATOM 3804 N N . MET B 1 104 ? -1.647 -19.984 5.773 1 98.69 104 MET B N 1
ATOM 3805 C CA . MET B 1 104 ? -2.09 -19.406 7.043 1 98.69 104 MET B CA 1
ATOM 3806 C C . MET B 1 104 ? -0.905 -18.859 7.84 1 98.69 104 MET B C 1
ATOM 3808 O O . MET B 1 104 ? -0.984 -17.781 8.422 1 98.69 104 MET B O 1
ATOM 3812 N N . LEU B 1 105 ? 0.118 -19.641 7.848 1 98.62 105 LEU B N 1
ATOM 3813 C CA . LEU B 1 105 ? 1.314 -19.203 8.555 1 98.62 105 LEU B CA 1
ATOM 3814 C C . LEU B 1 105 ? 1.84 -17.891 7.973 1 98.62 105 LEU B C 1
ATOM 3816 O O . LEU B 1 105 ? 2.186 -16.984 8.719 1 98.62 105 LEU B O 1
ATOM 3820 N N . ARG B 1 106 ? 1.951 -17.844 6.684 1 98.62 106 ARG B N 1
ATOM 3821 C CA . ARG B 1 106 ? 2.441 -16.641 6.02 1 98.62 106 ARG B CA 1
ATOM 3822 C C . ARG B 1 106 ? 1.491 -15.477 6.234 1 98.62 106 ARG B C 1
ATOM 3824 O O . ARG B 1 106 ? 1.93 -14.336 6.383 1 98.62 106 ARG B O 1
ATOM 3831 N N . MET B 1 107 ? 0.205 -15.758 6.262 1 98.81 107 MET B N 1
ATOM 3832 C CA . MET B 1 107 ? -0.771 -14.695 6.496 1 98.81 107 MET B CA 1
ATOM 3833 C C . MET B 1 107 ? -0.602 -14.094 7.887 1 98.81 107 MET B C 1
ATOM 3835 O O . MET B 1 107 ? -0.664 -12.875 8.055 1 98.81 107 MET B O 1
ATOM 3839 N N . LYS B 1 108 ? -0.422 -14.93 8.852 1 98.75 108 LYS B N 1
ATOM 3840 C CA . LYS B 1 108 ? -0.199 -14.469 10.219 1 98.75 108 LYS B CA 1
ATOM 3841 C C . LYS B 1 108 ? 1.048 -13.594 10.305 1 98.75 108 LYS B C 1
ATOM 3843 O O . LYS B 1 108 ? 1.054 -12.586 11.016 1 98.75 108 LYS B O 1
ATOM 3848 N N . HIS B 1 109 ? 2.061 -14.008 9.586 1 98.44 109 HIS B N 1
ATOM 3849 C CA . HIS B 1 109 ? 3.297 -13.234 9.547 1 98.44 109 HIS B CA 1
ATOM 3850 C C . HIS B 1 109 ? 3.064 -11.852 8.953 1 98.44 109 HIS B C 1
ATOM 3852 O O . HIS B 1 109 ? 3.557 -10.852 9.484 1 98.44 109 HIS B O 1
ATOM 3858 N N . SER B 1 110 ? 2.342 -11.766 7.883 1 98.81 110 SER B N 1
ATOM 3859 C CA . SER B 1 110 ? 2.021 -10.5 7.234 1 98.81 110 SER B CA 1
ATOM 3860 C C . SER B 1 110 ? 1.143 -9.625 8.133 1 98.81 110 SER B C 1
ATOM 3862 O O . SER B 1 110 ? 1.361 -8.422 8.234 1 98.81 110 SER B O 1
ATOM 3864 N N . ALA B 1 111 ? 0.158 -10.25 8.75 1 98.81 111 ALA B N 1
ATOM 3865 C CA . ALA B 1 111 ? -0.739 -9.523 9.641 1 98.81 111 ALA B CA 1
ATOM 3866 C C . ALA B 1 111 ? 0.033 -8.883 10.789 1 98.81 111 ALA B C 1
ATOM 3868 O O . ALA B 1 111 ? -0.19 -7.719 11.125 1 98.81 111 ALA B O 1
ATOM 3869 N N . LYS B 1 112 ? 0.917 -9.617 11.359 1 98.5 112 LYS B N 1
ATOM 3870 C CA . LYS B 1 112 ? 1.739 -9.109 12.453 1 98.5 112 LYS B CA 1
ATOM 3871 C C . LYS B 1 112 ? 2.533 -7.879 12.016 1 98.5 112 LYS B C 1
ATOM 3873 O O . LYS B 1 112 ? 2.586 -6.879 12.734 1 98.5 112 LYS B O 1
ATOM 3878 N N . ARG B 1 113 ? 3.094 -7.906 10.836 1 98.5 113 ARG B N 1
ATOM 3879 C CA . ARG B 1 113 ? 3.906 -6.809 10.32 1 98.5 113 ARG B CA 1
ATOM 3880 C C . ARG B 1 113 ? 3.068 -5.547 10.133 1 98.5 113 ARG B C 1
ATOM 3882 O O . ARG B 1 113 ? 3.582 -4.434 10.234 1 98.5 113 ARG B O 1
ATOM 3889 N N . LEU B 1 114 ? 1.77 -5.715 9.953 1 98.69 114 LEU B N 1
ATOM 3890 C CA . LEU B 1 114 ? 0.871 -4.59 9.719 1 98.69 114 LEU B CA 1
ATOM 3891 C C . LEU B 1 114 ? 0.168 -4.18 11.008 1 98.69 114 LEU B C 1
ATOM 3893 O O . LEU B 1 114 ? -0.723 -3.328 10.992 1 98.69 114 LEU B O 1
ATOM 3897 N N . SER B 1 115 ? 0.491 -4.828 12.094 1 98.5 115 SER B N 1
ATOM 3898 C CA . SER B 1 115 ? -0.153 -4.617 13.383 1 98.5 115 SER B CA 1
ATOM 3899 C C . SER B 1 115 ? -1.646 -4.922 13.312 1 98.5 115 SER B C 1
ATOM 3901 O O . SER B 1 115 ? -2.451 -4.25 13.961 1 98.5 115 SER B O 1
ATOM 3903 N N . LEU B 1 116 ? -2.035 -5.836 12.477 1 98.75 116 LEU B N 1
ATOM 3904 C CA . LEU B 1 116 ? -3.395 -6.367 12.438 1 98.75 116 LEU B CA 1
ATOM 3905 C C . LEU B 1 116 ? -3.578 -7.465 13.477 1 98.75 116 LEU B C 1
ATOM 3907 O O . LEU B 1 116 ? -2.6 -8.023 13.977 1 98.75 116 LEU B O 1
ATOM 3911 N N . PRO B 1 117 ? -4.844 -7.738 13.797 1 98.62 117 PRO B N 1
ATOM 3912 C CA . PRO B 1 117 ? -5.055 -8.758 14.836 1 98.62 117 PRO B CA 1
ATOM 3913 C C . PRO B 1 117 ? -4.621 -10.148 14.391 1 98.62 117 PRO B C 1
ATOM 3915 O O . PRO B 1 117 ? -4.809 -10.516 13.227 1 98.62 117 PRO B O 1
ATOM 3918 N N . ASP B 1 118 ? -4.035 -10.875 15.32 1 98.38 118 ASP B N 1
ATOM 3919 C CA . ASP B 1 118 ? -3.701 -12.281 15.086 1 98.38 118 ASP B CA 1
ATOM 3920 C C . ASP B 1 118 ? -4.953 -13.156 15.117 1 98.38 118 ASP B C 1
ATOM 3922 O O . ASP B 1 118 ? -6.02 -12.711 15.547 1 98.38 118 ASP B O 1
ATOM 3926 N N . PHE B 1 119 ? -4.875 -14.32 14.586 1 98.75 119 PHE B N 1
ATOM 3927 C CA . PHE B 1 119 ? -5.953 -15.305 14.586 1 98.75 119 PHE B CA 1
ATOM 3928 C C . PHE B 1 119 ? -5.391 -16.719 14.633 1 98.75 119 PHE B C 1
ATOM 3930 O O . PHE B 1 119 ? -4.199 -16.922 14.383 1 98.75 119 PHE B O 1
ATOM 3937 N N . ASP B 1 120 ? -6.23 -17.656 15.039 1 98.69 120 ASP B N 1
ATOM 3938 C CA . ASP B 1 120 ? -5.848 -19.078 14.992 1 98.69 120 ASP B CA 1
ATOM 3939 C C . ASP B 1 120 ? -5.93 -19.625 13.57 1 98.69 120 ASP B C 1
ATOM 3941 O O . ASP B 1 120 ? -7.02 -19.766 13.016 1 98.69 120 ASP B O 1
ATOM 3945 N N . GLY B 1 121 ? -4.781 -19.938 13 1 98.69 121 GLY B N 1
ATOM 3946 C CA . GLY B 1 121 ? -4.715 -20.375 11.617 1 98.69 121 GLY B CA 1
ATOM 3947 C C . GLY B 1 121 ? -5.445 -21.688 11.375 1 98.69 121 GLY B C 1
ATOM 3948 O O . GLY B 1 121 ? -5.961 -21.922 10.281 1 98.69 121 GLY B O 1
ATOM 3949 N N . HIS B 1 122 ? -5.5 -22.578 12.359 1 98.25 122 HIS B N 1
ATOM 3950 C CA . HIS B 1 122 ? -6.25 -23.828 12.219 1 98.25 122 HIS B CA 1
ATOM 3951 C C . HIS B 1 122 ? -7.742 -23.562 12.078 1 98.25 122 HIS B C 1
ATOM 3953 O O . HIS B 1 122 ? -8.414 -24.188 11.258 1 98.25 122 HIS B O 1
ATOM 3959 N N . GLU B 1 123 ? -8.203 -22.641 12.906 1 98.62 123 GLU B N 1
ATOM 3960 C CA . GLU B 1 123 ? -9.625 -22.312 12.867 1 98.62 123 GLU B CA 1
ATOM 3961 C C . GLU B 1 123 ? -10 -21.656 11.547 1 98.62 123 GLU B C 1
ATOM 3963 O O . GLU B 1 123 ? -11.07 -21.922 10.992 1 98.62 123 GLU B O 1
ATOM 3968 N N . LEU B 1 124 ? -9.141 -20.781 11.055 1 98.88 124 LEU B N 1
ATOM 3969 C CA . LEU B 1 124 ? -9.445 -20.172 9.758 1 98.88 124 LEU B CA 1
ATOM 3970 C C . LEU B 1 124 ? -9.453 -21.219 8.656 1 98.88 124 LEU B C 1
ATOM 3972 O O . LEU B 1 124 ? -10.305 -21.188 7.766 1 98.88 124 LEU B O 1
ATOM 3976 N N . GLN B 1 125 ? -8.508 -22.141 8.703 1 98.44 125 GLN B N 1
ATOM 3977 C CA . GLN B 1 125 ? -8.484 -23.219 7.715 1 98.44 125 GLN B CA 1
ATOM 3978 C C . GLN B 1 125 ? -9.812 -23.969 7.676 1 98.44 125 GLN B C 1
ATOM 3980 O O . GLN B 1 125 ? -10.359 -24.219 6.602 1 98.44 125 GLN B O 1
ATOM 3985 N N . LYS B 1 126 ? -10.305 -24.281 8.836 1 98.56 126 LYS B N 1
ATOM 3986 C CA . LYS B 1 126 ? -11.578 -25 8.922 1 98.56 126 LYS B CA 1
ATOM 3987 C C . LYS B 1 126 ? -12.711 -24.172 8.32 1 98.56 126 LYS B C 1
ATOM 3989 O O . LYS B 1 126 ? -13.586 -24.703 7.637 1 98.56 126 LYS B O 1
ATOM 3994 N N . CYS B 1 127 ? -12.734 -22.875 8.594 1 98.94 127 CYS B N 1
ATOM 3995 C CA . CYS B 1 127 ? -13.758 -22 8.047 1 98.94 127 CYS B CA 1
ATOM 3996 C C . CYS B 1 127 ? -13.672 -21.938 6.527 1 98.94 127 CYS B C 1
ATOM 3998 O O . CYS B 1 127 ? -14.695 -21.938 5.84 1 98.94 127 CYS B O 1
ATOM 4000 N N . ILE B 1 128 ? -12.453 -21.875 6.008 1 98.94 128 ILE B N 1
ATOM 4001 C CA . ILE B 1 128 ? -12.25 -21.812 4.562 1 98.94 128 ILE B CA 1
ATOM 4002 C C . ILE B 1 128 ? -12.727 -23.125 3.926 1 98.94 128 ILE B C 1
ATOM 4004 O O . ILE B 1 128 ? -13.398 -23.094 2.891 1 98.94 128 ILE B O 1
ATOM 4008 N N . GLU B 1 129 ? -12.398 -24.219 4.5 1 98.69 129 GLU B N 1
ATOM 4009 C CA . GLU B 1 129 ? -12.844 -25.531 3.996 1 98.69 129 GLU B CA 1
ATOM 4010 C C . GLU B 1 129 ? -14.359 -25.609 3.967 1 98.69 129 GLU B C 1
ATOM 4012 O O . GLU B 1 129 ? -14.938 -26.172 3.031 1 98.69 129 GLU B O 1
ATOM 4017 N N . ALA B 1 130 ? -14.992 -25.062 5.02 1 98.81 130 ALA B N 1
ATOM 4018 C CA . ALA B 1 130 ? -16.453 -25.031 5.035 1 98.81 130 ALA B CA 1
ATOM 4019 C C . ALA B 1 130 ? -17 -24.219 3.865 1 98.81 130 ALA B C 1
ATOM 4021 O O . ALA B 1 130 ? -17.984 -24.609 3.229 1 98.81 130 ALA B O 1
ATOM 4022 N N . LEU B 1 131 ? -16.391 -23.094 3.572 1 98.94 131 LEU B N 1
ATOM 4023 C CA . LEU B 1 131 ? -16.797 -22.281 2.436 1 98.94 131 LEU B CA 1
ATOM 4024 C C . LEU B 1 131 ? -16.672 -23.062 1.131 1 98.94 131 LEU B C 1
ATOM 4026 O O . LEU B 1 131 ? -17.562 -23.016 0.282 1 98.94 131 LEU B O 1
ATOM 4030 N N . ILE B 1 132 ? -15.555 -23.75 0.966 1 98.75 132 ILE B N 1
ATOM 4031 C CA . ILE B 1 132 ? -15.305 -24.562 -0.223 1 98.75 132 ILE B CA 1
ATOM 4032 C C . ILE B 1 132 ? -16.406 -25.625 -0.367 1 98.75 132 ILE B C 1
ATOM 4034 O O . ILE B 1 132 ? -16.906 -25.859 -1.467 1 98.75 132 ILE B O 1
ATOM 4038 N N . LYS B 1 133 ? -16.781 -26.219 0.736 1 98.12 133 LYS B N 1
ATOM 4039 C CA . LYS B 1 133 ? -17.828 -27.25 0.705 1 98.12 133 LYS B CA 1
ATOM 4040 C C . LYS B 1 133 ? -19.172 -26.641 0.303 1 98.12 133 LYS B C 1
ATOM 4042 O O . LYS B 1 133 ? -19.906 -27.219 -0.499 1 98.12 133 LYS B O 1
ATOM 4047 N N . VAL B 1 134 ? -19.469 -25.469 0.852 1 98.38 134 VAL B N 1
ATOM 4048 C CA . VAL B 1 134 ? -20.719 -24.781 0.538 1 98.38 134 VAL B CA 1
ATOM 4049 C C . VAL B 1 134 ? -20.797 -24.5 -0.96 1 98.38 134 VAL B C 1
ATOM 4051 O O . VAL B 1 134 ? -21.844 -24.672 -1.583 1 98.38 134 VAL B O 1
ATOM 4054 N N . ASP B 1 135 ? -19.688 -24.156 -1.533 1 98.25 135 ASP B N 1
ATOM 4055 C CA . ASP B 1 135 ? -19.625 -23.781 -2.943 1 98.25 135 ASP B CA 1
ATOM 4056 C C . ASP B 1 135 ? -18.906 -24.844 -3.766 1 98.25 135 ASP B C 1
ATOM 4058 O O . ASP B 1 135 ? -18.219 -24.531 -4.738 1 98.25 135 ASP B O 1
ATOM 4062 N N . GLN B 1 136 ? -18.984 -26.109 -3.412 1 96.94 136 GLN B N 1
ATOM 4063 C CA . GLN B 1 136 ? -18.203 -27.188 -4.004 1 96.94 136 GLN B CA 1
ATOM 4064 C C . GLN B 1 136 ? -18.531 -27.359 -5.484 1 96.94 136 GLN B C 1
ATOM 4066 O O . GLN B 1 136 ? -17.672 -27.766 -6.273 1 96.94 136 GLN B O 1
ATOM 4071 N N . ASP B 1 137 ? -19.766 -26.969 -5.898 1 95.5 137 ASP B N 1
ATOM 4072 C CA . ASP B 1 137 ? -20.188 -27.125 -7.285 1 95.5 137 ASP B CA 1
ATOM 4073 C C . ASP B 1 137 ? -19.438 -26.156 -8.203 1 95.5 137 ASP B C 1
ATOM 4075 O O . ASP B 1 137 ? -19.453 -26.312 -9.422 1 95.5 137 ASP B O 1
ATOM 4079 N N . TRP B 1 138 ? -18.812 -25.172 -7.613 1 97.19 138 TRP B N 1
ATOM 4080 C CA . TRP B 1 138 ? -18.078 -24.188 -8.383 1 97.19 138 TRP B CA 1
ATOM 4081 C C . TRP B 1 138 ? -16.656 -24.672 -8.68 1 97.19 138 TRP B C 1
ATOM 4083 O O . TRP B 1 138 ? -15.945 -24.062 -9.477 1 97.19 138 TRP B O 1
ATOM 4093 N N . ILE B 1 139 ? -16.188 -25.734 -8.039 1 97.06 139 ILE B N 1
ATOM 4094 C CA . ILE B 1 139 ? -14.867 -26.297 -8.328 1 97.06 139 ILE B CA 1
ATOM 4095 C C . ILE B 1 139 ? -14.914 -27.094 -9.633 1 97.06 139 ILE B C 1
ATOM 4097 O O . ILE B 1 139 ? -15.562 -28.141 -9.703 1 97.06 139 ILE B O 1
ATOM 4101 N N . PRO B 1 140 ? -14.219 -26.609 -10.625 1 95 140 PRO B N 1
ATOM 4102 C CA . PRO B 1 140 ? -14.312 -27.281 -11.922 1 95 140 PRO B CA 1
ATOM 4103 C C . PRO B 1 140 ? -13.734 -28.688 -11.906 1 95 140 PRO B C 1
ATOM 4105 O O . PRO B 1 140 ? -12.75 -28.953 -11.203 1 95 140 PRO B O 1
ATOM 4108 N N . ASP B 1 141 ? -14.297 -29.578 -12.719 1 91.44 141 ASP B N 1
ATOM 4109 C CA . ASP B 1 141 ? -13.836 -30.953 -12.805 1 91.44 141 ASP B CA 1
ATOM 4110 C C . ASP B 1 141 ? -13.07 -31.203 -14.102 1 91.44 141 ASP B C 1
ATOM 4112 O O . ASP B 1 141 ? -12.898 -32.344 -14.523 1 91.44 141 ASP B O 1
ATOM 4116 N N . HIS B 1 142 ? -12.562 -30.188 -14.727 1 90.88 142 HIS B N 1
ATOM 4117 C CA . HIS B 1 142 ? -11.789 -30.281 -15.961 1 90.88 142 HIS B CA 1
ATOM 4118 C C . HIS B 1 142 ? -10.297 -30.125 -15.688 1 90.88 142 HIS B C 1
ATOM 4120 O O . HIS B 1 142 ? -9.891 -29.344 -14.828 1 90.88 142 HIS B O 1
ATOM 4126 N N . PRO B 1 143 ? -9.516 -30.922 -16.484 1 88 143 PRO B N 1
ATOM 4127 C CA . PRO B 1 143 ? -8.062 -30.781 -16.312 1 88 143 PRO B CA 1
ATOM 4128 C C . PRO B 1 143 ? -7.586 -29.344 -16.5 1 88 143 PRO B C 1
ATOM 4130 O O . PRO B 1 143 ? -8.031 -28.656 -17.422 1 88 143 PRO B O 1
ATOM 4133 N N . GLY B 1 144 ? -6.754 -28.906 -15.617 1 90.31 144 GLY B N 1
ATOM 4134 C CA . GLY B 1 144 ? -6.176 -27.578 -15.719 1 90.31 144 GLY B CA 1
ATOM 4135 C C . GLY B 1 144 ? -6.98 -26.531 -14.984 1 90.31 144 GLY B C 1
ATOM 4136 O O . GLY B 1 144 ? -6.484 -25.422 -14.727 1 90.31 144 GLY B O 1
ATOM 4137 N N . PHE B 1 145 ? -8.258 -26.859 -14.711 1 94.62 145 PHE B N 1
ATOM 4138 C CA . PHE B 1 145 ? -9.109 -25.906 -14 1 94.62 145 PHE B CA 1
ATOM 4139 C C . PHE B 1 145 ? -9.031 -26.141 -12.5 1 94.62 145 PHE B C 1
ATOM 4141 O O . PHE B 1 145 ? -8.727 -27.25 -12.047 1 94.62 145 PHE B O 1
ATOM 4148 N N . SER B 1 146 ? -9.242 -25.125 -11.672 1 96.62 146 SER B N 1
ATOM 4149 C CA . SER B 1 146 ? -9.234 -25.172 -10.219 1 96.62 146 SER B CA 1
ATOM 4150 C C . SER B 1 146 ? -10.086 -24.062 -9.625 1 96.62 146 SER B C 1
ATOM 4152 O O . SER B 1 146 ? -10.844 -23.406 -10.336 1 96.62 146 SER B O 1
ATOM 4154 N N . CYS B 1 147 ? -10.086 -23.953 -8.352 1 97.94 147 CYS B N 1
ATOM 4155 C CA . CYS B 1 147 ? -10.766 -22.875 -7.645 1 97.94 147 CYS B CA 1
ATOM 4156 C C . CYS B 1 147 ? -9.789 -22.109 -6.746 1 97.94 147 CYS B C 1
ATOM 4158 O O . CYS B 1 147 ? -9.258 -22.688 -5.789 1 97.94 147 CYS B O 1
ATOM 4160 N N . TYR B 1 148 ? -9.57 -20.906 -7.145 1 98.19 148 TYR B N 1
ATOM 4161 C CA . TYR B 1 148 ? -8.68 -20.047 -6.387 1 98.19 148 TYR B CA 1
ATOM 4162 C C . TYR B 1 148 ? -9.32 -19.609 -5.078 1 98.19 148 TYR B C 1
ATOM 4164 O O . TYR B 1 148 ? -10.516 -19.281 -5.039 1 98.19 148 TYR B O 1
ATOM 4172 N N . ILE B 1 149 ? -8.562 -19.609 -3.945 1 98.81 149 ILE B N 1
ATOM 4173 C CA . ILE B 1 149 ? -8.969 -19.188 -2.607 1 98.81 149 ILE B CA 1
ATOM 4174 C C . ILE B 1 149 ? -8.234 -17.922 -2.215 1 98.81 149 ILE B C 1
ATOM 4176 O O . ILE B 1 149 ? -7 -17.859 -2.258 1 98.81 149 ILE B O 1
ATOM 4180 N N . ARG B 1 150 ? -8.953 -16.875 -1.827 1 98.81 150 ARG B N 1
ATOM 4181 C CA . ARG B 1 150 ? -8.359 -15.578 -1.524 1 98.81 150 ARG B CA 1
ATOM 4182 C C . ARG B 1 150 ? -8.75 -15.109 -0.127 1 98.81 150 ARG B C 1
ATOM 4184 O O . ARG B 1 150 ? -9.672 -14.305 0.028 1 98.81 150 ARG B O 1
ATOM 4191 N N . PRO B 1 151 ? -8.062 -15.594 0.925 1 98.88 151 PRO B N 1
ATOM 4192 C CA . PRO B 1 151 ? -8.203 -14.945 2.232 1 98.88 151 PRO B CA 1
ATOM 4193 C C . PRO B 1 151 ? -7.625 -13.531 2.258 1 98.88 151 PRO B C 1
ATOM 4195 O O . PRO B 1 151 ? -6.531 -13.297 1.736 1 98.88 151 PRO B O 1
ATOM 4198 N N . THR B 1 152 ? -8.352 -12.586 2.846 1 98.94 152 THR B N 1
ATOM 4199 C CA . THR B 1 152 ? -7.934 -11.195 2.906 1 98.94 152 THR B CA 1
ATOM 4200 C C . THR B 1 152 ? -8.242 -10.594 4.277 1 98.94 152 THR B C 1
ATOM 4202 O O . THR B 1 152 ? -9.297 -10.852 4.852 1 98.94 152 THR B O 1
ATOM 4205 N N . LEU B 1 153 ? -7.309 -9.906 4.859 1 98.94 153 LEU B N 1
ATOM 4206 C CA . LEU B 1 153 ? -7.461 -9.188 6.117 1 98.94 153 LEU B CA 1
ATOM 4207 C C . LEU B 1 153 ? -7.195 -7.695 5.922 1 98.94 153 LEU B C 1
ATOM 4209 O O . LEU B 1 153 ? -6.105 -7.301 5.504 1 98.94 153 LEU B O 1
ATOM 4213 N N . ILE B 1 154 ? -8.227 -6.84 6.25 1 98.94 154 ILE B N 1
ATOM 4214 C CA . ILE B 1 154 ? -8.102 -5.406 6.012 1 98.94 154 ILE B CA 1
ATOM 4215 C C . ILE B 1 154 ? -8.445 -4.641 7.289 1 98.94 154 ILE B C 1
ATOM 4217 O O . ILE B 1 154 ? -9.281 -5.086 8.086 1 98.94 154 ILE B O 1
ATOM 4221 N N . ALA B 1 155 ? -7.781 -3.492 7.496 1 98.94 1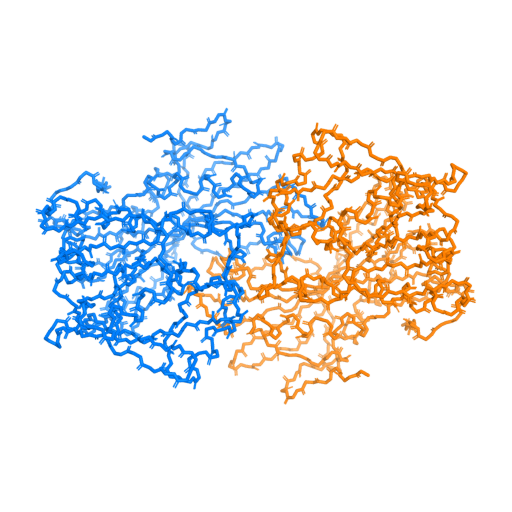55 ALA B N 1
ATOM 4222 C CA . ALA B 1 155 ? -8.109 -2.566 8.578 1 98.94 155 ALA B CA 1
ATOM 4223 C C . ALA B 1 155 ? -9.336 -1.732 8.234 1 98.94 155 ALA B C 1
ATOM 4225 O O . ALA B 1 155 ? -9.398 -1.11 7.168 1 98.94 155 ALA B O 1
ATOM 4226 N N . THR B 1 156 ? -10.305 -1.665 9.156 1 98.81 156 THR B N 1
ATOM 4227 C CA . THR B 1 156 ? -11.562 -1.008 8.812 1 98.81 156 THR B CA 1
ATOM 4228 C C . THR B 1 156 ? -11.898 0.084 9.828 1 98.81 156 THR B C 1
ATOM 4230 O O . THR B 1 156 ? -13.047 0.499 9.945 1 98.81 156 THR B O 1
ATOM 4233 N N . GLU B 1 157 ? -10.906 0.462 10.641 1 98.31 157 GLU B N 1
ATOM 4234 C CA . GLU B 1 157 ? -11.172 1.564 11.562 1 98.31 157 GLU B CA 1
ATOM 4235 C C . GLU B 1 157 ? -11.742 2.771 10.82 1 98.31 157 GLU B C 1
ATOM 4237 O O . GLU B 1 157 ? -11.266 3.131 9.742 1 98.31 157 GLU B O 1
ATOM 4242 N N . GLU B 1 158 ? -12.773 3.383 11.375 1 98.12 158 GLU B N 1
ATOM 4243 C CA . GLU B 1 158 ? -13.492 4.492 10.758 1 98.12 158 GLU B CA 1
ATOM 4244 C C . GLU B 1 158 ? -12.938 5.836 11.219 1 98.12 158 GLU B C 1
ATOM 4246 O O . GLU B 1 158 ? -13.672 6.688 11.719 1 98.12 158 GLU B O 1
ATOM 4251 N N . ALA B 1 159 ? -11.664 6.012 10.984 1 97.44 159 ALA B N 1
ATOM 4252 C CA . ALA B 1 159 ? -10.961 7.234 11.367 1 97.44 159 ALA B CA 1
ATOM 4253 C C . ALA B 1 159 ? -9.734 7.453 10.484 1 97.44 159 ALA B C 1
ATOM 4255 O O . ALA B 1 159 ? -9.078 6.492 10.07 1 97.44 159 ALA B O 1
ATOM 4256 N N . LEU B 1 160 ? -9.438 8.711 10.266 1 96.81 160 LEU B N 1
ATOM 4257 C CA . LEU B 1 160 ? -8.188 9.016 9.578 1 96.81 160 LEU B CA 1
ATOM 4258 C C . LEU B 1 160 ? -7.02 9.062 10.562 1 96.81 160 LEU B C 1
ATOM 4260 O O . LEU B 1 160 ? -7.191 9.453 11.719 1 96.81 160 LEU B O 1
ATOM 4264 N N . GLY B 1 161 ? -5.867 8.672 10.102 1 95.31 161 GLY B N 1
ATOM 4265 C CA . GLY B 1 161 ? -4.668 8.656 10.914 1 95.31 161 GLY B CA 1
ATOM 4266 C C . GLY B 1 161 ? -3.857 7.383 10.766 1 95.31 161 GLY B C 1
ATOM 4267 O O . GLY B 1 161 ? -4.422 6.289 10.719 1 95.31 161 GLY B O 1
ATOM 4268 N N . VAL B 1 162 ? -2.58 7.555 10.734 1 95.38 162 VAL B N 1
ATOM 4269 C CA . VAL B 1 162 ? -1.682 6.418 10.562 1 95.38 162 VAL B CA 1
ATOM 4270 C C . VAL B 1 162 ? -1.363 5.797 11.914 1 95.38 162 VAL B C 1
ATOM 4272 O O . VAL B 1 162 ? -0.582 6.352 12.695 1 95.38 162 VAL B O 1
ATOM 4275 N N . ARG B 1 163 ? -1.93 4.691 12.188 1 95.81 163 ARG B N 1
ATOM 4276 C CA . ARG B 1 163 ? -1.728 3.938 13.422 1 95.81 163 ARG B CA 1
ATOM 4277 C C . ARG B 1 163 ? -2.281 2.521 13.297 1 95.81 163 ARG B C 1
ATOM 4279 O O . ARG B 1 163 ? -2.93 2.189 12.305 1 95.81 163 ARG B O 1
ATOM 4286 N N . ALA B 1 164 ? -1.99 1.728 14.336 1 97.62 164 ALA B N 1
ATOM 4287 C CA . ALA B 1 164 ? -2.609 0.406 14.375 1 97.62 164 ALA B CA 1
ATOM 4288 C C . ALA B 1 164 ? -4.133 0.515 14.43 1 97.62 164 ALA B C 1
ATOM 4290 O O . ALA B 1 164 ? -4.68 1.263 15.242 1 97.62 164 ALA B O 1
ATOM 4291 N N . SER B 1 165 ? -4.793 -0.228 13.617 1 98.38 165 SER B N 1
ATOM 4292 C CA . SER B 1 165 ? -6.238 -0.116 13.469 1 98.38 165 SER B CA 1
ATOM 4293 C C . SER B 1 165 ? -6.969 -0.771 14.633 1 98.38 165 SER B C 1
ATOM 4295 O O . SER B 1 165 ? -6.602 -1.864 15.07 1 98.38 165 SER B O 1
ATOM 4297 N N . SER B 1 166 ? -8.07 -0.148 15.07 1 98.44 166 SER B N 1
ATOM 4298 C CA . SER B 1 166 ? -8.875 -0.694 16.156 1 98.44 166 SER B CA 1
ATOM 4299 C C . SER B 1 166 ? -9.961 -1.628 15.633 1 98.44 166 SER B C 1
ATOM 4301 O O . SER B 1 166 ? -10.641 -2.297 16.406 1 98.44 166 SER B O 1
ATOM 4303 N N . LYS B 1 167 ? -10.172 -1.674 14.383 1 98.75 167 LYS B N 1
ATOM 4304 C CA . LYS B 1 167 ? -11.117 -2.574 13.727 1 98.75 167 LYS B CA 1
ATOM 4305 C C . LYS B 1 167 ? -10.484 -3.23 12.5 1 98.75 167 LYS B C 1
ATOM 4307 O O . LYS B 1 167 ? -9.609 -2.65 11.859 1 98.75 167 LYS B O 1
ATOM 4312 N N . ALA B 1 168 ? -10.977 -4.426 12.18 1 98.88 168 ALA B N 1
ATOM 4313 C CA . ALA B 1 168 ? -10.516 -5.168 11.008 1 98.88 168 ALA B CA 1
ATOM 4314 C C . ALA B 1 168 ? -11.594 -6.121 10.508 1 98.88 168 ALA B C 1
ATOM 4316 O O . ALA B 1 168 ? -12.57 -6.383 11.203 1 98.88 168 ALA B O 1
ATOM 4317 N N . LYS B 1 169 ? -11.461 -6.516 9.297 1 98.94 169 LYS B N 1
ATOM 4318 C CA . LYS B 1 169 ? -12.328 -7.516 8.672 1 98.94 169 LYS B CA 1
ATOM 4319 C C . LYS B 1 169 ? -11.508 -8.562 7.93 1 98.94 169 LYS B C 1
ATOM 4321 O O . LYS B 1 169 ? -10.641 -8.227 7.125 1 98.94 169 LYS B O 1
ATOM 4326 N N . LEU B 1 170 ? -11.727 -9.805 8.297 1 98.94 170 LEU B N 1
ATOM 4327 C CA . LEU B 1 170 ? -11.219 -10.945 7.543 1 98.94 170 LEU B CA 1
ATOM 4328 C C . LEU B 1 170 ? -12.305 -11.508 6.625 1 98.94 170 LEU B C 1
ATOM 4330 O O . LEU B 1 170 ? -13.414 -11.789 7.07 1 98.94 170 LEU B O 1
ATOM 4334 N N . PHE B 1 171 ? -12.016 -11.586 5.336 1 98.94 171 PHE B N 1
ATOM 4335 C CA . PHE B 1 171 ? -12.969 -12.219 4.43 1 98.94 171 PHE B CA 1
ATOM 4336 C C . PHE B 1 171 ? -12.25 -13.141 3.451 1 98.94 171 PHE B C 1
ATOM 4338 O O . PHE B 1 171 ? -11.047 -13 3.223 1 98.94 171 PHE B O 1
ATOM 4345 N N . VAL B 1 172 ? -12.984 -14.133 2.957 1 98.94 172 VAL B N 1
ATOM 4346 C CA . VAL B 1 172 ? -12.461 -15.102 1.994 1 98.94 172 VAL B CA 1
ATOM 4347 C C . VAL B 1 172 ? -13.422 -15.219 0.812 1 98.94 172 VAL B C 1
ATOM 4349 O O . VAL B 1 172 ? -14.625 -15.383 0.998 1 98.94 172 VAL B O 1
ATOM 4352 N N . VAL B 1 173 ? -12.852 -15.086 -0.353 1 98.94 173 VAL B N 1
ATOM 4353 C CA . VAL B 1 173 ? -13.633 -15.273 -1.571 1 98.94 173 VAL B CA 1
ATOM 4354 C C . VAL B 1 173 ? -13.016 -16.391 -2.41 1 98.94 173 VAL B C 1
ATOM 4356 O O . VAL B 1 173 ? -11.836 -16.719 -2.26 1 98.94 173 VAL B O 1
ATOM 4359 N N . LEU B 1 174 ? -13.844 -17.016 -3.201 1 98.81 174 LEU B N 1
ATOM 4360 C CA . LEU B 1 174 ? -13.43 -18.062 -4.125 1 98.81 174 LEU B CA 1
ATOM 4361 C C . LEU B 1 174 ? -13.625 -17.625 -5.57 1 98.81 174 LEU B C 1
ATOM 4363 O O . LEU B 1 174 ? -14.555 -16.859 -5.875 1 98.81 174 LEU B O 1
ATOM 4367 N N . CYS B 1 175 ? -12.742 -18.109 -6.434 1 98.25 175 CYS B N 1
ATOM 4368 C CA . CYS B 1 175 ? -12.727 -17.766 -7.852 1 98.25 175 CYS B CA 1
ATOM 4369 C C . CYS B 1 175 ? -12.391 -18.984 -8.703 1 98.25 175 CYS B C 1
ATOM 4371 O O . CYS B 1 175 ? -11.242 -19.438 -8.711 1 98.25 175 CYS B O 1
ATOM 4373 N N . PRO B 1 176 ? -13.414 -19.531 -9.453 1 98.06 176 PRO B N 1
ATOM 4374 C CA . PRO B 1 176 ? -13.023 -20.562 -10.414 1 98.06 176 PRO B CA 1
ATOM 4375 C C . PRO B 1 176 ? -12.07 -20.047 -11.492 1 98.06 176 PRO B C 1
ATOM 4377 O O . PRO B 1 176 ? -12.289 -18.953 -12.039 1 98.06 176 PRO B O 1
ATOM 4380 N N . VAL B 1 177 ? -11.055 -20.828 -11.758 1 96.81 177 VAL B N 1
ATOM 4381 C CA . VAL B 1 177 ? -10.039 -20.344 -12.688 1 96.81 177 VAL B CA 1
ATOM 4382 C C . VAL B 1 177 ? -9.672 -21.453 -13.672 1 96.81 177 VAL B C 1
ATOM 4384 O O . VAL B 1 177 ? -9.617 -22.625 -13.305 1 96.81 177 VAL B O 1
ATOM 4387 N N . GLY B 1 178 ? -9.469 -21.031 -14.914 1 94.31 178 GLY B N 1
ATOM 4388 C CA . GLY B 1 178 ? -8.922 -21.938 -15.914 1 94.31 178 GLY B CA 1
ATOM 4389 C C . GLY B 1 178 ? -7.402 -22 -15.891 1 94.31 178 GLY B C 1
ATOM 4390 O O . GLY B 1 178 ? -6.766 -21.391 -15.031 1 94.31 178 GLY B O 1
ATOM 4391 N N . PRO B 1 179 ? -6.914 -22.875 -16.844 1 89.31 179 PRO B N 1
ATOM 4392 C CA . PRO B 1 179 ? -5.453 -22.875 -16.953 1 89.31 179 PRO B CA 1
ATOM 4393 C C . PRO B 1 179 ? -4.887 -21.5 -17.281 1 89.31 179 PRO B C 1
ATOM 4395 O O . PRO B 1 179 ? -5.441 -20.781 -18.125 1 89.31 179 PRO B O 1
ATOM 4398 N N . TYR B 1 180 ? -3.855 -21.188 -16.562 1 78.19 180 TYR B N 1
ATOM 4399 C CA . TYR B 1 180 ? -3.225 -19.906 -16.812 1 78.19 180 TYR B CA 1
ATOM 4400 C C . TYR B 1 180 ? -2.734 -19.797 -18.25 1 78.19 180 TYR B C 1
ATOM 4402 O O . TYR B 1 180 ? -2.812 -18.734 -18.859 1 78.19 180 TYR B O 1
ATOM 4410 N N . PHE B 1 181 ? -2.346 -21.016 -18.75 1 80.38 181 PHE B N 1
ATOM 4411 C CA . PHE B 1 181 ? -1.928 -21.156 -20.141 1 80.38 181 PHE B CA 1
ATOM 4412 C C . PHE B 1 181 ? -2.791 -22.172 -20.859 1 80.38 181 PHE B C 1
ATOM 4414 O O . PHE B 1 181 ? -2.486 -23.375 -20.859 1 80.38 181 PHE B O 1
ATOM 4421 N N . PRO B 1 182 ? -3.766 -21.75 -21.594 1 76.31 182 PRO B N 1
ATOM 4422 C CA . PRO B 1 182 ? -4.691 -22.688 -22.234 1 76.31 182 PRO B CA 1
ATOM 4423 C C . PRO B 1 182 ? -4 -23.609 -23.25 1 76.31 182 PRO B C 1
ATOM 4425 O O . PRO B 1 182 ? -4.391 -24.766 -23.406 1 76.31 182 PRO B O 1
ATOM 4428 N N . SER B 1 183 ? -3.006 -23.125 -23.953 1 77.25 183 SER B N 1
ATOM 4429 C CA . SER B 1 183 ? -2.346 -23.906 -25 1 77.25 183 SER B CA 1
ATOM 4430 C C . SER B 1 183 ? -1.063 -24.547 -24.469 1 77.25 183 SER B C 1
ATOM 4432 O O . SER B 1 183 ? -0.228 -25 -25.25 1 77.25 183 SER B O 1
ATOM 4434 N N . GLY B 1 184 ? -0.95 -24.594 -23.156 1 81.44 184 GLY B N 1
ATOM 4435 C CA . GLY B 1 184 ? 0.29 -25.078 -22.578 1 81.44 184 GLY B CA 1
ATOM 4436 C C . GLY B 1 184 ? 1.184 -23.969 -22.062 1 81.44 184 GLY B C 1
ATOM 4437 O O . GLY B 1 184 ? 0.847 -22.797 -22.172 1 81.44 184 GLY B O 1
ATOM 4438 N N . LEU B 1 185 ? 2.248 -24.516 -21.5 1 89.44 185 LEU B N 1
ATOM 4439 C CA . LEU B 1 185 ? 3.184 -23.547 -20.938 1 89.44 185 LEU B CA 1
ATOM 4440 C C . LEU B 1 185 ? 3.635 -22.547 -22 1 89.44 185 LEU B C 1
ATOM 4442 O O . LEU B 1 185 ? 3.812 -22.906 -23.156 1 89.44 185 LEU B O 1
ATOM 4446 N N . LYS B 1 186 ? 3.775 -21.359 -21.656 1 90.94 186 LYS B N 1
ATOM 4447 C CA . LYS B 1 186 ? 4.18 -20.281 -22.547 1 90.94 186 LYS B CA 1
ATOM 4448 C C . LYS B 1 186 ? 5.359 -19.5 -21.984 1 90.94 186 LYS B C 1
ATOM 4450 O O . LYS B 1 186 ? 5.203 -18.734 -21.031 1 90.94 186 LYS B O 1
ATOM 4455 N N . PRO B 1 187 ? 6.488 -19.688 -22.672 1 95.75 187 PRO B N 1
ATOM 4456 C CA . PRO B 1 187 ? 7.652 -18.938 -22.172 1 95.75 187 PRO B CA 1
ATOM 4457 C C . PRO B 1 187 ? 7.488 -17.422 -22.312 1 95.75 187 PRO B C 1
ATOM 4459 O O . PRO B 1 187 ? 6.922 -16.953 -23.297 1 95.75 187 PRO B O 1
ATOM 4462 N N . VAL B 1 188 ? 7.977 -16.688 -21.344 1 96.38 188 VAL B N 1
ATOM 4463 C CA . VAL B 1 188 ? 7.82 -15.242 -21.359 1 96.38 188 VAL B CA 1
ATOM 4464 C C . VAL B 1 188 ? 9.188 -14.57 -21.484 1 96.38 188 VAL B C 1
ATOM 4466 O O . VAL B 1 188 ? 10.219 -15.195 -21.203 1 96.38 188 VAL B O 1
ATOM 4469 N N . ARG B 1 189 ? 9.148 -13.352 -21.969 1 97.5 189 ARG B N 1
ATOM 4470 C CA . ARG B 1 189 ? 10.305 -12.461 -22 1 97.5 189 ARG B CA 1
ATOM 4471 C C . ARG B 1 189 ? 10.242 -11.461 -20.844 1 97.5 189 ARG B C 1
ATOM 4473 O O . ARG B 1 189 ? 9.227 -10.781 -20.656 1 97.5 189 ARG B O 1
ATOM 4480 N N . VAL B 1 190 ? 11.32 -11.414 -20.109 1 98 190 VAL B N 1
ATOM 4481 C CA . VAL B 1 190 ? 11.305 -10.562 -18.922 1 98 190 VAL B CA 1
ATOM 4482 C C . VAL B 1 190 ? 12.359 -9.477 -19.062 1 98 190 VAL B C 1
ATOM 4484 O O . VAL B 1 190 ? 13.406 -9.688 -19.672 1 98 190 VAL B O 1
ATOM 4487 N N . PHE B 1 191 ? 12.07 -8.273 -18.531 1 98.06 191 PHE B N 1
ATOM 4488 C CA . PHE B 1 191 ? 12.953 -7.117 -18.609 1 98.06 191 PHE B CA 1
ATOM 4489 C C . PHE B 1 191 ? 13.578 -6.805 -17.266 1 98.06 191 PHE B C 1
ATOM 4491 O O . PHE B 1 191 ? 12.859 -6.629 -16.266 1 98.06 191 PHE B O 1
ATOM 4498 N N . CYS B 1 192 ? 14.914 -6.738 -17.203 1 96.75 192 CYS B N 1
ATOM 4499 C CA . CYS B 1 192 ? 15.625 -6.336 -16 1 96.75 192 CYS B CA 1
ATOM 4500 C C . CYS B 1 192 ? 15.531 -4.832 -15.781 1 96.75 192 CYS B C 1
ATOM 4502 O O . CYS B 1 192 ? 16.312 -4.066 -16.359 1 96.75 192 CYS B O 1
ATOM 4504 N N . ASN B 1 193 ? 14.656 -4.445 -14.859 1 89.81 193 ASN B N 1
ATOM 4505 C CA . ASN B 1 193 ? 14.422 -3.037 -14.562 1 89.81 193 ASN B CA 1
ATOM 4506 C C . ASN B 1 193 ? 15.461 -2.492 -13.594 1 89.81 193 ASN B C 1
ATOM 4508 O O . ASN B 1 193 ? 15.516 -2.91 -12.43 1 89.81 193 ASN B O 1
ATOM 4512 N N . THR B 1 194 ? 16.297 -1.569 -14 1 87.88 194 THR B N 1
ATOM 4513 C CA . THR B 1 194 ? 17.391 -1.05 -13.18 1 87.88 194 THR B CA 1
ATOM 4514 C C . THR B 1 194 ? 17.016 0.291 -12.562 1 87.88 194 THR B C 1
ATOM 4516 O O . THR B 1 194 ? 17.812 0.915 -11.867 1 87.88 194 THR B O 1
ATOM 4519 N N . ILE B 1 195 ? 15.852 0.715 -12.789 1 90.38 195 ILE B N 1
ATOM 4520 C CA . ILE B 1 195 ? 15.43 2.041 -12.352 1 90.38 195 ILE B CA 1
ATOM 4521 C C . ILE B 1 195 ? 14.438 1.912 -11.195 1 90.38 195 ILE B C 1
ATOM 4523 O O . ILE B 1 195 ? 14.602 2.553 -10.156 1 90.38 195 ILE B O 1
ATOM 4527 N N . THR B 1 196 ? 13.445 1.064 -11.422 1 94.5 196 THR B N 1
ATOM 4528 C CA . THR B 1 196 ? 12.414 0.886 -10.414 1 94.5 196 THR B CA 1
ATOM 4529 C C . THR B 1 196 ? 12.695 -0.345 -9.555 1 94.5 196 THR B C 1
ATOM 4531 O O . THR B 1 196 ? 13.156 -1.37 -10.07 1 94.5 196 THR B O 1
ATOM 4534 N N . ILE B 1 197 ? 12.398 -0.224 -8.289 1 94.31 197 ILE B N 1
ATOM 4535 C CA . ILE B 1 197 ? 12.594 -1.361 -7.398 1 94.31 197 ILE B CA 1
ATOM 4536 C C . ILE B 1 197 ? 11.258 -1.804 -6.816 1 94.31 197 ILE B C 1
ATOM 4538 O O . ILE B 1 197 ? 10.375 -0.975 -6.57 1 94.31 197 ILE B O 1
ATOM 4542 N N . ARG B 1 198 ? 11.148 -3.045 -6.602 1 94.5 198 ARG B N 1
ATOM 4543 C CA . ARG B 1 198 ? 9.93 -3.604 -6.016 1 94.5 198 ARG B CA 1
ATOM 4544 C C . ARG B 1 198 ? 10 -3.576 -4.492 1 94.5 198 ARG B C 1
ATOM 4546 O O . ARG B 1 198 ? 8.992 -3.32 -3.828 1 94.5 198 ARG B O 1
ATOM 4553 N N . SER B 1 199 ? 11.148 -3.9 -3.982 1 94.81 199 SER B N 1
ATOM 4554 C CA . SER B 1 199 ? 11.352 -4.012 -2.541 1 94.81 199 SER B CA 1
ATOM 4555 C C . SER B 1 199 ? 12.797 -3.727 -2.164 1 94.81 199 SER B C 1
ATOM 4557 O O . SER B 1 199 ? 13.68 -3.725 -3.025 1 94.81 199 SER B O 1
ATOM 4559 N N . TYR B 1 200 ? 13.023 -3.496 -0.881 1 94 200 TYR B N 1
ATOM 4560 C CA . TYR B 1 200 ? 14.352 -3.193 -0.363 1 94 200 TYR B CA 1
ATOM 4561 C C . TYR B 1 200 ? 14.523 -3.736 1.051 1 94 200 TYR B C 1
ATOM 4563 O O . TYR B 1 200 ? 13.539 -3.893 1.785 1 94 200 TYR B O 1
ATOM 4571 N N . PRO B 1 201 ? 15.836 -4.055 1.409 1 93.56 201 PRO B N 1
ATOM 4572 C CA . PRO B 1 201 ? 16.062 -4.504 2.785 1 93.56 201 PRO B CA 1
ATOM 4573 C C . PRO B 1 201 ? 15.539 -3.51 3.82 1 93.56 201 PRO B C 1
ATOM 4575 O O . PRO B 1 201 ? 15.758 -2.303 3.688 1 93.56 201 PRO B O 1
ATOM 4578 N N . GLY B 1 202 ? 14.852 -4.012 4.805 1 94.38 202 GLY B N 1
ATOM 4579 C CA . GLY B 1 202 ? 14.25 -3.154 5.812 1 94.38 202 GLY B CA 1
ATOM 4580 C C . GLY B 1 202 ? 12.82 -2.766 5.484 1 94.38 202 GLY B C 1
ATOM 4581 O O . GLY B 1 202 ? 12.117 -2.189 6.32 1 94.38 202 GLY B O 1
ATOM 4582 N N . GLY B 1 203 ? 12.391 -3.074 4.254 1 95.81 203 GLY B N 1
ATOM 4583 C CA . GLY B 1 203 ? 11.016 -2.83 3.848 1 95.81 203 GLY B CA 1
ATOM 4584 C C . GLY B 1 203 ? 10.094 -3.998 4.141 1 95.81 203 GLY B C 1
ATOM 4585 O O . GLY B 1 203 ? 10.258 -4.691 5.145 1 95.81 203 GLY B O 1
ATOM 4586 N N . VAL B 1 204 ? 9.086 -4.156 3.242 1 97.62 204 VAL B N 1
ATOM 4587 C CA . VAL B 1 204 ? 8.086 -5.176 3.537 1 97.62 204 VAL B CA 1
ATOM 4588 C C . VAL B 1 204 ? 8.016 -6.18 2.389 1 97.62 204 VAL B C 1
ATOM 4590 O O . VAL B 1 204 ? 6.98 -6.809 2.168 1 97.62 204 VAL B O 1
ATOM 4593 N N . GLY B 1 205 ? 9.055 -6.395 1.717 1 97 205 GLY B N 1
ATOM 4594 C CA . GLY B 1 205 ? 9.094 -7.25 0.542 1 97 205 GLY B CA 1
ATOM 4595 C C . GLY B 1 205 ? 8.805 -8.703 0.855 1 97 205 GLY B C 1
ATOM 4596 O O . GLY B 1 205 ? 8.312 -9.445 0 1 97 205 GLY B O 1
ATOM 4597 N N . GLU B 1 206 ? 9.039 -9.156 2.002 1 97.88 206 GLU B N 1
ATOM 4598 C CA . GLU B 1 206 ? 8.891 -10.57 2.336 1 97.88 206 GLU B CA 1
ATOM 4599 C C . GLU B 1 206 ? 7.488 -10.867 2.869 1 97.88 206 GLU B C 1
ATOM 4601 O O . GLU B 1 206 ? 7.164 -12.016 3.172 1 97.88 206 GLU B O 1
ATOM 4606 N N . TYR B 1 207 ? 6.711 -9.852 3.035 1 98.5 207 TYR B N 1
ATOM 4607 C CA . TYR B 1 207 ? 5.34 -10 3.518 1 98.5 207 TYR B CA 1
ATOM 4608 C C . TYR B 1 207 ? 4.344 -9.898 2.369 1 98.5 207 TYR B C 1
ATOM 4610 O O . TYR B 1 207 ? 4.555 -9.133 1.422 1 98.5 207 TYR B O 1
ATOM 4618 N N . LYS B 1 208 ? 3.279 -10.648 2.422 1 98.5 208 LYS B N 1
ATOM 4619 C CA . LYS B 1 208 ? 2.275 -10.594 1.362 1 98.5 208 LYS B CA 1
ATOM 4620 C C . LYS B 1 208 ? 1.239 -9.508 1.642 1 98.5 208 LYS B C 1
ATOM 4622 O O . LYS B 1 208 ? 0.051 -9.805 1.789 1 98.5 208 LYS B O 1
ATOM 4627 N N . VAL B 1 209 ? 1.712 -8.266 1.592 1 98.69 209 VAL B N 1
ATOM 4628 C CA . VAL B 1 209 ? 0.9 -7.094 1.911 1 98.69 209 VAL B CA 1
ATOM 4629 C C . VAL B 1 209 ? 0.52 -6.363 0.625 1 98.69 209 VAL B C 1
ATOM 4631 O O . VAL B 1 209 ? 1.271 -6.383 -0.352 1 98.69 209 VAL B O 1
ATOM 4634 N N . ALA B 1 210 ? -0.62 -5.703 0.653 1 98.62 210 ALA B N 1
ATOM 4635 C CA . ALA B 1 210 ? -1.2 -5.078 -0.533 1 98.62 210 ALA B CA 1
ATOM 4636 C C . ALA B 1 210 ? -0.269 -4.012 -1.103 1 98.62 210 ALA B C 1
ATOM 4638 O O . ALA B 1 210 ? -0.133 -3.885 -2.322 1 98.62 210 ALA B O 1
ATOM 4639 N N . GLY B 1 211 ? 0.398 -3.311 -0.256 1 98.06 211 GLY B N 1
ATOM 4640 C CA . GLY B 1 211 ? 1.19 -2.158 -0.65 1 98.06 211 GLY B CA 1
ATOM 4641 C C . GLY B 1 211 ? 2.379 -2.52 -1.52 1 98.06 211 GLY B C 1
ATOM 4642 O O . GLY B 1 211 ? 2.992 -1.646 -2.137 1 98.06 211 GLY B O 1
ATOM 4643 N N . ASN B 1 212 ? 2.709 -3.793 -1.667 1 97.69 212 ASN B N 1
ATOM 4644 C CA . ASN B 1 212 ? 3.834 -4.238 -2.48 1 97.69 212 ASN B CA 1
ATOM 4645 C C . ASN B 1 212 ? 3.473 -4.277 -3.963 1 97.69 212 ASN B C 1
ATOM 4647 O O . ASN B 1 212 ? 4.355 -4.391 -4.816 1 97.69 212 ASN B O 1
ATOM 4651 N N . TYR B 1 213 ? 2.205 -4.117 -4.316 1 98.06 213 TYR B N 1
ATOM 4652 C CA . TYR B 1 213 ? 1.794 -4.508 -5.66 1 98.06 213 TYR B CA 1
ATOM 4653 C C . TYR B 1 213 ? 1.515 -3.287 -6.523 1 98.06 213 TYR B C 1
ATOM 4655 O O . TYR B 1 213 ? 1.921 -3.234 -7.688 1 98.06 213 TYR B O 1
ATOM 4663 N N . ALA B 1 214 ? 0.917 -2.275 -5.922 1 98.19 214 ALA B N 1
ATOM 4664 C CA . ALA B 1 214 ? 0.584 -1.074 -6.684 1 98.19 214 ALA B CA 1
ATOM 4665 C C . ALA B 1 214 ? 1.824 -0.489 -7.355 1 98.19 214 ALA B C 1
ATOM 4667 O O . ALA B 1 214 ? 1.777 -0.087 -8.516 1 98.19 214 ALA B O 1
ATOM 4668 N N . PRO B 1 215 ? 2.977 -0.479 -6.707 1 97.06 215 PRO B N 1
ATOM 4669 C CA . PRO B 1 215 ? 4.168 0.137 -7.297 1 97.06 215 PRO B CA 1
ATOM 4670 C C . PRO B 1 215 ? 4.66 -0.601 -8.539 1 97.06 215 PRO B C 1
ATOM 4672 O O . PRO B 1 215 ? 5.504 -0.084 -9.273 1 97.06 215 PRO B O 1
ATOM 4675 N N . THR B 1 216 ? 4.18 -1.772 -8.805 1 97.5 216 THR B N 1
ATOM 4676 C CA . THR B 1 216 ? 4.691 -2.572 -9.914 1 97.5 216 THR B CA 1
ATOM 4677 C C . THR B 1 216 ? 3.83 -2.381 -11.156 1 97.5 216 THR B C 1
ATOM 4679 O O . THR B 1 216 ? 4.199 -2.822 -12.25 1 97.5 216 THR B O 1
ATOM 4682 N N . VAL B 1 217 ? 2.721 -1.671 -11.016 1 98.19 217 VAL B N 1
ATOM 4683 C CA . VAL B 1 217 ? 1.72 -1.617 -12.078 1 98.19 217 VAL B CA 1
ATOM 4684 C C . VAL B 1 217 ? 2.252 -0.797 -13.25 1 98.19 217 VAL B C 1
ATOM 4686 O O . VAL B 1 217 ? 2.283 -1.274 -14.383 1 98.19 217 VAL B O 1
ATOM 4689 N N . LEU B 1 218 ? 2.732 0.408 -13.016 1 98.19 218 LEU B N 1
ATOM 4690 C CA . LEU B 1 218 ? 3.205 1.255 -14.109 1 98.19 218 LEU B CA 1
ATOM 4691 C C . LEU B 1 218 ? 4.453 0.662 -14.758 1 98.19 218 LEU B C 1
ATOM 4693 O O . LEU B 1 218 ? 4.531 0.557 -15.984 1 98.19 218 LEU B O 1
ATOM 4697 N N . PRO B 1 219 ? 5.449 0.198 -13.961 1 97.44 219 PRO B N 1
ATOM 4698 C CA . PRO B 1 219 ? 6.613 -0.436 -14.586 1 97.44 219 PRO B CA 1
ATOM 4699 C C . PRO B 1 219 ? 6.234 -1.616 -15.477 1 97.44 219 PRO B C 1
ATOM 4701 O O . PRO B 1 219 ? 6.855 -1.832 -16.516 1 97.44 219 PRO B O 1
ATOM 4704 N N . LEU B 1 220 ? 5.25 -2.375 -15.039 1 97.31 220 LEU B N 1
ATOM 4705 C CA . LEU B 1 220 ? 4.781 -3.484 -15.859 1 97.31 220 LEU B CA 1
ATOM 4706 C C . LEU B 1 220 ? 4.246 -2.984 -17.188 1 97.31 220 LEU B C 1
ATOM 4708 O O . LEU B 1 220 ? 4.613 -3.502 -18.25 1 97.31 220 LEU B O 1
ATOM 4712 N N . LYS B 1 221 ? 3.402 -2.006 -17.109 1 96.94 221 LYS B N 1
ATOM 4713 C CA . LYS B 1 221 ? 2.846 -1.425 -18.328 1 96.94 221 LYS B CA 1
ATOM 4714 C C . LYS B 1 221 ? 3.953 -0.938 -19.266 1 96.94 221 LYS B C 1
ATOM 4716 O O . LYS B 1 221 ? 3.871 -1.12 -20.469 1 96.94 221 LYS B O 1
ATOM 4721 N N . GLU B 1 222 ? 4.973 -0.335 -18.781 1 96.88 222 GLU B N 1
ATOM 4722 C CA . GLU B 1 222 ? 6.066 0.241 -19.547 1 96.88 222 GLU B CA 1
ATOM 4723 C C . GLU B 1 222 ? 6.863 -0.844 -20.266 1 96.88 222 GLU B C 1
ATOM 4725 O O . GLU B 1 222 ? 7.211 -0.692 -21.438 1 96.88 222 GLU B O 1
ATOM 4730 N N . VAL B 1 223 ? 7.145 -1.934 -19.594 1 96.62 223 VAL B N 1
ATOM 4731 C CA . VAL B 1 223 ? 7.957 -2.969 -20.234 1 96.62 223 VAL B CA 1
ATOM 4732 C C . VAL B 1 223 ? 7.121 -3.715 -21.266 1 96.62 223 VAL B C 1
ATOM 4734 O O . VAL B 1 223 ? 7.652 -4.203 -22.266 1 96.62 223 VAL B O 1
ATOM 4737 N N . GLN B 1 224 ? 5.816 -3.799 -20.984 1 97.12 224 GLN B N 1
ATOM 4738 C CA . GLN B 1 224 ? 4.93 -4.426 -21.969 1 97.12 224 GLN B CA 1
ATOM 4739 C C . GLN B 1 224 ? 4.895 -3.627 -23.266 1 97.12 224 GLN B C 1
ATOM 4741 O O . GLN B 1 224 ? 4.805 -4.203 -24.359 1 97.12 224 GLN B O 1
ATOM 4746 N N . LYS B 1 225 ? 5.027 -2.355 -23.203 1 96.69 225 LYS B N 1
ATOM 4747 C CA . LYS B 1 225 ? 5.031 -1.483 -24.359 1 96.69 225 LYS B CA 1
ATOM 4748 C C . LYS B 1 225 ? 6.25 -1.746 -25.25 1 96.69 225 LYS B C 1
ATOM 4750 O O . LYS B 1 225 ? 6.219 -1.484 -26.453 1 96.69 225 LYS B O 1
ATOM 4755 N N . ILE B 1 226 ? 7.32 -2.283 -24.672 1 95.69 226 ILE B N 1
ATOM 4756 C CA . ILE B 1 226 ? 8.531 -2.48 -25.469 1 95.69 226 ILE B CA 1
ATOM 4757 C C . ILE B 1 226 ? 8.742 -3.971 -25.719 1 95.69 226 ILE B C 1
ATOM 4759 O O . ILE B 1 226 ? 9.867 -4.406 -26 1 95.69 226 ILE B O 1
ATOM 4763 N N . GLY B 1 227 ? 7.727 -4.801 -25.469 1 95.75 227 GLY B N 1
ATOM 4764 C CA . GLY B 1 227 ? 7.719 -6.16 -25.984 1 95.75 227 GLY B CA 1
ATOM 4765 C C . GLY B 1 227 ? 8.07 -7.199 -24.938 1 95.75 227 GLY B C 1
ATOM 4766 O O . GLY B 1 227 ? 8.266 -8.375 -25.266 1 95.75 227 GLY B O 1
ATOM 4767 N N . PHE B 1 228 ? 8.164 -6.82 -23.703 1 97.19 228 PHE B N 1
ATOM 4768 C CA . PHE B 1 228 ? 8.414 -7.781 -22.625 1 97.19 228 PHE B CA 1
ATOM 4769 C C . PHE B 1 228 ? 7.137 -8.062 -21.844 1 97.19 228 PHE B C 1
ATOM 4771 O O . PHE B 1 228 ? 6.168 -7.301 -21.938 1 97.19 228 PHE B O 1
ATOM 4778 N N . HIS B 1 229 ? 7.133 -9.164 -21.156 1 96.56 229 HIS B N 1
ATOM 4779 C CA . HIS B 1 229 ? 5.91 -9.617 -20.5 1 96.56 229 HIS B CA 1
ATOM 4780 C C . HIS B 1 229 ? 5.898 -9.227 -19.031 1 96.56 229 HIS B C 1
ATOM 4782 O O . HIS B 1 229 ? 4.84 -8.953 -18.453 1 96.56 229 HIS B O 1
ATOM 4788 N N . GLN B 1 230 ? 7.086 -9.266 -18.391 1 96.31 230 GLN B N 1
ATOM 4789 C CA . GLN B 1 230 ? 7.223 -9.008 -16.953 1 96.31 230 GLN B CA 1
ATOM 4790 C C . GLN B 1 230 ? 8.547 -8.32 -16.641 1 96.31 230 GLN B C 1
ATOM 4792 O O . GLN B 1 230 ? 9.461 -8.305 -17.484 1 96.31 230 GLN B O 1
ATOM 4797 N N . ASN B 1 231 ? 8.547 -7.785 -15.5 1 97.56 231 ASN B N 1
ATOM 4798 C CA . ASN B 1 231 ? 9.82 -7.289 -14.977 1 97.56 231 ASN B CA 1
ATOM 4799 C C . ASN B 1 231 ? 10.578 -8.383 -14.227 1 97.56 231 ASN B C 1
ATOM 4801 O O . ASN B 1 231 ? 9.977 -9.227 -13.57 1 97.56 231 ASN B O 1
ATOM 4805 N N . LEU B 1 232 ? 11.844 -8.367 -14.398 1 97.81 232 LEU B N 1
ATOM 4806 C CA . LEU B 1 232 ? 12.758 -9.016 -13.461 1 97.81 232 LEU B CA 1
ATOM 4807 C C . LEU B 1 232 ? 13.352 -8 -12.492 1 97.81 232 LEU B C 1
ATOM 4809 O O . LEU B 1 232 ? 14.164 -7.16 -12.898 1 97.81 232 LEU B O 1
ATOM 4813 N N . TRP B 1 233 ? 13.023 -8.086 -11.258 1 97.5 233 TRP B N 1
ATOM 4814 C CA . TRP B 1 233 ? 13.336 -7.059 -10.273 1 97.5 233 TRP B CA 1
ATOM 4815 C C . TRP B 1 233 ? 14.75 -7.238 -9.727 1 97.5 233 TRP B C 1
ATOM 4817 O O . TRP B 1 233 ? 15.141 -8.344 -9.344 1 97.5 233 TRP B O 1
ATOM 4827 N N . LEU B 1 234 ? 15.438 -6.129 -9.664 1 96.31 234 LEU B N 1
ATOM 4828 C CA . LEU B 1 234 ? 16.812 -6.066 -9.18 1 96.31 234 LEU B CA 1
ATOM 4829 C C . LEU B 1 234 ? 16.984 -4.941 -8.164 1 96.31 234 LEU B C 1
ATOM 4831 O O . LEU B 1 234 ? 16.25 -3.947 -8.211 1 96.31 234 LEU B O 1
ATOM 4835 N N . LEU B 1 235 ? 17.906 -5.117 -7.301 1 94.12 235 LEU B N 1
ATOM 4836 C CA . LEU B 1 235 ? 18.422 -3.957 -6.586 1 94.12 235 LEU B CA 1
ATOM 4837 C C . LEU B 1 235 ? 19.438 -3.199 -7.441 1 94.12 235 LEU B C 1
ATOM 4839 O O . LEU B 1 235 ? 19.906 -3.719 -8.453 1 94.12 235 LEU B O 1
ATOM 4843 N N . PRO B 1 236 ? 19.781 -1.982 -7.066 1 90.31 236 PRO B N 1
ATOM 4844 C CA . PRO B 1 236 ? 20.656 -1.153 -7.891 1 90.31 236 PRO B CA 1
ATOM 4845 C C . PRO B 1 236 ? 22.016 -1.806 -8.141 1 90.31 236 PRO B C 1
ATOM 4847 O O . PRO B 1 236 ? 22.641 -1.566 -9.18 1 90.31 236 PRO B O 1
ATOM 4850 N N . ASP B 1 237 ? 22.469 -2.658 -7.266 1 92.12 237 ASP B N 1
ATOM 4851 C CA . ASP B 1 237 ? 23.781 -3.277 -7.426 1 92.12 237 ASP B CA 1
ATOM 4852 C C . ASP B 1 237 ? 23.688 -4.539 -8.281 1 92.12 237 ASP B C 1
ATOM 4854 O O . ASP B 1 237 ? 24.688 -5.238 -8.469 1 92.12 237 ASP B O 1
ATOM 4858 N N . GLY B 1 238 ? 22.5 -4.855 -8.727 1 95.56 238 GLY B N 1
ATOM 4859 C CA . GLY B 1 238 ? 22.328 -5.992 -9.617 1 95.56 238 GLY B CA 1
ATOM 4860 C C . GLY B 1 238 ? 21.875 -7.246 -8.898 1 95.56 238 GLY B C 1
ATOM 4861 O O . GLY B 1 238 ? 21.734 -8.305 -9.516 1 95.56 238 GLY B O 1
ATOM 4862 N N . LEU B 1 239 ? 21.641 -7.156 -7.633 1 96.56 239 LEU B N 1
ATOM 4863 C CA . LEU B 1 239 ? 21.125 -8.305 -6.891 1 96.56 239 LEU B CA 1
ATOM 4864 C C . LEU B 1 239 ? 19.734 -8.688 -7.379 1 96.56 239 LEU B C 1
ATOM 4866 O O . LEU B 1 239 ? 18.828 -7.855 -7.387 1 96.56 239 LEU B O 1
ATOM 4870 N N . VAL B 1 240 ? 19.547 -9.969 -7.766 1 97.44 240 VAL B N 1
ATOM 4871 C CA . VAL B 1 240 ? 18.297 -10.469 -8.312 1 97.44 240 VAL B CA 1
ATOM 4872 C C . VAL B 1 240 ? 17.312 -10.742 -7.176 1 97.44 240 VAL B C 1
ATOM 4874 O O . VAL B 1 240 ? 17.672 -11.344 -6.164 1 97.44 240 VAL B O 1
ATOM 4877 N N . GLN B 1 241 ? 16.094 -10.266 -7.383 1 95.88 241 GLN B N 1
ATOM 4878 C CA . GLN B 1 241 ? 15.055 -10.508 -6.395 1 95.88 241 GLN B CA 1
ATOM 4879 C C . GLN B 1 241 ? 14 -11.477 -6.934 1 95.88 241 GLN B C 1
ATOM 4881 O O . GLN B 1 241 ? 14.164 -12.695 -6.844 1 95.88 241 GLN B O 1
ATOM 4886 N N . GLU B 1 242 ? 12.922 -10.891 -7.699 1 95.38 242 GLU B N 1
ATOM 4887 C CA . GLU B 1 242 ? 11.797 -11.68 -8.18 1 95.38 242 GLU B CA 1
ATOM 4888 C C . GLU B 1 242 ? 11.422 -11.297 -9.609 1 95.38 242 GLU B C 1
ATOM 4890 O O . GLU B 1 242 ? 12.031 -10.406 -10.195 1 95.38 242 GLU B O 1
ATOM 4895 N N . MET B 1 243 ? 10.539 -12.102 -10.125 1 94.62 243 MET B N 1
ATOM 4896 C CA . MET B 1 243 ? 9.969 -11.828 -11.445 1 94.62 243 MET B CA 1
ATOM 4897 C C . MET B 1 243 ? 8.484 -11.484 -11.336 1 94.62 243 MET B C 1
ATOM 4899 O O . MET B 1 243 ? 7.676 -12.328 -10.953 1 94.62 243 MET B O 1
ATOM 4903 N N . GLY B 1 244 ? 8.148 -10.258 -11.789 1 93 244 GLY B N 1
ATOM 4904 C CA . GLY B 1 244 ? 6.754 -9.883 -11.648 1 93 244 GLY B CA 1
ATOM 4905 C C . GLY B 1 244 ? 6.219 -10.062 -10.242 1 93 244 GLY B C 1
ATOM 4906 O O . GLY B 1 244 ? 6.719 -9.453 -9.297 1 93 244 GLY B O 1
ATOM 4907 N N . VAL B 1 245 ? 5.242 -11 -10.141 1 86.12 245 VAL B N 1
ATOM 4908 C CA . VAL B 1 245 ? 4.672 -11.312 -8.836 1 86.12 245 VAL B CA 1
ATOM 4909 C C . VAL B 1 245 ? 5.047 -12.742 -8.438 1 86.12 245 VAL B C 1
ATOM 4911 O O . VAL B 1 245 ? 4.391 -13.344 -7.59 1 86.12 245 VAL B O 1
ATOM 4914 N N . CYS B 1 246 ? 6.117 -13.297 -9.039 1 94.44 246 CYS B N 1
ATOM 4915 C CA . CYS B 1 246 ? 6.531 -14.68 -8.828 1 94.44 246 CYS B CA 1
ATOM 4916 C C . CYS B 1 246 ? 7.953 -14.742 -8.297 1 94.44 246 CYS B C 1
ATOM 4918 O O . CYS B 1 246 ? 8.719 -13.789 -8.43 1 94.44 246 CYS B O 1
ATOM 4920 N N . ASN B 1 247 ? 8.266 -15.945 -7.75 1 98.19 247 ASN B N 1
ATOM 4921 C CA . ASN B 1 247 ? 9.664 -16.266 -7.477 1 98.19 247 ASN B CA 1
ATOM 4922 C C . ASN B 1 247 ? 10.414 -16.672 -8.742 1 98.19 247 ASN B C 1
ATOM 4924 O O . ASN B 1 247 ? 9.805 -16.812 -9.805 1 98.19 247 ASN B O 1
ATOM 4928 N N . LEU B 1 248 ? 11.766 -16.781 -8.602 1 98.25 248 LEU B N 1
ATOM 4929 C CA . LEU B 1 248 ? 12.594 -17 -9.781 1 98.25 248 LEU B CA 1
ATOM 4930 C C . LEU B 1 248 ? 13.609 -18.109 -9.531 1 98.25 248 LEU B C 1
ATOM 4932 O O . LEU B 1 248 ? 14.195 -18.188 -8.453 1 98.25 248 LEU B O 1
ATOM 4936 N N . PHE B 1 249 ? 13.805 -18.953 -10.57 1 98.62 249 PHE B N 1
ATOM 4937 C CA . PHE B 1 249 ? 14.797 -20.031 -10.531 1 98.62 249 PHE B CA 1
ATOM 4938 C C . PHE B 1 249 ? 15.68 -20 -11.766 1 98.62 249 PHE B C 1
ATOM 4940 O O . PHE B 1 249 ? 15.219 -19.656 -12.859 1 98.62 249 PHE B O 1
ATOM 4947 N N . PHE B 1 250 ? 16.922 -20.406 -11.609 1 98.38 250 PHE B N 1
ATOM 4948 C CA . PHE B 1 250 ? 17.891 -20.625 -12.664 1 98.38 250 PHE B CA 1
ATOM 4949 C C . PHE B 1 250 ? 18.422 -22.062 -12.625 1 98.38 250 PHE B C 1
ATOM 4951 O O . PHE B 1 250 ? 18.766 -22.578 -11.555 1 98.38 250 PHE B O 1
ATOM 4958 N N . TYR B 1 251 ? 18.391 -22.719 -13.68 1 98.62 251 TYR B N 1
ATOM 4959 C CA . TYR B 1 251 ? 19.062 -24 -13.852 1 98.62 251 TYR B CA 1
ATOM 4960 C C . TYR B 1 251 ? 20.25 -23.875 -14.812 1 98.62 251 TYR B C 1
ATOM 4962 O O . TYR B 1 251 ? 20.062 -23.562 -15.984 1 98.62 251 TYR B O 1
ATOM 4970 N N . TRP B 1 252 ? 21.484 -24.094 -14.242 1 98.56 252 TRP B N 1
ATOM 4971 C CA . TRP B 1 252 ? 22.656 -23.906 -15.086 1 98.56 252 TRP B CA 1
ATOM 4972 C C . TRP B 1 252 ? 23.781 -24.875 -14.672 1 98.56 252 TRP B C 1
ATOM 4974 O O . TRP B 1 252 ? 23.625 -25.641 -13.719 1 98.56 252 TRP B O 1
ATOM 4984 N N . LYS B 1 253 ? 24.766 -25 -15.562 1 98.25 253 LYS B N 1
ATOM 4985 C CA . LYS B 1 253 ? 26.016 -25.609 -15.148 1 98.25 253 LYS B CA 1
ATOM 4986 C C . LYS B 1 253 ? 26.906 -24.609 -14.414 1 98.25 253 LYS B C 1
ATOM 4988 O O . LYS B 1 253 ? 27.281 -23.578 -14.977 1 98.25 253 LYS B O 1
ATOM 4993 N N . ASN B 1 254 ? 27.203 -24.891 -13.133 1 97.31 254 ASN B N 1
ATOM 4994 C CA . ASN B 1 254 ? 28.016 -23.953 -12.391 1 97.31 254 ASN B CA 1
ATOM 4995 C C . ASN B 1 254 ? 29.469 -23.969 -12.867 1 97.31 254 ASN B C 1
ATOM 4997 O O . ASN B 1 254 ? 29.812 -24.688 -13.805 1 97.31 254 ASN B O 1
ATOM 5001 N N . LYS B 1 255 ? 30.297 -23.125 -12.266 1 95.06 255 LYS B N 1
ATOM 5002 C CA . LYS B 1 255 ? 31.672 -22.953 -12.734 1 95.06 255 LYS B CA 1
ATOM 5003 C C . LYS B 1 255 ? 32.5 -24.203 -12.516 1 95.06 255 LYS B C 1
ATOM 5005 O O . LYS B 1 255 ? 33.531 -24.391 -13.148 1 95.06 255 LYS B O 1
ATOM 5010 N N . GLN B 1 256 ? 32.031 -25.094 -11.719 1 96 256 GLN B N 1
ATOM 5011 C CA . GLN B 1 256 ? 32.719 -26.359 -11.461 1 96 256 GLN B CA 1
ATOM 5012 C C . GLN B 1 256 ? 32.219 -27.438 -12.422 1 96 256 GLN B C 1
ATOM 5014 O O . GLN B 1 256 ? 32.688 -28.578 -12.359 1 96 256 GLN B O 1
ATOM 5019 N N . GLY B 1 257 ? 31.234 -27.141 -13.219 1 96.06 257 GLY B N 1
ATOM 5020 C CA . GLY B 1 257 ? 30.75 -28.078 -14.227 1 96.06 257 GLY B CA 1
ATOM 5021 C C . GLY B 1 257 ? 29.578 -28.922 -13.734 1 96.06 257 GLY B C 1
ATOM 5022 O O . GLY B 1 257 ? 29.156 -29.859 -14.406 1 96.06 257 GLY B O 1
ATOM 5023 N N . GLU B 1 258 ? 29.062 -28.5 -12.641 1 97.31 258 GLU B N 1
ATOM 5024 C CA . GLU B 1 258 ? 27.953 -29.25 -12.062 1 97.31 258 GLU B CA 1
ATOM 5025 C C . GLU B 1 258 ? 26.609 -28.578 -12.391 1 97.31 258 GLU B C 1
ATOM 5027 O O . GLU B 1 258 ? 26.5 -27.359 -12.391 1 97.31 258 GLU B O 1
ATOM 5032 N N . ASN B 1 259 ? 25.609 -29.531 -12.727 1 98.31 259 ASN B N 1
ATOM 5033 C CA . ASN B 1 259 ? 24.25 -29 -12.852 1 98.31 259 ASN B CA 1
ATOM 5034 C C . ASN B 1 259 ? 23.734 -28.469 -11.523 1 98.31 259 ASN B C 1
ATOM 5036 O O . ASN B 1 259 ? 23.875 -29.125 -10.484 1 98.31 259 ASN B O 1
ATOM 5040 N N . GLU B 1 260 ? 23.203 -27.25 -11.57 1 98.69 260 GLU B N 1
ATOM 5041 C CA . GLU B 1 260 ? 22.781 -26.594 -10.344 1 98.69 260 GLU B CA 1
ATOM 5042 C C . GLU B 1 260 ? 21.484 -25.797 -10.562 1 98.69 260 GLU B C 1
ATOM 5044 O O . GLU B 1 260 ? 21.375 -25.031 -11.523 1 98.69 260 GLU B O 1
ATOM 5049 N N . LEU B 1 261 ? 20.484 -26.125 -9.695 1 98.75 261 LEU B N 1
ATOM 5050 C CA . LEU B 1 261 ? 19.297 -25.281 -9.602 1 98.75 261 LEU B CA 1
ATOM 5051 C C . LEU B 1 261 ? 19.453 -24.234 -8.516 1 98.75 261 LEU B C 1
ATOM 5053 O O . LEU B 1 261 ? 19.688 -24.578 -7.348 1 98.75 261 LEU B O 1
ATOM 5057 N N . ILE B 1 262 ? 19.359 -22.938 -8.961 1 98.44 262 ILE B N 1
ATOM 5058 C CA . ILE B 1 262 ? 19.594 -21.844 -8.016 1 98.44 262 ILE B CA 1
ATOM 5059 C C . ILE B 1 262 ? 18.375 -20.938 -7.938 1 98.44 262 ILE B C 1
ATOM 5061 O O . ILE B 1 262 ? 17.672 -20.75 -8.938 1 98.44 262 ILE B O 1
ATOM 5065 N N . THR B 1 263 ? 18.047 -20.5 -6.738 1 98.69 263 THR B N 1
ATOM 5066 C CA . THR B 1 263 ? 17.047 -19.453 -6.523 1 98.69 263 THR B CA 1
ATOM 5067 C C . THR B 1 263 ? 17.562 -18.406 -5.523 1 98.69 263 THR B C 1
ATOM 5069 O O . THR B 1 263 ? 18.312 -18.75 -4.605 1 98.69 263 THR B O 1
ATOM 5072 N N . PRO B 1 264 ? 17.25 -17.141 -5.738 1 98.31 264 PRO B N 1
ATOM 5073 C CA . PRO B 1 264 ? 17.672 -16.125 -4.758 1 98.31 264 PRO B CA 1
ATOM 5074 C C . PRO B 1 264 ? 17.266 -16.484 -3.332 1 98.31 264 PRO B C 1
ATOM 5076 O O . PRO B 1 264 ? 16.156 -16.969 -3.105 1 98.31 264 PRO B O 1
ATOM 5079 N N . MET B 1 265 ? 18.188 -16.297 -2.416 1 97.94 265 MET B N 1
ATOM 5080 C CA . MET B 1 265 ? 17.875 -16.594 -1.018 1 97.94 265 MET B CA 1
ATOM 5081 C C . MET B 1 265 ? 16.891 -15.586 -0.449 1 97.94 265 MET B C 1
ATOM 5083 O O . MET B 1 265 ? 16.812 -14.453 -0.916 1 97.94 265 MET B O 1
ATOM 5087 N N . LEU B 1 266 ? 16.141 -16.031 0.542 1 97.31 266 LEU B N 1
ATOM 5088 C CA . LEU B 1 266 ? 15.219 -15.141 1.25 1 97.31 266 LEU B CA 1
ATOM 5089 C C . LEU B 1 266 ? 15.984 -14.203 2.178 1 97.31 266 LEU B C 1
ATOM 5091 O O . LEU B 1 266 ? 16.641 -14.648 3.123 1 97.31 266 LEU B O 1
ATOM 5095 N N . ASP B 1 267 ? 15.961 -12.891 1.869 1 94.94 267 ASP B N 1
ATOM 5096 C CA . ASP B 1 267 ? 16.766 -11.93 2.613 1 94.94 267 ASP B CA 1
ATOM 5097 C C . ASP B 1 267 ? 15.914 -10.758 3.107 1 94.94 267 ASP B C 1
ATOM 5099 O O . ASP B 1 267 ? 16.438 -9.664 3.346 1 94.94 267 ASP B O 1
ATOM 5103 N N . GLY B 1 268 ? 14.633 -10.992 3.086 1 95 268 GLY B N 1
ATOM 5104 C CA . GLY B 1 268 ? 13.727 -9.945 3.535 1 95 268 GLY B CA 1
ATOM 5105 C C . GLY B 1 268 ? 13.109 -9.164 2.395 1 95 268 GLY B C 1
ATOM 5106 O O . GLY B 1 268 ? 12.188 -8.375 2.605 1 95 268 GLY B O 1
ATOM 5107 N N . THR B 1 269 ? 13.562 -9.359 1.156 1 95.56 269 THR B N 1
ATOM 5108 C CA . THR B 1 269 ? 13.07 -8.594 0.017 1 95.56 269 THR B CA 1
ATOM 5109 C C . THR B 1 269 ? 12.227 -9.469 -0.898 1 95.56 269 THR B C 1
ATOM 5111 O O . THR B 1 269 ? 11.555 -8.969 -1.806 1 95.56 269 THR B O 1
ATOM 5114 N N . ILE B 1 270 ? 12.219 -10.727 -0.637 1 97.5 270 ILE B N 1
ATOM 5115 C CA . ILE B 1 270 ? 11.555 -11.695 -1.497 1 97.5 270 ILE B CA 1
ATOM 5116 C C . ILE B 1 270 ? 10.453 -12.414 -0.715 1 97.5 270 ILE B C 1
ATOM 5118 O O . ILE B 1 270 ? 10.648 -12.789 0.443 1 97.5 270 ILE B O 1
ATOM 5122 N N . LEU B 1 271 ? 9.289 -12.516 -1.334 1 98.19 271 LEU B N 1
ATOM 5123 C CA . LEU B 1 271 ? 8.203 -13.258 -0.702 1 98.19 271 LEU B CA 1
ATOM 5124 C C . LEU B 1 271 ? 8.57 -14.734 -0.564 1 98.19 271 LEU B C 1
ATOM 5126 O O . LEU B 1 271 ? 9.023 -15.359 -1.526 1 98.19 271 LEU B O 1
ATOM 5130 N N . PRO B 1 272 ? 8.461 -15.25 0.638 1 98.31 272 PRO B N 1
ATOM 5131 C CA . PRO B 1 272 ? 8.672 -16.703 0.781 1 98.31 272 PRO B CA 1
ATOM 5132 C C . PRO B 1 272 ? 7.52 -17.516 0.214 1 98.31 272 PRO B C 1
ATOM 5134 O O . PRO B 1 272 ? 6.648 -17.969 0.964 1 98.31 272 PRO B O 1
ATOM 5137 N N . GLY B 1 273 ? 7.551 -17.812 -1.05 1 98.25 273 GLY B N 1
ATOM 5138 C CA . GLY B 1 273 ? 6.461 -18.469 -1.757 1 98.25 273 GLY B CA 1
ATOM 5139 C C . GLY B 1 273 ? 6.258 -19.922 -1.339 1 98.25 273 GLY B C 1
ATOM 5140 O O . GLY B 1 273 ? 7.227 -20.656 -1.143 1 98.25 273 GLY B O 1
ATOM 5141 N N . VAL B 1 274 ? 5.027 -20.297 -1.245 1 98.5 274 VAL B N 1
ATOM 5142 C CA . VAL B 1 274 ? 4.688 -21.672 -0.913 1 98.5 274 VAL B CA 1
ATOM 5143 C C . VAL B 1 274 ? 5.055 -22.594 -2.076 1 98.5 274 VAL B C 1
ATOM 5145 O O . VAL B 1 274 ? 5.613 -23.672 -1.87 1 98.5 274 VAL B O 1
ATOM 5148 N N . VAL B 1 275 ? 4.777 -22.172 -3.295 1 98.38 275 VAL B N 1
ATOM 5149 C CA . VAL B 1 275 ? 5.148 -22.953 -4.473 1 98.38 275 VAL B CA 1
ATOM 5150 C C . VAL B 1 275 ? 6.672 -23 -4.594 1 98.38 275 VAL B C 1
ATOM 5152 O O . VAL B 1 275 ? 7.234 -24.031 -4.949 1 98.38 275 VAL B O 1
ATOM 5155 N N . ARG B 1 276 ? 7.324 -21.875 -4.348 1 98.56 276 ARG B N 1
ATOM 5156 C CA . ARG B 1 276 ? 8.781 -21.859 -4.32 1 98.56 276 ARG B CA 1
ATOM 5157 C C . ARG B 1 276 ? 9.328 -22.953 -3.398 1 98.56 276 ARG B C 1
ATOM 5159 O O . ARG B 1 276 ? 10.211 -23.719 -3.785 1 98.56 276 ARG B O 1
ATOM 5166 N N . ASP B 1 277 ? 8.797 -22.953 -2.184 1 98.5 277 ASP B N 1
ATOM 5167 C CA . ASP B 1 277 ? 9.219 -23.953 -1.197 1 98.5 277 ASP B CA 1
ATOM 5168 C C . ASP B 1 277 ? 8.938 -25.359 -1.689 1 98.5 277 ASP B C 1
ATOM 5170 O O . ASP B 1 277 ? 9.742 -26.281 -1.469 1 98.5 277 ASP B O 1
ATOM 5174 N N . SER B 1 278 ? 7.852 -25.578 -2.307 1 98.62 278 SER B N 1
ATOM 5175 C CA . SER B 1 278 ? 7.488 -26.891 -2.852 1 98.62 278 SER B CA 1
ATOM 5176 C C . SER B 1 278 ? 8.469 -27.328 -3.936 1 98.62 278 SER B C 1
ATOM 5178 O O . SER B 1 278 ? 8.906 -28.469 -3.951 1 98.62 278 SER B O 1
ATOM 5180 N N . ILE B 1 279 ? 8.805 -26.422 -4.801 1 98.44 279 ILE B N 1
ATOM 5181 C CA . ILE B 1 279 ? 9.734 -26.719 -5.891 1 98.44 279 ILE B CA 1
ATOM 5182 C C . ILE B 1 279 ? 11.102 -27.078 -5.32 1 98.44 279 ILE B C 1
ATOM 5184 O O . ILE B 1 279 ? 11.727 -28.031 -5.777 1 98.44 279 ILE B O 1
ATOM 5188 N N . LEU B 1 280 ? 11.547 -26.344 -4.367 1 98.69 280 LEU B N 1
ATOM 5189 C CA . LEU B 1 280 ? 12.82 -26.641 -3.721 1 98.69 280 LEU B CA 1
ATOM 5190 C C . LEU B 1 280 ? 12.812 -28.047 -3.129 1 98.69 280 LEU B C 1
ATOM 5192 O O . LEU B 1 280 ? 13.781 -28.797 -3.297 1 98.69 280 LEU B O 1
ATOM 5196 N N . ASN B 1 281 ? 11.75 -28.391 -2.473 1 98.31 281 ASN B N 1
ATOM 5197 C CA . ASN B 1 281 ? 11.633 -29.719 -1.872 1 98.31 281 ASN B CA 1
ATOM 5198 C C . ASN B 1 281 ? 11.641 -30.812 -2.93 1 98.31 281 ASN B C 1
ATOM 5200 O O . ASN B 1 281 ? 12.367 -31.797 -2.807 1 98.31 281 ASN B O 1
ATOM 5204 N N . LEU B 1 282 ? 10.844 -30.672 -3.955 1 98.12 282 LEU B N 1
ATOM 5205 C CA . LEU B 1 282 ? 10.781 -31.656 -5.027 1 98.12 282 LEU B CA 1
ATOM 5206 C C . LEU B 1 282 ? 12.133 -31.781 -5.727 1 98.12 282 LEU B C 1
ATOM 5208 O O . LEU B 1 282 ? 12.57 -32.906 -6.023 1 98.12 282 LEU B O 1
ATOM 5212 N N . ALA B 1 283 ? 12.758 -30.656 -5.992 1 98.44 283 ALA B N 1
ATOM 5213 C CA . ALA B 1 283 ? 14.055 -30.656 -6.66 1 98.44 283 ALA B CA 1
ATOM 5214 C C . ALA B 1 283 ? 15.094 -31.406 -5.84 1 98.44 283 ALA B C 1
ATOM 5216 O O . ALA B 1 283 ? 15.883 -32.188 -6.387 1 98.44 283 ALA B O 1
ATOM 5217 N N . LYS B 1 284 ? 15.141 -31.203 -4.566 1 98.25 284 LYS B N 1
ATOM 5218 C CA . LYS B 1 284 ? 16.078 -31.891 -3.684 1 98.25 284 LYS B CA 1
ATOM 5219 C C . LYS B 1 284 ? 15.828 -33.406 -3.686 1 98.25 284 LYS B C 1
ATOM 5221 O O . LYS B 1 284 ? 16.766 -34.188 -3.645 1 98.25 284 LYS B O 1
ATOM 5226 N N . GLN B 1 285 ? 14.602 -33.75 -3.777 1 96.94 285 GLN B N 1
ATOM 5227 C CA . GLN B 1 285 ? 14.234 -35.156 -3.768 1 96.94 285 GLN B CA 1
ATOM 5228 C C . GLN B 1 285 ? 14.695 -35.844 -5.047 1 96.94 285 GLN B C 1
ATOM 5230 O O . GLN B 1 285 ? 14.984 -37.062 -5.035 1 96.94 285 GLN B O 1
ATOM 5235 N N . LEU B 1 286 ? 14.711 -35.125 -6.133 1 96.38 286 LEU B N 1
ATOM 5236 C CA . LEU B 1 286 ? 15.195 -35.719 -7.379 1 96.38 286 LEU B CA 1
ATOM 5237 C C . LEU B 1 286 ? 16.641 -36.156 -7.238 1 96.38 286 LEU B C 1
ATOM 5239 O O . LEU B 1 286 ? 17.047 -37.156 -7.871 1 96.38 286 LEU B O 1
ATOM 5243 N N . ASN B 1 287 ? 17.453 -35.469 -6.531 1 96.06 287 ASN B N 1
ATOM 5244 C CA . ASN B 1 287 ? 18.844 -35.812 -6.227 1 96.06 287 ASN B CA 1
ATOM 5245 C C . ASN B 1 287 ? 19.672 -3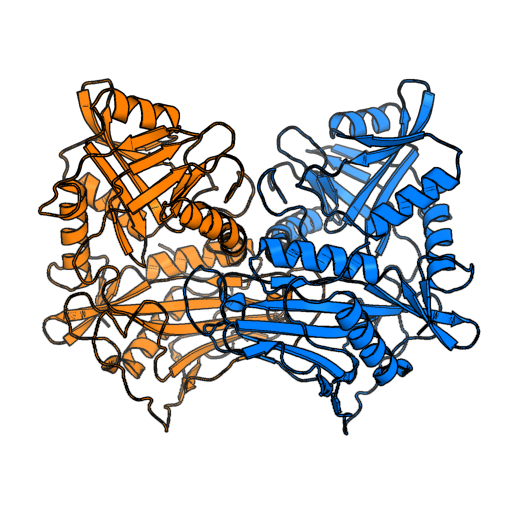6 -7.496 1 96.06 287 ASN B C 1
ATOM 5247 O O . ASN B 1 287 ? 20.453 -36.938 -7.602 1 96.06 287 ASN B O 1
ATOM 5251 N N . LYS B 1 288 ? 19.469 -35.094 -8.461 1 97.12 288 LYS B N 1
ATOM 5252 C CA . LYS B 1 288 ? 20.156 -35.219 -9.742 1 97.12 288 LYS B CA 1
ATOM 5253 C C . LYS B 1 288 ? 21.062 -34 -9.992 1 97.12 288 LYS B C 1
ATOM 5255 O O . LYS B 1 288 ? 21.922 -34.031 -10.883 1 97.12 288 LYS B O 1
ATOM 5260 N N . PHE B 1 289 ? 20.938 -33.062 -9.297 1 98.38 289 PHE B N 1
ATOM 5261 C CA . PHE B 1 289 ? 21.703 -31.812 -9.422 1 98.38 289 PHE B CA 1
ATOM 5262 C C . PHE B 1 289 ? 21.766 -31.078 -8.086 1 98.38 289 PHE B C 1
ATOM 5264 O O . PHE B 1 289 ? 21.031 -31.406 -7.156 1 98.38 289 PHE B O 1
ATOM 5271 N N . LYS B 1 290 ? 22.672 -30.125 -7.996 1 98.19 290 LYS B N 1
ATOM 5272 C CA . LYS B 1 290 ? 22.797 -29.297 -6.801 1 98.19 290 LYS B CA 1
ATOM 5273 C C . LYS B 1 290 ? 21.641 -28.312 -6.703 1 98.19 290 LYS B C 1
ATOM 5275 O O . LYS B 1 290 ? 21.234 -27.719 -7.711 1 98.19 290 LYS B O 1
ATOM 5280 N N . VAL B 1 291 ? 21.031 -28.219 -5.523 1 98.69 291 VAL B N 1
ATOM 5281 C CA . VAL B 1 291 ? 20 -27.219 -5.258 1 98.69 291 VAL B CA 1
ATOM 5282 C C . VAL B 1 291 ? 20.516 -26.188 -4.27 1 98.69 291 VAL B C 1
ATOM 5284 O O . VAL B 1 291 ? 20.953 -26.531 -3.162 1 98.69 291 VAL B O 1
ATOM 5287 N N . THR B 1 292 ? 20.531 -24.844 -4.699 1 98.19 292 THR B N 1
ATOM 5288 C CA . THR B 1 292 ? 21.203 -23.828 -3.904 1 98.19 292 THR B CA 1
ATOM 5289 C C . THR B 1 292 ? 20.297 -22.594 -3.738 1 98.19 292 THR B C 1
ATOM 5291 O O . THR B 1 292 ? 19.641 -22.172 -4.691 1 98.19 292 THR B O 1
ATOM 5294 N N . GLU B 1 293 ? 20.172 -22.125 -2.523 1 98.44 293 GLU B N 1
ATOM 5295 C CA . GLU B 1 293 ? 19.625 -20.812 -2.213 1 98.44 293 GLU B CA 1
ATOM 5296 C C . GLU B 1 293 ? 20.719 -19.844 -1.788 1 98.44 293 GLU B C 1
ATOM 5298 O O . GLU B 1 293 ? 21.328 -20 -0.73 1 98.44 293 GLU B O 1
ATOM 5303 N N . ARG B 1 294 ? 20.953 -18.844 -2.592 1 98.19 294 ARG B N 1
ATOM 5304 C CA . ARG B 1 294 ? 22 -17.859 -2.283 1 98.19 294 ARG B CA 1
ATOM 5305 C C . ARG B 1 294 ? 21.734 -16.547 -3.018 1 98.19 294 ARG B C 1
ATOM 5307 O O . ARG B 1 294 ? 20.797 -16.453 -3.811 1 98.19 294 ARG B O 1
ATOM 5314 N N . LYS B 1 295 ? 22.562 -15.57 -2.723 1 98 295 LYS B N 1
ATOM 5315 C CA . LYS B 1 295 ? 22.516 -14.336 -3.506 1 98 295 LYS B CA 1
ATOM 5316 C C . LYS B 1 295 ? 22.938 -14.594 -4.953 1 98 295 LYS B C 1
ATOM 5318 O O . LYS B 1 295 ? 23.875 -15.344 -5.211 1 98 295 LYS B O 1
ATOM 5323 N N . VAL B 1 296 ? 22.172 -14.086 -5.852 1 98.12 296 VAL B N 1
ATOM 5324 C CA . VAL B 1 296 ? 22.469 -14.172 -7.281 1 98.12 296 VAL B CA 1
ATOM 5325 C C . VAL B 1 296 ? 22.484 -12.773 -7.891 1 98.12 296 VAL B C 1
ATOM 5327 O O . VAL B 1 296 ? 21.547 -11.992 -7.695 1 98.12 296 VAL B O 1
ATOM 5330 N N . TYR B 1 297 ? 23.547 -12.469 -8.578 1 97.94 297 TYR B N 1
ATOM 5331 C CA . TYR B 1 297 ? 23.641 -11.18 -9.258 1 97.94 297 TYR B CA 1
ATOM 5332 C C . TYR B 1 297 ? 23.391 -11.328 -10.75 1 97.94 297 TYR B C 1
ATOM 5334 O O . TYR B 1 297 ? 23.75 -12.336 -11.359 1 97.94 297 TYR B O 1
ATOM 5342 N N . ILE B 1 298 ? 22.812 -10.289 -11.336 1 97.88 298 ILE B N 1
ATOM 5343 C CA . ILE B 1 298 ? 22.375 -10.336 -12.727 1 97.88 298 ILE B CA 1
ATOM 5344 C C . ILE B 1 298 ? 23.578 -10.586 -13.633 1 97.88 298 ILE B C 1
ATOM 5346 O O . ILE B 1 298 ? 23.453 -11.242 -14.672 1 97.88 298 ILE B O 1
ATOM 5350 N N . GLN B 1 299 ? 24.734 -10.188 -13.227 1 97.19 299 GLN B N 1
ATOM 5351 C CA . GLN B 1 299 ? 25.938 -10.414 -14.008 1 97.19 299 GLN B CA 1
ATOM 5352 C C . GLN B 1 299 ? 26.266 -11.898 -14.117 1 97.19 299 GLN B C 1
ATOM 5354 O O . GLN B 1 299 ? 26.75 -12.359 -15.156 1 97.19 299 GLN B O 1
ATOM 5359 N N . GLU B 1 300 ? 26.016 -12.617 -13.023 1 98.06 300 GLU B N 1
ATOM 5360 C CA . GLU B 1 300 ? 26.203 -14.062 -13.055 1 98.06 300 GLU B CA 1
ATOM 5361 C C . GLU B 1 300 ? 25.281 -14.727 -14.062 1 98.06 300 GLU B C 1
ATOM 5363 O O . GLU B 1 300 ? 25.656 -15.68 -14.742 1 98.06 300 GLU B O 1
ATOM 5368 N N . VAL B 1 301 ? 24.078 -14.203 -14.133 1 98 301 VAL B N 1
ATOM 5369 C CA . VAL B 1 301 ? 23.062 -14.75 -15.023 1 98 301 VAL B CA 1
ATOM 5370 C C . VAL B 1 301 ? 23.469 -14.516 -16.484 1 98 301 VAL B C 1
ATOM 5372 O O . VAL B 1 301 ? 23.469 -15.438 -17.297 1 98 301 VAL B O 1
ATOM 5375 N N . VAL B 1 302 ? 23.859 -13.32 -16.766 1 97.25 302 VAL B N 1
ATOM 5376 C CA . VAL B 1 302 ? 24.25 -12.938 -18.125 1 97.25 302 VAL B CA 1
ATOM 5377 C C . VAL B 1 302 ? 25.484 -13.719 -18.547 1 97.25 302 VAL B C 1
ATOM 5379 O O . VAL B 1 302 ? 25.594 -14.18 -19.688 1 97.25 302 VAL B O 1
ATOM 5382 N N . GLU B 1 303 ? 26.391 -13.891 -17.641 1 97.69 303 GLU B N 1
ATOM 5383 C CA . GLU B 1 303 ? 27.594 -14.656 -17.906 1 97.69 303 GLU B CA 1
ATOM 5384 C C . GLU B 1 303 ? 27.266 -16.109 -18.234 1 97.69 303 GLU B C 1
ATOM 5386 O O . GLU B 1 303 ? 27.828 -16.688 -19.172 1 97.69 303 GLU B O 1
ATOM 5391 N N . ALA B 1 304 ? 26.422 -16.672 -17.438 1 98.19 304 ALA B N 1
ATOM 5392 C CA . ALA B 1 304 ? 26.031 -18.062 -17.656 1 98.19 304 ALA B CA 1
ATOM 5393 C C . ALA B 1 304 ? 25.391 -18.234 -19.031 1 98.19 304 ALA B C 1
ATOM 5395 O O . ALA B 1 304 ? 25.625 -19.234 -19.703 1 98.19 304 ALA B O 1
ATOM 5396 N N . ILE B 1 305 ? 24.578 -17.266 -19.438 1 97.69 305 ILE B N 1
ATOM 5397 C CA . ILE B 1 305 ? 23.938 -17.328 -20.75 1 97.69 305 ILE B CA 1
ATOM 5398 C C . ILE B 1 305 ? 24.984 -17.188 -21.859 1 97.69 305 ILE B C 1
ATOM 5400 O O . ILE B 1 305 ? 25.016 -17.984 -22.781 1 97.69 305 ILE B O 1
ATOM 5404 N N . ALA B 1 306 ? 25.875 -16.281 -21.703 1 96.12 306 ALA B N 1
ATOM 5405 C CA . ALA B 1 306 ? 26.891 -15.984 -22.719 1 96.12 306 ALA B CA 1
ATOM 5406 C C . ALA B 1 306 ? 27.844 -17.156 -22.891 1 96.12 306 ALA B C 1
ATOM 5408 O O . ALA B 1 306 ? 28.312 -17.422 -24 1 96.12 306 ALA B O 1
ATOM 5409 N N . GLU B 1 307 ? 28.062 -17.875 -21.859 1 97.25 307 GLU B N 1
ATOM 5410 C CA . GLU B 1 307 ? 29.016 -18.984 -21.875 1 97.25 307 GLU B CA 1
ATOM 5411 C C . GLU B 1 307 ? 28.312 -20.281 -22.281 1 97.25 307 GLU B C 1
ATOM 5413 O O . GLU B 1 307 ? 28.953 -21.344 -22.344 1 97.25 307 GLU B O 1
ATOM 5418 N N . GLY B 1 308 ? 27.031 -20.219 -22.453 1 96.44 308 GLY B N 1
ATOM 5419 C CA . GLY B 1 308 ? 26.297 -21.406 -22.844 1 96.44 308 GLY B CA 1
ATOM 5420 C C . GLY B 1 308 ? 26.031 -22.344 -21.688 1 96.44 308 GLY B C 1
ATOM 5421 O O . GLY B 1 308 ? 25.734 -23.531 -21.906 1 96.44 308 GLY B O 1
ATOM 5422 N N . ARG B 1 309 ? 26.172 -21.844 -20.453 1 98.06 309 ARG B N 1
ATOM 5423 C CA . ARG B 1 309 ? 25.984 -22.703 -19.281 1 98.06 309 ARG B CA 1
ATOM 5424 C C . ARG B 1 309 ? 24.547 -22.672 -18.797 1 98.06 309 ARG B C 1
ATOM 5426 O O . ARG B 1 309 ? 24.125 -23.547 -18.047 1 98.06 309 ARG B O 1
ATOM 5433 N N . MET B 1 310 ? 23.781 -21.656 -19.172 1 98.38 310 MET B N 1
ATOM 5434 C CA . MET B 1 310 ? 22.375 -21.578 -18.75 1 98.38 310 MET B CA 1
ATOM 5435 C C . MET B 1 310 ? 21.547 -22.656 -19.438 1 98.38 310 MET B C 1
ATOM 5437 O O . MET B 1 310 ? 21.531 -22.75 -20.672 1 98.38 310 MET B O 1
ATOM 5441 N N . ILE B 1 311 ? 20.891 -23.469 -18.688 1 97.94 311 ILE B N 1
ATOM 5442 C CA . ILE B 1 311 ? 20.062 -24.562 -19.219 1 97.94 311 ILE B CA 1
ATOM 5443 C C . ILE B 1 311 ? 18.609 -24.109 -19.312 1 97.94 311 ILE B C 1
ATOM 5445 O O . ILE B 1 311 ? 17.984 -24.219 -20.375 1 97.94 311 ILE B O 1
ATOM 5449 N N . GLU B 1 312 ? 18 -23.641 -18.234 1 97.62 312 GLU B N 1
ATOM 5450 C CA . GLU B 1 312 ? 16.641 -23.109 -18.25 1 97.62 312 GLU B CA 1
ATOM 5451 C C . GLU B 1 312 ? 16.438 -22.062 -17.141 1 97.62 312 GLU B C 1
ATOM 5453 O O . GLU B 1 312 ? 17.266 -21.969 -16.234 1 97.62 312 GLU B O 1
ATOM 5458 N N . MET B 1 313 ? 15.453 -21.203 -17.312 1 97.75 313 MET B N 1
ATOM 5459 C CA . MET B 1 313 ? 14.969 -20.203 -16.344 1 97.75 313 MET B CA 1
ATOM 5460 C C . MET B 1 313 ? 13.445 -20.266 -16.234 1 97.75 313 MET B C 1
ATOM 5462 O O . MET B 1 313 ? 12.75 -20.438 -17.234 1 97.75 313 MET B O 1
ATOM 5466 N N . PHE B 1 314 ? 12.977 -20.125 -14.961 1 98 314 PHE B N 1
ATOM 5467 C CA . PHE B 1 314 ? 11.523 -20.109 -14.828 1 98 314 PHE B CA 1
ATOM 5468 C C . PHE B 1 314 ? 11.109 -19.422 -13.531 1 98 314 PHE B C 1
ATOM 5470 O O . PHE B 1 314 ? 11.891 -19.344 -12.586 1 98 314 PHE B O 1
ATOM 5477 N N . GLY B 1 315 ? 9.914 -18.812 -13.562 1 97.44 315 GLY B N 1
ATOM 5478 C CA . GLY B 1 315 ? 9.273 -18.312 -12.352 1 97.44 315 GLY B CA 1
ATOM 5479 C C . GLY B 1 315 ? 8.273 -19.297 -11.766 1 97.44 315 GLY B C 1
ATOM 5480 O O . GLY B 1 315 ? 7.934 -20.297 -12.398 1 97.44 315 GLY B O 1
ATOM 5481 N N . CYS B 1 316 ? 7.867 -19.016 -10.531 1 97.88 316 CYS B N 1
ATOM 5482 C CA . CYS B 1 316 ? 6.832 -19.859 -9.953 1 97.88 316 CYS B CA 1
ATOM 5483 C C . CYS B 1 316 ? 5.984 -19.078 -8.953 1 97.88 316 CYS B C 1
ATOM 5485 O O . CYS B 1 316 ? 6.469 -18.141 -8.32 1 97.88 316 CYS B O 1
ATOM 5487 N N . GLY B 1 317 ? 4.75 -19.469 -8.797 1 96.25 317 GLY B N 1
ATOM 5488 C CA . GLY B 1 317 ? 3.748 -18.906 -7.902 1 96.25 317 GLY B CA 1
ATOM 5489 C C . GLY B 1 317 ? 2.418 -19.641 -7.965 1 96.25 317 GLY B C 1
ATOM 5490 O O . GLY B 1 317 ? 2.188 -20.438 -8.867 1 96.25 317 GLY B O 1
ATOM 5491 N N . THR B 1 318 ? 1.566 -19.266 -7.066 1 93.94 318 THR B N 1
ATOM 5492 C CA . THR B 1 318 ? 0.294 -19.969 -6.934 1 93.94 318 THR B CA 1
ATOM 5493 C C . THR B 1 318 ? -0.539 -19.812 -8.203 1 93.94 318 THR B C 1
ATOM 5495 O O . THR B 1 318 ? -1.118 -20.797 -8.688 1 93.94 318 THR B O 1
ATOM 5498 N N . GLY B 1 319 ? -0.57 -18.641 -8.781 1 87.25 319 GLY B N 1
ATOM 5499 C CA . GLY B 1 319 ? -1.378 -18.391 -9.969 1 87.25 319 GLY B CA 1
ATOM 5500 C C . GLY B 1 319 ? -0.935 -19.203 -11.164 1 87.25 319 GLY B C 1
ATOM 5501 O O . GLY B 1 319 ? -1.711 -20 -11.711 1 87.25 319 GLY B O 1
ATOM 5502 N N . VAL B 1 320 ? 0.361 -19.234 -11.453 1 86.31 320 VAL B N 1
ATOM 5503 C CA . VAL B 1 320 ? 0.87 -19.781 -12.703 1 86.31 320 VAL B CA 1
ATOM 5504 C C . VAL B 1 320 ? 1.508 -21.141 -12.453 1 86.31 320 VAL B C 1
ATOM 5506 O O . VAL B 1 320 ? 1.77 -21.906 -13.391 1 86.31 320 VAL B O 1
ATOM 5509 N N . MET B 1 321 ? 1.735 -21.531 -11.227 1 92.62 321 MET B N 1
ATOM 5510 C CA . MET B 1 321 ? 2.512 -22.703 -10.828 1 92.62 321 MET B CA 1
ATOM 5511 C C . MET B 1 321 ? 3.965 -22.578 -11.273 1 92.62 321 MET B C 1
ATOM 5513 O O . MET B 1 321 ? 4.852 -22.344 -10.453 1 92.62 321 MET B O 1
ATOM 5517 N N . VAL B 1 322 ? 4.195 -22.656 -12.625 1 95.62 322 VAL B N 1
ATOM 5518 C CA . VAL B 1 322 ? 5.516 -22.375 -13.18 1 95.62 322 VAL B CA 1
ATOM 5519 C C . VAL B 1 322 ? 5.371 -21.547 -14.453 1 95.62 322 VAL B C 1
ATOM 5521 O O . VAL B 1 322 ? 4.383 -21.672 -15.18 1 95.62 322 VAL B O 1
ATOM 5524 N N . GLN B 1 323 ? 6.336 -20.672 -14.703 1 95.94 323 GLN B N 1
ATOM 5525 C CA . GLN B 1 323 ? 6.379 -19.812 -15.883 1 95.94 323 GLN B CA 1
ATOM 5526 C C . GLN B 1 323 ? 7.758 -19.844 -16.531 1 95.94 323 GLN B C 1
ATOM 5528 O O . GLN B 1 323 ? 8.695 -19.219 -16.047 1 95.94 323 GLN B O 1
ATOM 5533 N N . PRO B 1 324 ? 7.898 -20.594 -17.656 1 97.19 324 PRO B N 1
ATOM 5534 C CA . PRO B 1 324 ? 9.188 -20.625 -18.344 1 97.19 324 PRO B CA 1
ATOM 5535 C C . PRO B 1 324 ? 9.602 -19.25 -18.875 1 97.19 324 PRO B C 1
ATOM 5537 O O . PRO B 1 324 ? 8.75 -18.438 -19.25 1 97.19 324 PRO B O 1
ATOM 5540 N N . ILE B 1 325 ? 10.852 -19 -18.938 1 97.56 325 ILE B N 1
ATOM 5541 C CA . ILE B 1 325 ? 11.406 -17.75 -19.453 1 97.56 325 ILE B CA 1
ATOM 5542 C C . ILE B 1 325 ? 12.25 -18.031 -20.688 1 97.56 325 ILE B C 1
ATOM 5544 O O . ILE B 1 325 ? 13.109 -18.906 -20.688 1 97.56 325 ILE B O 1
ATOM 5548 N N . GLU B 1 326 ? 11.992 -17.234 -21.719 1 97.69 326 GLU B N 1
ATOM 5549 C CA . GLU B 1 326 ? 12.703 -17.5 -22.969 1 97.69 326 GLU B CA 1
ATOM 5550 C C . GLU B 1 326 ? 13.742 -16.422 -23.25 1 97.69 326 GLU B C 1
ATOM 5552 O O . GLU B 1 326 ? 14.594 -16.594 -24.125 1 97.69 326 GLU B O 1
ATOM 5557 N N . ALA B 1 327 ? 13.617 -15.297 -22.531 1 97.75 327 ALA B N 1
ATOM 5558 C CA . ALA B 1 327 ? 14.609 -14.25 -22.734 1 97.75 327 ALA B CA 1
ATOM 5559 C C . ALA B 1 327 ? 14.609 -13.25 -21.594 1 97.75 327 ALA B C 1
ATOM 5561 O O . ALA B 1 327 ? 13.586 -13.055 -20.938 1 97.75 327 ALA B O 1
ATOM 5562 N N . ILE B 1 328 ? 15.773 -12.625 -21.453 1 97.88 328 ILE B N 1
ATOM 5563 C CA . ILE B 1 328 ? 15.859 -11.492 -20.547 1 97.88 328 ILE B CA 1
ATOM 5564 C C . ILE B 1 328 ? 16.406 -10.273 -21.281 1 97.88 328 ILE B C 1
ATOM 5566 O O . ILE B 1 328 ? 17.312 -10.406 -22.109 1 97.88 328 ILE B O 1
ATOM 5570 N N . GLY B 1 329 ? 15.727 -9.156 -21.031 1 97.81 329 GLY B N 1
ATOM 5571 C CA . GLY B 1 329 ? 16.25 -7.891 -21.531 1 97.81 329 GLY B CA 1
ATOM 5572 C C . GLY B 1 329 ? 17 -7.105 -20.469 1 97.81 329 GLY B C 1
ATOM 5573 O O . GLY B 1 329 ? 16.484 -6.914 -19.359 1 97.81 329 GLY B O 1
ATOM 5574 N N . LEU B 1 330 ? 18.203 -6.668 -20.766 1 96.5 330 LEU B N 1
ATOM 5575 C CA . LEU B 1 330 ? 19.031 -5.848 -19.875 1 96.5 330 LEU B CA 1
ATOM 5576 C C . LEU B 1 330 ? 19.734 -4.742 -20.656 1 96.5 330 LEU B C 1
ATOM 5578 O O . LEU B 1 330 ? 20.547 -5.023 -21.547 1 96.5 330 LEU B O 1
ATOM 5582 N N . ASN B 1 331 ? 19.312 -3.488 -20.219 1 89.75 331 ASN B N 1
ATOM 5583 C CA . ASN B 1 331 ? 19.812 -2.348 -20.984 1 89.75 331 ASN B CA 1
ATOM 5584 C C . ASN B 1 331 ? 19.453 -2.461 -22.453 1 89.75 331 ASN B C 1
ATOM 5586 O O . ASN B 1 331 ? 18.281 -2.615 -22.797 1 89.75 331 ASN B O 1
ATOM 5590 N N . ASP B 1 332 ? 20.234 -2.48 -23.375 1 90.19 332 ASP B N 1
ATOM 5591 C CA . ASP B 1 332 ? 19.922 -2.512 -24.797 1 90.19 332 ASP B CA 1
ATOM 5592 C C . ASP B 1 332 ? 20.234 -3.875 -25.406 1 90.19 332 ASP B C 1
ATOM 5594 O O . ASP B 1 332 ? 20.391 -3.998 -26.625 1 90.19 332 ASP B O 1
ATOM 5598 N N . LYS B 1 333 ? 20.328 -4.883 -24.578 1 96.31 333 LYS B N 1
ATOM 5599 C CA . LYS B 1 333 ? 20.641 -6.219 -25.078 1 96.31 333 LYS B CA 1
ATOM 5600 C C . LYS B 1 333 ? 19.594 -7.23 -24.656 1 96.31 333 LYS B C 1
ATOM 5602 O O . LYS B 1 333 ? 19.031 -7.133 -23.562 1 96.31 333 LYS B O 1
ATOM 5607 N N . ILE B 1 334 ? 19.312 -8.18 -25.531 1 97.75 334 ILE B N 1
ATOM 5608 C CA . ILE B 1 334 ? 18.406 -9.281 -25.25 1 97.75 334 ILE B CA 1
ATOM 5609 C C . ILE B 1 334 ? 19.188 -10.594 -25.203 1 97.75 334 ILE B C 1
ATOM 5611 O O . ILE B 1 334 ? 19.938 -10.898 -26.125 1 97.75 334 ILE B O 1
ATOM 5615 N N . TYR B 1 335 ? 19.078 -11.336 -24.125 1 97.88 335 TYR B N 1
ATOM 5616 C CA . TYR B 1 335 ? 19.719 -12.633 -23.938 1 97.88 335 TYR B CA 1
ATOM 5617 C C . TYR B 1 335 ? 18.688 -13.766 -24.031 1 97.88 335 TYR B C 1
ATOM 5619 O O . TYR B 1 335 ? 17.797 -13.867 -23.203 1 97.88 335 TYR B O 1
ATOM 5627 N N . GLU B 1 336 ? 18.906 -14.594 -24.984 1 97.25 336 GLU B N 1
ATOM 5628 C CA . GLU B 1 336 ? 17.969 -15.695 -25.219 1 97.25 336 GLU B CA 1
ATOM 5629 C C . GLU B 1 336 ? 18.281 -16.891 -24.328 1 97.25 336 GLU B C 1
ATOM 5631 O O . GLU B 1 336 ? 19.438 -17.203 -24.094 1 97.25 336 GLU B O 1
ATOM 5636 N N . ILE B 1 337 ? 17.266 -17.5 -23.844 1 96.56 337 ILE B N 1
ATOM 5637 C CA . ILE B 1 337 ? 17.375 -18.719 -23.047 1 96.56 337 ILE B CA 1
ATOM 5638 C C . ILE B 1 337 ? 16.766 -19.891 -23.797 1 96.56 337 ILE B C 1
ATOM 5640 O O . ILE B 1 337 ? 15.609 -19.828 -24.234 1 96.56 337 ILE B O 1
ATOM 5644 N N . LYS B 1 338 ? 17.5 -20.953 -23.922 1 88.38 338 LYS B N 1
ATOM 5645 C CA . LYS B 1 338 ? 17.047 -22.125 -24.672 1 88.38 338 LYS B CA 1
ATOM 5646 C C . LYS B 1 338 ? 15.953 -22.859 -23.922 1 88.38 338 LYS B C 1
ATOM 5648 O O . LYS B 1 338 ? 15.953 -22.906 -22.688 1 88.38 338 LYS B O 1
ATOM 5653 N N . TYR B 1 339 ? 14.992 -23.344 -24.609 1 91.12 339 TYR B N 1
ATOM 5654 C CA . TYR B 1 339 ? 13.969 -24.219 -24.078 1 91.12 339 TYR B CA 1
ATOM 5655 C C . TYR B 1 339 ? 13.547 -25.266 -25.109 1 91.12 339 TYR B C 1
ATOM 5657 O O . TYR B 1 339 ? 13.969 -25.188 -26.266 1 91.12 339 TYR B O 1
ATOM 5665 N N . ASN B 1 340 ? 12.922 -26.297 -24.734 1 94.44 340 ASN B N 1
ATOM 5666 C CA . ASN B 1 340 ? 12.383 -27.312 -25.625 1 94.44 340 ASN B CA 1
ATOM 5667 C C . ASN B 1 340 ? 11.078 -26.844 -26.281 1 94.44 340 ASN B C 1
ATOM 5669 O O . ASN B 1 340 ? 10.047 -26.75 -25.625 1 94.44 340 ASN B O 1
ATOM 5673 N N . PRO B 1 341 ? 11.078 -26.594 -27.578 1 92.38 341 PRO B N 1
ATOM 5674 C CA . PRO B 1 341 ? 9.883 -26.078 -28.25 1 92.38 341 PRO B CA 1
ATOM 5675 C C . PRO B 1 341 ? 8.695 -27.031 -28.172 1 92.38 341 PRO B C 1
ATOM 5677 O O . PRO B 1 341 ? 7.543 -26.594 -28.188 1 92.38 341 PRO B O 1
ATOM 5680 N N . ASN B 1 342 ? 9.008 -28.312 -28.016 1 93.75 342 ASN B N 1
ATOM 5681 C CA . ASN B 1 342 ? 7.93 -29.281 -27.922 1 93.75 342 ASN B CA 1
ATOM 5682 C C . ASN B 1 342 ? 7.199 -29.188 -26.594 1 93.75 342 ASN B C 1
ATOM 5684 O O . ASN B 1 342 ? 6.012 -29.5 -26.5 1 93.75 342 ASN B O 1
ATOM 5688 N N . LEU B 1 343 ? 7.898 -28.781 -25.594 1 94.12 343 LEU B N 1
ATOM 5689 C CA . LEU B 1 343 ? 7.336 -28.672 -24.25 1 94.12 343 LEU B CA 1
ATOM 5690 C C . LEU B 1 343 ? 6.992 -27.219 -23.922 1 94.12 343 LEU B C 1
ATOM 5692 O O . LEU B 1 343 ? 6.328 -26.938 -22.922 1 94.12 343 LEU B O 1
ATOM 5696 N N . ASN B 1 344 ? 7.516 -26.328 -24.828 1 93.75 344 ASN B N 1
ATOM 5697 C CA . ASN B 1 344 ? 7.453 -24.906 -24.547 1 93.75 344 ASN B CA 1
ATOM 5698 C C . ASN B 1 344 ? 8.008 -24.578 -23.156 1 93.75 344 ASN B C 1
ATOM 5700 O O . ASN B 1 344 ? 7.41 -23.797 -22.422 1 93.75 344 ASN B O 1
ATOM 5704 N N . SER B 1 345 ? 9.031 -25.266 -22.75 1 95.62 345 SER B N 1
ATOM 5705 C CA . SER B 1 345 ? 9.711 -25.109 -21.469 1 95.62 345 SER B CA 1
ATOM 5706 C C . SER B 1 345 ? 11.008 -25.906 -21.438 1 95.62 345 SER B C 1
ATOM 5708 O O . SER B 1 345 ? 11.266 -26.719 -22.328 1 95.62 345 SER B O 1
ATOM 5710 N N . GLY B 1 346 ? 11.836 -25.641 -20.484 1 96 346 GLY B N 1
ATOM 5711 C CA . GLY B 1 346 ? 12.914 -26.578 -20.188 1 96 346 GLY B CA 1
ATOM 5712 C C . GLY B 1 346 ? 12.43 -27.906 -19.656 1 96 346 GLY B C 1
ATOM 5713 O O . GLY B 1 346 ? 11.297 -28.016 -19.188 1 96 346 GLY B O 1
ATOM 5714 N N . GLU B 1 347 ? 13.281 -28.906 -19.734 1 97.25 347 GLU B N 1
ATOM 5715 C CA . GLU B 1 347 ? 12.93 -30.266 -19.312 1 97.25 347 GLU B CA 1
ATOM 5716 C C . GLU B 1 347 ? 12.664 -30.328 -17.812 1 97.25 347 GLU B C 1
ATOM 5718 O O . GLU B 1 347 ? 11.695 -30.938 -17.375 1 97.25 347 GLU B O 1
ATOM 5723 N N . LEU B 1 348 ? 13.547 -29.719 -17.047 1 97.62 348 LEU B N 1
ATOM 5724 C CA . LEU B 1 348 ? 13.375 -29.719 -15.602 1 97.62 348 LEU B CA 1
ATOM 5725 C C . LEU B 1 348 ? 12.117 -28.953 -15.203 1 97.62 348 LEU B C 1
ATOM 5727 O O . LEU B 1 348 ? 11.344 -29.422 -14.367 1 97.62 348 LEU B O 1
ATOM 5731 N N . THR B 1 349 ? 11.938 -27.781 -15.812 1 96.94 349 THR B N 1
ATOM 5732 C CA . THR B 1 349 ? 10.75 -26.969 -15.555 1 96.94 349 THR B CA 1
ATOM 5733 C C . THR B 1 349 ? 9.477 -27.781 -15.805 1 96.94 349 THR B C 1
ATOM 5735 O O . THR B 1 349 ? 8.555 -27.766 -14.984 1 96.94 349 THR B O 1
ATOM 5738 N N . HIS B 1 350 ? 9.477 -28.438 -16.906 1 96.44 350 HIS B N 1
ATOM 5739 C CA . HIS B 1 350 ? 8.312 -29.25 -17.266 1 96.44 350 HIS B CA 1
ATOM 5740 C C . HIS B 1 350 ? 8.109 -30.391 -16.266 1 96.44 350 HIS B C 1
ATOM 5742 O O . HIS B 1 350 ? 6.973 -30.688 -15.883 1 96.44 350 HIS B O 1
ATOM 5748 N N . GLN B 1 351 ? 9.164 -31.047 -15.898 1 97.19 351 GLN B N 1
ATOM 5749 C CA . GLN B 1 351 ? 9.086 -32.125 -14.945 1 97.19 351 GLN B CA 1
ATOM 5750 C C . GLN B 1 351 ? 8.516 -31.672 -13.609 1 97.19 351 GLN B C 1
ATOM 5752 O O . GLN B 1 351 ? 7.656 -32.344 -13.023 1 97.19 351 GLN B O 1
ATOM 5757 N N . LEU B 1 352 ? 9 -30.547 -13.117 1 97.25 352 LEU B N 1
ATOM 5758 C CA . LEU B 1 352 ? 8.531 -30 -11.852 1 97.25 352 LEU B CA 1
ATOM 5759 C C . LEU B 1 352 ? 7.062 -29.594 -11.938 1 97.25 352 LEU B C 1
ATOM 5761 O O . LEU B 1 352 ? 6.297 -29.797 -11 1 97.25 352 LEU B O 1
ATOM 5765 N N . TYR B 1 353 ? 6.703 -29.016 -13.07 1 95.94 353 TYR B N 1
ATOM 5766 C CA . TYR B 1 353 ? 5.309 -28.656 -13.328 1 95.94 353 TYR B CA 1
ATOM 5767 C C . TYR B 1 353 ? 4.418 -29.891 -13.25 1 95.94 353 TYR B C 1
ATOM 5769 O O . TYR B 1 353 ? 3.379 -29.875 -12.586 1 95.94 353 TYR B O 1
ATOM 5777 N N . GLN B 1 354 ? 4.801 -30.953 -13.883 1 95.38 354 GLN B N 1
ATOM 5778 C CA . GLN B 1 354 ? 4.016 -32.188 -13.922 1 95.38 354 GLN B CA 1
ATOM 5779 C C . GLN B 1 354 ? 3.883 -32.781 -12.531 1 95.38 354 GLN B C 1
ATOM 5781 O O . GLN B 1 354 ? 2.803 -33.25 -12.141 1 95.38 354 GLN B O 1
ATOM 5786 N N . GLN B 1 355 ? 4.949 -32.812 -11.82 1 96.75 355 GLN B N 1
ATOM 5787 C CA . GLN B 1 355 ? 4.926 -33.375 -10.477 1 96.75 355 GLN B CA 1
ATOM 5788 C C . GLN B 1 355 ? 3.988 -32.594 -9.57 1 96.75 355 GLN B C 1
ATOM 5790 O O . GLN B 1 355 ? 3.191 -33.188 -8.828 1 96.75 355 GLN B O 1
ATOM 5795 N N . LEU B 1 356 ? 4.094 -31.297 -9.609 1 96.12 356 LEU B N 1
ATOM 5796 C CA . LEU B 1 356 ? 3.234 -30.453 -8.789 1 96.12 356 LEU B CA 1
ATOM 5797 C C . LEU B 1 356 ? 1.769 -30.641 -9.172 1 96.12 356 LEU B C 1
ATOM 5799 O O . LEU B 1 356 ? 0.902 -30.719 -8.297 1 96.12 356 LEU B O 1
ATOM 5803 N N . ASN B 1 357 ? 1.535 -30.688 -10.445 1 94.25 357 ASN B N 1
ATOM 5804 C CA . ASN B 1 357 ? 0.175 -30.891 -10.938 1 94.25 357 ASN B CA 1
ATOM 5805 C C . ASN B 1 357 ? -0.399 -32.219 -10.461 1 94.25 357 ASN B C 1
ATOM 5807 O O . ASN B 1 357 ? -1.561 -32.281 -10.055 1 94.25 357 ASN B O 1
ATOM 5811 N N . GLU B 1 358 ? 0.402 -33.281 -10.555 1 95.69 358 GLU B N 1
ATOM 5812 C CA . GLU B 1 358 ? -0.037 -34.594 -10.117 1 95.69 358 GLU B CA 1
ATOM 5813 C C . GLU B 1 358 ? -0.376 -34.594 -8.625 1 95.69 358 GLU B C 1
ATOM 5815 O O . GLU B 1 358 ? -1.369 -35.219 -8.219 1 95.69 358 GLU B O 1
ATOM 5820 N N . ILE B 1 359 ? 0.438 -33.969 -7.898 1 96.44 359 ILE B N 1
ATOM 5821 C CA . ILE B 1 359 ? 0.205 -33.906 -6.461 1 96.44 359 ILE B CA 1
ATOM 5822 C C . ILE B 1 359 ? -1.089 -33.156 -6.184 1 96.44 359 ILE B C 1
ATOM 5824 O O . ILE B 1 359 ? -1.953 -33.625 -5.445 1 96.44 359 ILE B O 1
ATOM 5828 N N . GLN B 1 360 ? -1.283 -32 -6.789 1 95.94 360 GLN B N 1
ATOM 5829 C CA . GLN B 1 360 ? -2.4 -31.109 -6.523 1 95.94 360 GLN B CA 1
ATOM 5830 C C . GLN B 1 360 ? -3.723 -31.719 -6.973 1 95.94 360 GLN B C 1
ATOM 5832 O O . GLN B 1 360 ? -4.746 -31.562 -6.309 1 95.94 360 GLN B O 1
ATOM 5837 N N . THR B 1 361 ? -3.703 -32.562 -8.07 1 94.12 361 THR B N 1
ATOM 5838 C CA . THR B 1 361 ? -4.945 -33.031 -8.656 1 94.12 361 THR B CA 1
ATOM 5839 C C . THR B 1 361 ? -5.219 -34.469 -8.203 1 94.12 361 THR B C 1
ATOM 5841 O O . THR B 1 361 ? -6.246 -35.062 -8.562 1 94.12 361 THR B O 1
ATOM 5844 N N . GLY B 1 362 ? -4.316 -35.062 -7.477 1 93.81 362 GLY B N 1
ATOM 5845 C CA . GLY B 1 362 ? -4.559 -36.375 -6.855 1 93.81 362 GLY B CA 1
ATOM 5846 C C . GLY B 1 362 ? -3.988 -37.531 -7.645 1 93.81 362 GLY B C 1
ATOM 5847 O O . GLY B 1 362 ? -4.289 -38.688 -7.355 1 93.81 362 GLY B O 1
ATOM 5848 N N . GLY B 1 363 ? -3.195 -37.219 -8.641 1 92.81 363 GLY B N 1
ATOM 5849 C CA . GLY B 1 363 ? -2.502 -38.281 -9.344 1 92.81 363 GLY B CA 1
ATOM 5850 C C . GLY B 1 363 ? -1.47 -39 -8.484 1 92.81 363 GLY B C 1
ATOM 5851 O O . GLY B 1 363 ? -1.121 -40.156 -8.75 1 92.81 363 GLY B O 1
ATOM 5852 N N . LYS B 1 364 ? -1.013 -38.344 -7.516 1 93.25 364 LYS B N 1
ATOM 5853 C CA . LYS B 1 364 ? -0.052 -38.875 -6.555 1 93.25 364 LYS B CA 1
ATOM 5854 C C . LYS B 1 364 ? -0.395 -38.438 -5.133 1 93.25 364 LYS B C 1
ATOM 5856 O O . LYS B 1 364 ? -0.522 -37.25 -4.859 1 93.25 364 LYS B O 1
ATOM 5861 N N . PRO B 1 365 ? -0.572 -39.406 -4.258 1 93.25 365 PRO B N 1
ATOM 5862 C CA . PRO B 1 365 ? -0.786 -39.031 -2.861 1 93.25 365 PRO B CA 1
ATOM 5863 C C . PRO B 1 365 ? 0.398 -38.25 -2.273 1 93.25 365 PRO B C 1
ATOM 5865 O O . PRO B 1 365 ? 1.552 -38.562 -2.578 1 93.25 365 PRO B O 1
ATOM 5868 N N . HIS B 1 366 ? 0.107 -37.281 -1.519 1 96 366 HIS B N 1
ATOM 5869 C CA . HIS B 1 366 ? 1.166 -36.469 -0.92 1 96 366 HIS B CA 1
ATOM 5870 C C . HIS B 1 366 ? 0.688 -35.812 0.363 1 96 366 HIS B C 1
ATOM 5872 O O . HIS B 1 366 ? -0.489 -35.469 0.484 1 96 366 HIS B O 1
ATOM 5878 N N . GLU B 1 367 ? 1.596 -35.469 1.295 1 96.75 367 GLU B N 1
ATOM 5879 C CA . GLU B 1 367 ? 1.277 -34.875 2.594 1 96.75 367 GLU B CA 1
ATOM 5880 C C . GLU B 1 367 ? 0.89 -33.406 2.457 1 96.75 367 GLU B C 1
ATOM 5882 O O . GLU B 1 367 ? 0.295 -32.844 3.369 1 96.75 367 GLU B O 1
ATOM 5887 N N . TRP B 1 368 ? 1.171 -32.812 1.304 1 97.81 368 TRP B N 1
ATOM 5888 C CA . TRP B 1 368 ? 0.889 -31.391 1.074 1 97.81 368 TRP B CA 1
ATOM 5889 C C . TRP B 1 368 ? -0.599 -31.172 0.828 1 97.81 368 TRP B C 1
ATOM 5891 O O . TRP B 1 368 ? -1.049 -30.031 0.708 1 97.81 368 TRP B O 1
ATOM 5901 N N . ILE B 1 369 ? -1.386 -32.25 0.783 1 97.06 369 ILE B N 1
ATOM 5902 C CA . ILE B 1 369 ? -2.777 -32.156 0.362 1 97.06 369 ILE B CA 1
ATOM 5903 C C . ILE B 1 369 ? -3.699 -32.438 1.54 1 97.06 369 ILE B C 1
ATOM 5905 O O . ILE B 1 369 ? -3.492 -33.438 2.262 1 97.06 369 ILE B O 1
ATOM 5909 N N . SER B 1 370 ? -4.668 -31.578 1.697 1 95.81 370 SER B N 1
ATOM 5910 C CA . SER B 1 370 ? -5.801 -31.844 2.58 1 95.81 370 SER B CA 1
ATOM 5911 C C . SER B 1 370 ? -7.059 -32.156 1.784 1 95.81 370 SER B C 1
ATOM 5913 O O . SER B 1 370 ? -7.465 -31.391 0.913 1 95.81 370 SER B O 1
ATOM 5915 N N . ILE B 1 371 ? -7.605 -33.312 2.137 1 95.56 371 ILE B N 1
ATOM 5916 C CA . ILE B 1 371 ? -8.875 -33.688 1.524 1 95.56 371 ILE B CA 1
ATOM 5917 C C . ILE B 1 371 ? -10.031 -33.156 2.371 1 95.56 371 ILE B C 1
ATOM 5919 O O . ILE B 1 371 ? -10.031 -33.312 3.596 1 95.56 371 ILE B O 1
ATOM 5923 N N . ILE B 1 372 ? -10.969 -32.5 1.696 1 93.94 372 ILE B N 1
ATOM 5924 C CA . ILE B 1 372 ? -12.039 -31.891 2.471 1 93.94 372 ILE B CA 1
ATOM 5925 C C . ILE B 1 372 ? -13.375 -32.531 2.1 1 93.94 372 ILE B C 1
ATOM 5927 O O . ILE B 1 372 ? -13.602 -32.875 0.938 1 93.94 372 ILE B O 1
#

Foldseek 3Di:
DALADPDDAEALVLEEEDFDPDFDDADDLDQVQQAPPRDWGQWKKKWKAFLVPGIDHIYIYGDDDDDAAPQFCCNPPQLKFKFKWWWAQAPPRWIKTFQQVVRSVLQQVQCVVSLHDGHRSVRVVSNQVVNCVSRVVNADHDPQKIKMKMWMKGGRANHHDDDRGRMIMIMMIIGIHGHNDPVAAAAFEEEADLDDAQFDPVGQQQHRGPVSQVSQVVVQVVVVVVPGRWYFHAYNVQWTEDIRLWFKWWWWQDPVRFTEIEGEACDRNYHPAPLVVVLLVVVVVVVRGHYDHHTDGVVNVQVRLVVVGTQWMWTAHNRNRIHTHQWYHDDPDIGGHDDDPVNNGHPSRSVSSVVVSCPNRVVDDDPSMDTD/DALADPDDAEALVLEEEDFDPDFDDADDLDQVQQAPPRDWGQWKKKWKAFLVPGIDHIYIYGDDDDDAAPQFCCNPPQLKFKFKWWWAQAPPRFIKTFQQVVRSVLQQVQCVVSLHDGHRSVRVVSNQVVNCVSRVVNADHDPQKIKMKMWMKGGRANHDDDDRGRMIMIMMIIGIHGHNDPVAAAAFEEEEDLDDAQFDPVGQQQHRGPVSQVSQVVVQVVVVVVPGRWYFGAYNVQWTEDIRLWFKWFWWQDPVRFTEIEGEACDRNYHPAPLVVVLLVVVVVVVRGHYDYHTDGVVNVQVRLVVVGTQWMWTAHNRNRIHTHQWYHDDPDIGGHDDDPVNNGHPSRSVSSVVVSCPNRVVDDDPSMDTD

InterPro domains:
  IPR001544 Aminotransferase class IV [PF01063] (81-328)
  IPR005786 Branched-chain amino acid aminotransferase II [PIRSF006468] (19-371)
  IPR005786 Branched-chain amino acid aminotransferase II [PTHR11825] (6-371)
  IPR005786 Branched-chain amino acid aminotransferase II [TIGR01123] (55-369)
  IPR018300 Aminotransferase, class IV, conserved site [PS00770] (242-276)
  IPR033939 Branched-chain aminotransferase [cd01557] (67-362)
  IPR036038 Aminotransferase-like, PLP-dependent enzymes [SSF56752] (24-368)
  IPR043131 Branched-chain-amino-acid aminotransferase-like, N-terminal [G3DSA:3.30.470.10] (36-369)
  IPR043132 Branched-chain-amino-acid aminotransferase-like, C-terminal [G3DSA:3.20.10.10] (182-357)

Secondary structure (DSSP, 8-state):
-----SS----GGG-EE---SSPPPPPPS-TTTS-TTS---SEEEEEEEETTTEEPPPEEEE---EEE-TTBHHHHH--EEE--EEEEE-GGG-EEEESHHHHHHHHHHHHHHTTPPP--HHHHHHHHHHHHHHTGGGS--STT-EEEEEEEEEE--BS-SSS--SEEEEEEEEEEE--SSTTS---EEEEEESS--S--TTSSTTS-BGGGTGGGHHHHHHHHHTT-SEEEEE-TT-BEEEETTBEEEEEEE-TTS-EEEEEE--SSSS---HHHHHHHHHHHHH-SSEEEEE--BHHHHHHHHHTT-EEEEEEEETTTEEEEEEEEEETTEEEE---BTTTTB-HHHHHHHHHHHHHHHTSS--TTEEE-/-----SS----GGG-EE---SSPPPPPPS-TTTS-TTS---SEEEEEEEETTTEEPPPEEEE---EEE-TTBHHHHH--EEE--EEEEE-GGG-EEEESHHHHHHHHHHHHHHTTPPP--HHHHHHHHHHHHHHTGGGS--STT-EEEEEEEEEE--BS-SSS--SEEEEEEEEEEE--SSTTS---EEEEEESS--S--TTSSTTS-BGGGTGGGHHHHHHHHHTT-SEEEEE-TT-BEEEETTBEEEEEEE-TTS-EEEEEE--SSSS---HHHHHHHHHHHHH-SSEEEEE--BHHHHHHHHHTT-EEEEEEEETTTEEEEEEEEEETTEEEE---BTTTTB-HHHHHHHHHHHHHHHTSS--TTEEE-

Solvent-accessible surface area (backbone atoms only — not comparable to full-atom values): 38294 Å² total; per-residue (Å²): 137,87,38,74,41,98,57,86,48,49,49,45,90,60,50,43,80,47,81,62,90,71,79,70,86,77,76,66,100,36,48,87,66,28,33,72,33,63,42,68,56,56,46,31,38,41,29,46,34,30,77,88,75,41,52,38,65,34,34,37,32,47,54,64,62,41,78,39,51,84,40,16,33,28,76,55,26,18,32,27,31,45,48,71,42,47,34,24,45,27,70,96,72,38,39,26,33,49,45,59,64,59,48,36,49,50,39,52,54,28,28,53,55,43,42,43,82,78,52,28,32,62,32,51,49,50,45,51,52,50,52,47,59,76,47,44,87,57,43,36,87,48,93,66,31,25,20,36,36,38,44,35,40,36,26,50,24,68,32,48,75,94,57,67,54,55,23,33,38,39,35,33,45,40,21,40,23,32,34,81,44,75,91,42,62,61,55,36,35,28,29,48,38,78,60,52,33,78,50,42,77,39,44,63,27,40,37,54,38,12,33,62,45,26,74,48,30,37,61,39,54,57,42,43,75,74,74,24,71,35,38,31,33,27,44,89,88,33,41,46,56,35,33,67,94,25,41,44,40,40,32,26,45,45,96,86,69,43,52,31,40,37,30,48,44,80,69,44,42,36,58,80,45,68,49,50,52,48,49,54,53,54,51,56,69,65,66,79,50,46,74,46,72,39,90,43,42,49,65,59,53,53,47,31,46,76,71,66,30,48,52,34,38,33,32,27,25,76,84,60,53,57,38,30,36,38,30,41,33,48,88,95,44,75,48,74,43,58,55,39,78,91,62,33,23,27,70,66,60,47,51,52,48,50,52,52,50,28,42,53,36,53,74,34,89,55,88,58,51,45,80,105,136,88,38,72,40,99,56,86,48,51,47,46,90,61,50,41,78,46,80,63,92,71,79,71,85,78,75,65,100,35,48,89,67,27,32,72,34,65,42,69,54,60,46,30,38,42,30,44,34,30,78,88,74,40,50,39,65,34,33,36,32,46,54,64,62,42,77,39,51,84,40,14,32,28,76,58,27,18,34,27,32,45,48,72,43,46,34,22,44,27,71,94,72,38,39,27,33,49,46,58,65,61,48,35,50,52,40,52,54,27,28,52,55,44,44,43,82,77,52,27,34,63,32,51,50,50,45,52,52,50,52,47,60,75,46,45,86,57,44,36,85,48,91,64,31,24,20,36,38,38,44,34,40,33,26,50,24,67,32,48,74,94,58,66,53,55,23,31,38,39,36,33,44,40,21,41,22,30,34,80,44,76,90,41,60,61,54,36,35,30,30,48,38,78,63,50,35,74,53,41,75,39,46,63,26,40,40,55,39,11,33,61,44,26,74,47,29,36,61,39,54,56,41,41,75,75,74,26,72,34,38,30,34,28,44,88,89,32,41,46,54,36,33,67,94,24,41,45,38,38,32,27,44,43,98,87,68,44,52,30,39,37,28,50,43,81,69,44,40,35,60,82,46,69,50,49,52,49,49,53,52,53,52,57,69,64,66,79,50,48,76,46,71,40,90,40,43,50,66,59,54,53,48,30,46,75,70,66,29,49,51,35,38,34,32,27,26,75,83,60,53,55,38,30,36,38,30,40,32,49,90,95,43,76,48,74,40,57,56,39,79,91,62,33,22,28,70,66,60,47,52,54,45,49,52,51,48,28,41,54,36,53,76,34,90,55,90,57,50,45,79,107

Nearest PDB structures (foldseek):
  2a1h-assembly1_A  TM=9.719E-01  e=1.838E-50  Homo sapiens
  5i5x-assembly1_A  TM=9.731E-01  e=1.633E-50  Homo sapiens
  2hgx-assembly1_B  TM=9.705E-01  e=2.470E-50  Homo sapiens
  2hdk-assembly1_B  TM=9.717E-01  e=2.077E-49  Homo sapiens
  7nwc-assembly2_C  TM=9.715E-01  e=1.088E-48  Homo sapiens

pLDDT: mean 96.44, std 3.39, range [76.0, 98.94]